Protein AF-A0AAF0T1A9-F1 (afdb_monomer)

Organism: NCBI:txid121872

InterPro domains:
  IPR001279 Metallo-beta-lactamase [PF00753] (47-97)
  IPR001279 Metallo-beta-lactamase [SM00849] (31-259)
  IPR011108 Zn-dependent metallo-hydrolase, RNA specificity domain [PF07521] (358-403)
  IPR022712 Beta-Casp domain [PF10996] (198-306)
  IPR036866 Ribonuclease Z/Hydroxyacylglutathione hydrolase-like [G3DSA:3.60.15.10] (29-253)
  IPR036866 Ribonuclease Z/Hydroxyacylglutathione hydrolase-like [G3DSA:3.60.15.10] (367-392)
  IPR036866 Ribonuclease Z/Hydroxyacylglutathione hydrolase-like [SSF56281] (34-409)
  IPR050698 RNA Processing Metallo-Beta-Lactamase [PTHR11203] (35-245)

Solvent-accessible surface area (backbone atoms only — not comparable to full-atom values): 23066 Å² total; per-residue (Å²): 129,82,89,71,55,89,92,62,56,82,66,51,98,78,63,54,100,80,63,52,66,46,64,76,66,74,54,82,69,57,94,92,66,80,90,56,73,49,38,46,76,42,36,72,53,93,61,102,68,38,72,42,75,44,34,22,30,45,77,35,74,59,93,42,52,60,58,63,80,91,66,45,70,48,48,28,58,31,34,39,42,34,38,60,49,54,62,30,47,56,27,50,30,42,37,47,58,66,37,26,42,24,98,79,30,26,39,37,26,28,54,52,16,49,60,46,36,54,61,51,49,60,50,48,51,54,52,50,54,50,54,25,63,51,72,69,56,80,73,73,49,55,71,66,26,48,51,53,56,62,73,29,56,42,72,42,69,75,49,50,49,52,47,46,80,73,32,80,82,57,88,70,75,79,39,32,38,33,33,34,40,14,21,32,52,80,46,17,20,20,40,36,44,34,42,68,84,49,30,40,33,36,36,41,65,38,23,62,75,52,92,88,50,64,66,55,46,85,61,68,71,28,48,35,32,40,34,53,14,71,32,21,63,33,80,63,62,53,62,99,78,45,64,65,66,47,54,55,50,51,63,43,24,63,90,76,66,27,85,60,83,86,83,87,56,50,36,87,33,40,68,40,71,52,28,37,31,51,51,50,53,45,50,34,72,45,97,73,66,81,45,74,46,43,53,83,50,55,68,78,17,45,38,29,55,48,47,57,34,55,80,64,71,40,73,59,37,69,52,67,41,83,54,64,53,97,62,97,57,73,63,91,32,97,46,42,44,83,40,69,57,95,88,53,82,56,69,34,33,38,40,41,41,63,30,89,30,56,45,80,42,66,52,66,42,46,61,30,30,28,59,49,50,54,48,53,52,59,54,21,62,30,58,31,33,39,34,38,70,44,54,70,68,17,33,52,45,34,38,65,46,40,61,75,73,50,93,21,58,58,42,75,47,48,93,80,96

Foldseek 3Di:
DQPDDPVDALQPPPHDLPDDSCVVVVHDFDPPDDDDDAPLQFGDDDDDAAEAEFWADDLQPPRDTGNCPPQDQQRHLEYEFQAQDRGGHVCQLLCQLRNRHHPQYAYEFAPVRLVNNLVVNVVVQVVQVVVCVQQVHDRSGHVVSSVSNNVRYDHDDAAKDFVCSRRVPPPDFGKMKGWWDLQLDDRGTWMWIDTSRAIEIESGFHFQQDPPTDHTDQDHAHAEYAFEQAQLVFPDKDDPPDPVVVVVVCCCDVVVVHPDDDDDWDDLLCSDGCVVQVVLLCQQPHQAAAAENEEDHDPNTQSVQLVVCLVVVHQKRKDKHPDDHPDPHHRDHPQWDWDDPVPRSGTIIIGMDGNVNYDYNISNRSGDHNVVSVVSCVSNLYQEYEYDNHDPVSLVSNQVVCVVPGNHRYDYRDRPD

Secondary structure (DSSP, 8-state):
-----TTS-SS-TT--TT--HHHHTT----TT-------TTT-----SS-EEE----BTTTSSB----TTPPTT-B-EEE---S-HHHHTTHHHHHHTT-B-TT--EEEEHHHHHHHHHHHHHHHHHHHHHHHHHT---SS-HHHHHHHHHTEEEE-SEEEEGGGTSTT--SS--EEEEEE-SSSTT-EEEEEEETTEEEEE--S-----TTSPPPPPPPP-SEEEEE-TTTT-S-PPPTT-HHHHHHHHHT-TTTT--PPPP--S-TTSSSTTHHHHHHHHHHH-S---EEE-S---TTSHHHHHHHHHTTT-SEEEEEE----SSSS----TTEEEE--TT-SS-EEEEEEEGGGEEE-TT--SSPPHHHHHHHHHHH--SEEEEESS-HHHHHHHHHHHHHH-SSEEEE--TT-

Radius of gyration: 23.2 Å; Cα contacts (8 Å, |Δi|>4): 799; chains: 1; bounding box: 58×44×63 Å

Sequence (417 aa):
MTGIDPETPWLPADADQNFNPLEHAGVDPSPDISMIVTPRGGDREVGRGCYLVDCGLNQGGGDNYPDFRGLGPGSVDAVFLTHAHIDHYGGLPVLEARGYLDDDAPIIATRPTIDLTKTLLEDSLKIHRRETNRHGDQQQFTQQDVMAVFDRFEPVNYGGGRVGAVAEKIDRDPLVYQLGNAAHLLGSAWLMLQTEGYRVVFSGNLGGRASHLPDITPPPQADILFLESTYGGTHSHTSFSDADRRAILEDADPAAGGKIPVIVAPSGMLTGGNSPRYLVELAARFHSATVMLTGYQALQTTGRTIQNQVDAEAEEIQFTTDAEPFGTDWPAADNVTWISPDGAAEPTTRVTMPSDWVSMVGGLSGHAAQPGLLDFARTVDPETIALIHGPDYAQEHLGNHLAKTSRASPTSLGVGD

Nearest PDB structures (foldseek):
  8t1r-assembly1_A  TM=7.342E-01  e=3.995E-20  Homo sapiens
  8t1q-assembly1_A  TM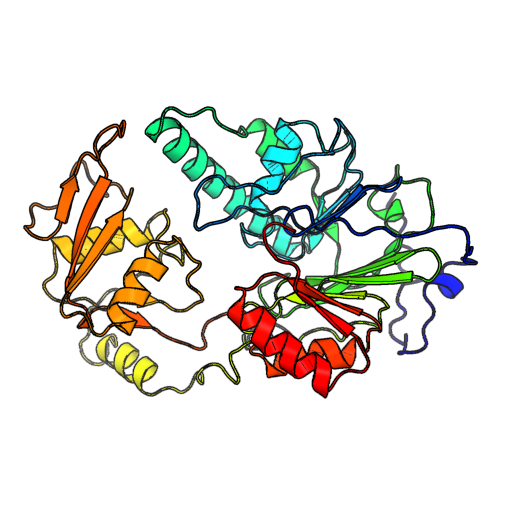=7.070E-01  e=3.012E-19  Homo sapiens
  6q5a-assembly1_A  TM=7.285E-01  e=6.233E-18  Cryptosporidium hominis
  6m8q-assembly1_A  TM=7.181E-01  e=4.915E-18  Homo sapiens
  8r2d-assembly1_B  TM=3.825E-01  e=1.921E-09  Homo sapiens

Mean predicted aligned error: 10.49 Å

Structure (mmCIF, N/CA/C/O backbone):
data_AF-A0AAF0T1A9-F1
#
_entry.id   AF-A0AAF0T1A9-F1
#
loop_
_atom_site.group_PDB
_atom_site.id
_atom_site.type_symbol
_atom_site.label_atom_id
_atom_site.label_alt_id
_atom_site.label_comp_id
_atom_site.label_asym_id
_atom_site.label_entity_id
_atom_site.label_seq_id
_atom_site.pdbx_PDB_ins_code
_atom_site.Cartn_x
_atom_site.Cartn_y
_atom_site.Cartn_z
_atom_site.occupancy
_atom_site.B_iso_or_equiv
_atom_site.auth_seq_id
_atom_site.auth_comp_id
_atom_site.auth_asym_id
_atom_site.auth_atom_id
_atom_site.pdbx_PDB_model_num
ATOM 1 N N . MET A 1 1 ? -3.126 -16.593 29.300 1.00 24.16 1 MET A N 1
ATOM 2 C CA . MET A 1 1 ? -4.247 -17.539 29.066 1.00 24.16 1 MET A CA 1
ATOM 3 C C . MET A 1 1 ? -5.179 -16.820 28.118 1.00 24.16 1 MET A C 1
ATOM 5 O O . MET A 1 1 ? -5.572 -15.718 28.463 1.00 24.16 1 MET A O 1
ATOM 9 N N . THR A 1 2 ? -5.469 -17.363 26.938 1.00 26.16 2 THR A N 1
ATOM 10 C CA . THR A 1 2 ? -6.262 -16.660 25.915 1.00 26.16 2 THR A CA 1
ATOM 11 C C . THR A 1 2 ? -7.674 -16.382 26.431 1.00 26.16 2 THR A C 1
ATOM 13 O O . THR A 1 2 ? -8.466 -17.312 26.559 1.00 26.16 2 THR A O 1
ATOM 16 N N . GLY A 1 3 ? -7.985 -15.118 26.731 1.00 28.03 3 GLY A N 1
ATOM 17 C CA . GLY A 1 3 ? -9.266 -14.672 27.300 1.00 28.03 3 GLY A CA 1
ATOM 18 C C . GLY A 1 3 ? -10.448 -14.672 26.324 1.00 28.03 3 GLY A C 1
ATOM 19 O O . GLY A 1 3 ? -11.402 -13.929 26.526 1.00 28.03 3 GLY A O 1
ATOM 20 N N . ILE A 1 4 ? -10.375 -15.471 25.259 1.00 33.34 4 ILE A N 1
ATOM 21 C CA . ILE A 1 4 ? -11.476 -15.696 24.325 1.00 33.34 4 ILE A CA 1
ATOM 22 C C . ILE A 1 4 ? -12.293 -16.854 24.894 1.00 33.34 4 ILE A C 1
ATOM 24 O O . ILE A 1 4 ? -11.829 -17.994 24.879 1.00 33.34 4 ILE A O 1
ATOM 28 N N . ASP A 1 5 ? -13.488 -16.562 25.404 1.00 40.00 5 ASP A N 1
ATOM 29 C CA . ASP A 1 5 ? -14.466 -17.589 25.755 1.00 40.00 5 ASP A CA 1
ATOM 30 C C . ASP A 1 5 ? -15.074 -18.171 24.463 1.00 40.00 5 ASP A C 1
ATOM 32 O O . ASP A 1 5 ? -15.779 -17.451 23.751 1.00 40.00 5 ASP A O 1
ATOM 36 N N . PRO A 1 6 ? -14.812 -19.446 24.115 1.00 38.84 6 PRO A N 1
ATOM 37 C CA . PRO A 1 6 ? -15.349 -20.046 22.899 1.00 38.84 6 PRO A CA 1
ATOM 38 C C . PRO A 1 6 ? -16.857 -20.335 22.982 1.00 38.84 6 PRO A C 1
ATOM 40 O O . PRO A 1 6 ? -17.462 -20.600 21.946 1.00 38.84 6 PRO A O 1
ATOM 43 N N . GLU A 1 7 ? -17.464 -20.297 24.175 1.00 38.09 7 GLU A N 1
ATOM 44 C CA . GLU A 1 7 ? -18.914 -20.471 24.355 1.00 38.09 7 GLU A CA 1
ATOM 45 C C . GLU A 1 7 ? -19.676 -19.142 24.151 1.00 38.09 7 GLU A C 1
ATOM 47 O O . GLU A 1 7 ? -20.876 -19.165 23.873 1.00 38.09 7 GLU A O 1
ATOM 52 N N . THR A 1 8 ? -18.984 -17.993 24.222 1.00 41.84 8 THR A N 1
ATOM 53 C CA . THR A 1 8 ? -19.583 -16.645 24.157 1.00 41.84 8 THR A CA 1
ATOM 54 C C . THR A 1 8 ? -18.841 -15.730 23.156 1.00 41.84 8 THR A C 1
ATOM 56 O O . THR A 1 8 ? -18.097 -14.833 23.560 1.00 41.84 8 THR A O 1
ATOM 59 N N . PRO A 1 9 ? -19.003 -15.930 21.831 1.00 41.91 9 PRO A N 1
ATOM 60 C CA . PRO A 1 9 ? -18.347 -15.100 20.818 1.00 41.91 9 PRO A CA 1
ATOM 61 C C . PRO A 1 9 ? -18.839 -13.641 20.846 1.00 41.91 9 PRO A C 1
ATOM 63 O O . PRO A 1 9 ? -20.038 -13.381 20.818 1.00 41.91 9 PRO A O 1
ATOM 66 N N . TRP A 1 10 ? -17.892 -12.694 20.829 1.00 42.97 10 TRP A N 1
ATOM 67 C CA . TRP A 1 10 ? -18.129 -11.244 20.967 1.00 42.97 10 TRP A CA 1
ATOM 68 C C . TRP A 1 10 ? -19.038 -10.626 19.897 1.00 42.97 10 TRP A C 1
ATOM 70 O O . TRP A 1 10 ? -19.745 -9.654 20.153 1.00 42.97 10 TRP A O 1
ATOM 80 N N . LEU A 1 11 ? -19.006 -11.191 18.690 1.00 42.41 11 LEU A N 1
ATOM 81 C CA . LEU A 1 11 ? -20.059 -11.010 17.702 1.00 42.41 11 LEU A CA 1
ATOM 82 C C . LEU A 1 11 ? -20.793 -12.356 17.600 1.00 42.41 11 LEU A C 1
ATOM 84 O O . LEU A 1 11 ? -20.250 -13.291 17.000 1.00 42.41 11 LEU A O 1
ATOM 88 N N . PRO A 1 12 ? -21.983 -12.494 18.209 1.00 53.44 12 PRO A N 1
ATOM 89 C CA . PRO A 1 12 ? -22.831 -13.660 18.006 1.00 53.44 12 PRO A CA 1
ATOM 90 C C . PRO A 1 12 ? -23.101 -13.894 16.513 1.00 53.44 12 PRO A C 1
ATOM 92 O O . PRO A 1 12 ? -23.184 -12.948 15.730 1.00 53.44 12 PRO A O 1
ATOM 95 N N . ALA A 1 13 ? -23.251 -15.154 16.096 1.00 41.25 13 ALA A N 1
ATOM 96 C CA . ALA A 1 13 ? -23.482 -15.496 14.684 1.00 41.25 13 ALA A CA 1
ATOM 97 C C . ALA A 1 13 ? -24.835 -14.983 14.137 1.00 41.25 13 ALA A C 1
ATOM 99 O O . ALA A 1 13 ? -25.073 -15.021 12.931 1.00 41.25 13 ALA A O 1
ATOM 100 N N . ASP A 1 14 ? -25.710 -14.524 15.030 1.00 50.09 14 ASP A N 1
ATOM 101 C CA . ASP A 1 14 ? -27.012 -13.902 14.811 1.00 50.09 14 ASP A CA 1
ATOM 102 C C . ASP A 1 14 ? -27.027 -12.384 15.098 1.00 50.09 14 ASP A C 1
ATOM 104 O O . ASP A 1 14 ? -28.097 -11.775 15.080 1.00 50.09 14 ASP A O 1
ATOM 108 N N . ALA A 1 15 ? -25.866 -11.756 15.333 1.00 45.94 15 ALA A N 1
ATOM 109 C CA . ALA A 1 15 ? -25.758 -10.309 15.514 1.00 45.94 15 ALA A CA 1
ATOM 110 C C . ALA A 1 15 ? -26.241 -9.552 14.264 1.00 45.94 15 ALA A C 1
ATOM 112 O O . ALA A 1 15 ? -25.752 -9.774 13.154 1.00 45.94 15 ALA A O 1
ATOM 113 N N . ASP A 1 16 ? -27.196 -8.640 14.454 1.00 52.19 16 ASP A N 1
ATOM 114 C CA . ASP A 1 16 ? -27.774 -7.828 13.386 1.00 52.19 16 ASP A CA 1
ATOM 115 C C . ASP A 1 16 ? -27.229 -6.387 13.388 1.00 52.19 16 ASP A C 1
ATOM 117 O O . ASP A 1 16 ? -26.399 -5.992 14.206 1.00 52.19 16 ASP A O 1
ATOM 121 N N . GLN A 1 17 ? -27.725 -5.575 12.456 1.00 35.91 17 GLN A N 1
ATOM 122 C CA . GLN A 1 17 ? -27.381 -4.155 12.313 1.00 35.91 17 GLN A CA 1
ATOM 123 C C . GLN A 1 17 ? -27.737 -3.270 13.529 1.00 35.91 17 GLN A C 1
ATOM 125 O O . GLN A 1 17 ? -27.310 -2.120 13.576 1.00 35.91 17 GLN A O 1
ATOM 130 N N . ASN A 1 18 ? -28.505 -3.779 14.500 1.00 46.81 18 ASN A N 1
ATOM 131 C CA . ASN A 1 18 ? -28.859 -3.088 15.742 1.00 46.81 18 ASN A CA 1
ATOM 132 C C . ASN A 1 18 ? -28.012 -3.563 16.939 1.00 46.81 18 ASN A C 1
ATOM 134 O O . ASN A 1 18 ? -28.202 -3.070 18.052 1.00 46.81 18 ASN A O 1
ATOM 138 N N . PHE A 1 19 ? -27.100 -4.523 16.744 1.00 49.75 19 PHE A N 1
ATOM 139 C CA . PHE A 1 19 ? -26.240 -5.045 17.803 1.00 49.75 19 PHE A CA 1
ATOM 140 C C . PHE A 1 19 ? -25.361 -3.936 18.395 1.00 49.75 19 PHE A C 1
ATOM 142 O O . PHE A 1 19 ? -24.538 -3.329 17.705 1.00 49.75 19 PHE A O 1
ATOM 149 N N . ASN A 1 20 ? -25.515 -3.694 19.698 1.00 50.41 20 ASN A N 1
ATOM 150 C CA . ASN A 1 20 ? -24.706 -2.742 20.445 1.00 50.41 20 ASN A CA 1
ATOM 151 C C . ASN A 1 20 ? -23.528 -3.471 21.127 1.00 50.41 20 ASN A C 1
ATOM 153 O O . ASN A 1 20 ? -23.715 -4.058 22.199 1.00 50.41 20 ASN A O 1
ATOM 157 N N . PRO A 1 21 ? -22.304 -3.432 20.558 1.00 47.88 21 PRO A N 1
ATOM 158 C CA . PRO A 1 21 ? -21.156 -4.122 21.139 1.00 47.88 21 PRO A CA 1
ATOM 159 C C . PRO A 1 21 ? -20.732 -3.537 22.491 1.00 47.88 21 PRO A C 1
ATOM 161 O O . PRO A 1 21 ? -20.096 -4.246 23.261 1.00 47.88 21 PRO A O 1
ATOM 164 N N . LEU A 1 22 ? -21.081 -2.283 22.810 1.00 44.50 22 LEU A N 1
ATOM 165 C CA . LEU A 1 22 ? -20.769 -1.669 24.107 1.00 44.50 22 LEU A CA 1
ATOM 166 C C . LEU A 1 22 ? -21.732 -2.147 25.202 1.00 44.50 22 LEU A C 1
ATOM 168 O O . LEU A 1 22 ? -21.299 -2.462 26.305 1.00 44.50 22 LEU A O 1
ATOM 172 N N . GLU A 1 23 ? -23.017 -2.312 24.892 1.00 56.44 23 GLU A N 1
ATOM 173 C CA . GLU A 1 23 ? -23.972 -2.924 25.827 1.00 56.44 23 GLU A CA 1
ATOM 174 C C . GLU A 1 23 ? -23.640 -4.405 26.066 1.00 56.44 23 GLU A C 1
ATOM 176 O O . GLU A 1 23 ? -23.590 -4.847 27.213 1.00 56.44 23 GLU A O 1
ATOM 181 N N . HIS A 1 24 ? -23.289 -5.147 25.007 1.00 54.69 24 HIS A N 1
ATOM 182 C CA . HIS A 1 24 ? -22.767 -6.515 25.122 1.00 54.69 24 HIS A CA 1
ATOM 183 C C . HIS A 1 24 ? -21.463 -6.579 25.947 1.00 54.69 24 HIS A C 1
ATOM 185 O O . HIS A 1 24 ? -21.246 -7.532 26.695 1.00 54.69 24 HIS A O 1
ATOM 191 N N . ALA A 1 25 ? -20.624 -5.539 25.873 1.00 45.50 25 ALA A N 1
ATOM 192 C CA . ALA A 1 25 ? -19.408 -5.384 26.671 1.00 45.50 25 ALA A CA 1
ATOM 193 C C . ALA A 1 25 ? -19.636 -5.007 28.146 1.00 45.50 25 ALA A C 1
ATOM 195 O O . ALA A 1 25 ? -18.671 -5.040 28.918 1.00 45.50 25 ALA A O 1
ATOM 196 N N . GLY A 1 26 ? -20.849 -4.590 28.526 1.00 47.50 26 GLY A N 1
ATOM 197 C CA . GLY A 1 26 ? -21.132 -3.977 29.827 1.00 47.50 26 GLY A CA 1
ATOM 198 C C . GLY A 1 26 ? -20.511 -2.582 30.003 1.00 47.50 26 GLY A C 1
ATOM 199 O O . GLY A 1 26 ? -20.001 -2.277 31.080 1.00 47.50 26 GLY A O 1
ATOM 200 N N . VAL A 1 27 ? -20.504 -1.764 28.946 1.00 44.44 27 VAL A N 1
ATOM 201 C CA . VAL A 1 27 ? -19.869 -0.435 28.875 1.00 44.44 27 VAL A CA 1
ATOM 202 C C . VAL A 1 27 ? -20.916 0.680 28.782 1.00 44.44 27 VAL A C 1
ATOM 204 O O . VAL A 1 27 ? -21.853 0.583 27.993 1.00 44.44 27 VAL A O 1
ATOM 207 N N . ASP A 1 28 ? -20.714 1.755 29.549 1.00 45.44 28 ASP A N 1
ATOM 208 C CA . ASP A 1 28 ? -21.570 2.951 29.616 1.00 45.44 28 ASP A CA 1
ATOM 209 C C . ASP A 1 28 ? -20.748 4.199 29.204 1.00 45.44 28 ASP A C 1
ATOM 211 O O . ASP A 1 28 ? -19.733 4.462 29.854 1.00 45.44 28 ASP A O 1
ATOM 215 N N . PRO A 1 29 ? -21.096 4.920 28.116 1.00 43.16 29 PRO A N 1
ATOM 216 C CA . PRO A 1 29 ? -20.230 5.945 27.515 1.00 43.16 29 PRO A CA 1
ATOM 217 C C . PRO A 1 29 ? -20.277 7.322 28.208 1.00 43.16 29 PRO A C 1
ATOM 219 O O . PRO A 1 29 ? -21.333 7.786 28.643 1.00 43.16 29 PRO A O 1
ATOM 222 N N . SER A 1 30 ? -19.137 8.027 28.238 1.00 42.88 30 SER A N 1
ATOM 223 C CA . SER A 1 30 ? -18.973 9.340 28.889 1.00 42.88 30 SER A CA 1
ATOM 224 C C . SER A 1 30 ? -18.699 10.506 27.913 1.00 42.88 30 SER A C 1
ATOM 226 O O . SER A 1 30 ? -17.838 10.390 27.041 1.00 42.88 30 SER A O 1
ATOM 228 N N . PRO A 1 31 ? -19.345 11.685 28.076 1.00 35.91 31 PRO A N 1
ATOM 229 C CA . PRO A 1 31 ? -19.207 12.821 27.154 1.00 35.91 31 PRO A CA 1
ATOM 230 C C . PRO A 1 31 ? -17.897 13.630 27.274 1.00 35.91 31 PRO A C 1
ATOM 232 O O . PRO A 1 31 ? -17.674 14.526 26.462 1.00 35.91 31 PRO A O 1
ATOM 235 N N . ASP A 1 32 ? -17.032 13.349 28.256 1.00 39.19 32 ASP A N 1
ATOM 236 C CA . ASP A 1 32 ? -15.786 14.105 28.509 1.00 39.19 32 ASP A CA 1
ATOM 237 C C . ASP A 1 32 ? -14.553 13.565 27.736 1.00 39.19 32 ASP A C 1
ATOM 239 O O . ASP A 1 32 ? -13.409 13.907 28.054 1.00 39.19 32 ASP A O 1
ATOM 243 N N . ILE A 1 33 ? -14.749 12.680 26.749 1.00 43.50 33 ILE A N 1
ATOM 244 C CA . ILE A 1 33 ? -13.673 11.935 26.074 1.00 43.50 33 ILE A CA 1
ATOM 245 C C . ILE A 1 33 ? -13.762 12.127 24.553 1.00 43.50 33 ILE A C 1
ATOM 247 O O . ILE A 1 33 ? -14.756 11.777 23.926 1.00 43.50 33 ILE A O 1
ATOM 251 N N . SER A 1 34 ? -12.697 12.662 23.948 1.00 39.34 34 SER A N 1
ATOM 252 C CA . SER A 1 34 ? -12.575 12.851 22.497 1.00 39.34 34 SER A CA 1
ATOM 253 C C . SER A 1 34 ? -11.575 11.867 21.886 1.00 39.34 34 SER A C 1
ATOM 255 O O . SER A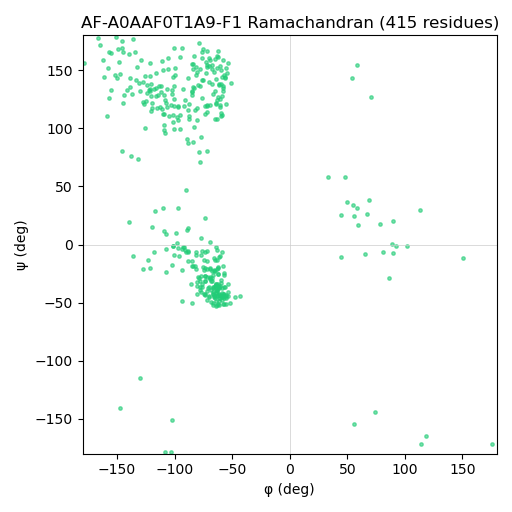 1 34 ? -10.402 11.870 22.269 1.00 39.34 34 SER A O 1
ATOM 257 N N . MET A 1 35 ? -12.001 11.092 20.888 1.00 43.50 35 MET A N 1
ATOM 258 C CA . MET A 1 35 ? -11.088 10.363 20.002 1.00 43.50 35 MET A CA 1
ATOM 259 C C . MET A 1 35 ? -10.480 11.347 18.996 1.00 43.50 35 MET A C 1
ATOM 261 O O . MET A 1 35 ? -11.213 12.047 18.302 1.00 43.50 35 MET A O 1
ATOM 265 N N . ILE A 1 36 ? -9.149 11.402 18.906 1.00 47.09 36 ILE A N 1
ATOM 266 C CA . ILE A 1 36 ? -8.446 12.196 17.889 1.00 47.09 36 ILE A CA 1
ATOM 267 C C . ILE A 1 36 ? -7.695 11.225 16.984 1.00 47.09 36 ILE A C 1
ATOM 269 O O . ILE A 1 36 ? -6.816 10.496 17.442 1.00 47.09 36 ILE A O 1
ATOM 273 N N . VAL A 1 37 ? -8.051 11.199 15.701 1.00 53.12 37 VAL A N 1
ATOM 274 C CA . VAL A 1 37 ? -7.345 10.389 14.705 1.00 53.12 37 VAL A CA 1
ATOM 275 C C . VAL A 1 37 ? -6.253 11.244 14.080 1.00 53.12 37 VAL A C 1
ATOM 277 O O . VAL A 1 37 ? -6.554 12.258 13.459 1.00 53.12 37 VAL A O 1
ATOM 280 N N . THR A 1 38 ? -4.991 10.829 14.227 1.00 50.31 38 THR A N 1
ATOM 281 C CA . THR A 1 38 ? -3.873 11.455 13.515 1.00 50.31 38 THR A CA 1
ATOM 282 C C . THR A 1 38 ? -3.489 10.680 12.244 1.00 50.31 38 THR A C 1
ATOM 284 O O . THR A 1 38 ? -2.818 9.650 12.356 1.00 50.31 38 THR A O 1
ATOM 287 N N . PRO A 1 39 ? -3.781 11.173 11.036 1.00 46.66 39 PRO A N 1
ATOM 288 C CA . PRO A 1 39 ? -3.195 10.627 9.811 1.00 46.66 39 PRO A CA 1
ATOM 289 C C . PRO A 1 39 ? -1.694 10.986 9.647 1.00 46.66 39 PRO A C 1
ATOM 291 O O . PRO A 1 39 ? -1.310 11.855 8.875 1.00 46.66 39 PRO A O 1
ATOM 294 N N . ARG A 1 40 ? -0.788 10.257 10.326 1.00 50.50 40 ARG A N 1
ATOM 295 C CA . ARG A 1 40 ? 0.690 10.473 10.280 1.00 50.50 40 ARG A CA 1
ATOM 296 C C . ARG A 1 40 ? 1.329 10.356 8.877 1.00 50.50 40 ARG A C 1
ATOM 298 O O . ARG A 1 40 ? 2.503 10.669 8.706 1.00 50.50 40 ARG A O 1
ATOM 305 N N . GLY A 1 41 ? 0.569 9.960 7.860 1.00 44.88 41 GLY A N 1
ATOM 306 C CA . GLY A 1 41 ? 0.741 10.448 6.492 1.00 44.88 41 GLY A CA 1
ATOM 307 C C . GLY A 1 41 ? -0.601 11.004 6.006 1.00 44.88 41 GLY A C 1
ATOM 308 O O . GLY A 1 41 ? -1.466 10.209 5.650 1.00 44.88 41 GLY A O 1
ATOM 309 N N . GLY A 1 42 ? -0.774 12.335 6.033 1.00 41.97 42 GLY A N 1
ATOM 310 C CA . GLY A 1 42 ? -2.035 13.018 5.687 1.00 41.97 42 GLY A CA 1
ATOM 311 C C . GLY A 1 42 ? -2.814 13.774 6.796 1.00 41.97 42 GLY A C 1
ATOM 312 O O . GLY A 1 42 ? -4.030 13.811 6.655 1.00 41.97 42 GLY A O 1
ATOM 313 N N . ASP A 1 43 ? -2.173 14.342 7.848 1.00 28.88 43 ASP A N 1
ATOM 314 C CA . ASP A 1 43 ? -2.665 15.331 8.883 1.00 28.88 43 ASP A CA 1
ATOM 315 C C . ASP A 1 43 ? -2.670 14.870 10.405 1.00 28.88 43 ASP A C 1
ATOM 317 O O . ASP A 1 43 ? -1.920 13.951 10.727 1.00 28.88 43 ASP A O 1
ATOM 321 N N . ARG A 1 44 ? -3.354 15.537 11.389 1.00 26.50 44 ARG A N 1
ATOM 322 C CA . ARG A 1 44 ? -2.980 15.694 12.856 1.00 26.50 44 ARG A CA 1
ATOM 323 C C . ARG A 1 44 ? -4.122 15.719 13.925 1.00 26.50 44 ARG A C 1
ATOM 325 O O . ARG A 1 44 ? -5.266 15.939 13.563 1.00 26.50 44 ARG A O 1
ATOM 332 N N . GLU A 1 45 ? -3.931 15.572 15.264 1.00 33.84 45 GLU A N 1
ATOM 333 C CA . GLU A 1 45 ? -2.808 15.073 16.122 1.00 33.84 45 GLU A CA 1
ATOM 334 C C . GLU A 1 45 ? -3.220 14.338 17.463 1.00 33.84 45 GLU A C 1
ATOM 336 O O . GLU A 1 45 ? -4.101 13.484 17.417 1.00 33.84 45 GLU A O 1
ATOM 341 N N . VAL A 1 46 ? -2.532 14.523 18.618 1.00 26.67 46 VAL A N 1
ATOM 342 C CA . VAL A 1 46 ? -2.372 13.532 19.734 1.00 26.67 46 VAL A CA 1
ATOM 343 C C . VAL A 1 46 ? -3.452 13.511 20.846 1.00 26.67 46 VAL A C 1
ATOM 345 O O . VAL A 1 46 ? -3.832 14.552 21.375 1.00 26.67 46 VAL A O 1
ATOM 348 N N . GLY A 1 47 ? -3.796 12.307 21.356 1.00 28.03 47 GLY A N 1
ATOM 349 C CA . GLY A 1 47 ? -4.505 12.126 22.642 1.00 28.03 47 GLY A CA 1
ATOM 350 C C . GLY A 1 47 ? -4.389 10.740 23.328 1.00 28.03 47 GLY A C 1
ATOM 351 O O . GLY A 1 47 ? -4.994 9.780 22.877 1.00 28.03 47 GLY A O 1
ATOM 352 N N . ARG A 1 48 ? -3.675 10.677 24.469 1.00 38.84 48 ARG A N 1
ATOM 353 C CA . ARG A 1 48 ? -3.593 9.651 25.560 1.00 38.84 48 ARG A CA 1
ATOM 354 C C . ARG A 1 48 ? -3.487 8.129 25.296 1.00 38.84 48 ARG A C 1
ATOM 356 O O . ARG A 1 48 ? -3.204 7.425 26.261 1.00 38.84 48 ARG A O 1
ATOM 363 N N . GLY A 1 49 ? -3.673 7.638 24.078 1.00 46.25 49 GLY A N 1
ATOM 364 C CA . GLY A 1 49 ? -3.350 6.272 23.652 1.00 46.25 49 GLY A CA 1
ATOM 365 C C . GLY A 1 49 ? -3.164 6.267 22.137 1.00 46.25 49 GLY A C 1
ATOM 366 O O . GLY A 1 49 ? -4.013 6.792 21.416 1.00 46.25 49 GLY A O 1
ATOM 367 N N . CYS A 1 50 ? -2.035 5.768 21.647 1.00 58.84 50 CYS A N 1
ATOM 368 C CA . CYS A 1 50 ? -1.629 5.896 20.254 1.00 58.84 50 CYS A CA 1
ATOM 369 C C . CYS A 1 50 ? -1.714 4.551 19.533 1.00 58.84 50 CYS A C 1
ATOM 371 O O . CYS A 1 50 ? -0.811 3.716 19.591 1.00 58.84 50 CYS A O 1
ATOM 373 N N . TYR A 1 51 ? -2.817 4.387 18.809 1.00 70.25 51 TYR A N 1
ATOM 374 C CA . TYR A 1 51 ? -3.045 3.280 17.892 1.00 70.25 51 TYR A CA 1
ATOM 375 C C . TYR A 1 51 ? -2.702 3.743 16.488 1.00 70.25 51 TYR A C 1
ATOM 377 O O . TYR A 1 51 ? -3.318 4.680 15.974 1.00 70.25 51 TYR A O 1
ATOM 385 N N . LEU A 1 52 ? -1.724 3.096 15.866 1.00 80.94 52 LEU A N 1
ATOM 386 C CA . LEU A 1 52 ? -1.383 3.365 14.477 1.00 80.94 52 LEU A CA 1
ATOM 387 C C . LEU A 1 52 ? -2.151 2.398 13.566 1.00 80.94 52 LEU A C 1
ATOM 389 O O . LEU A 1 52 ? -2.194 1.199 13.834 1.00 80.94 52 LEU A O 1
ATOM 393 N N . VAL A 1 53 ? -2.753 2.909 12.493 1.00 85.75 53 VAL A N 1
ATOM 394 C CA . VAL A 1 53 ? -3.380 2.090 11.446 1.00 85.75 53 VAL A CA 1
ATOM 395 C C . VAL A 1 53 ? -2.517 2.208 10.200 1.00 85.75 53 VAL A C 1
ATOM 397 O O . VAL A 1 53 ? -2.442 3.284 9.612 1.00 85.75 53 VAL A O 1
ATOM 400 N N . ASP A 1 54 ? -1.872 1.099 9.838 1.00 88.69 54 ASP A N 1
ATOM 401 C CA . ASP A 1 54 ? -0.826 0.988 8.820 1.00 88.69 54 ASP A CA 1
ATOM 402 C C . ASP A 1 54 ? 0.422 1.874 9.065 1.00 88.69 54 ASP A C 1
ATOM 404 O O . ASP A 1 54 ? 0.411 2.904 9.734 1.00 88.69 54 ASP A O 1
ATOM 408 N N . CYS A 1 55 ? 1.563 1.457 8.517 1.00 84.00 55 CYS A N 1
ATOM 409 C CA . CYS A 1 55 ? 2.810 2.221 8.533 1.00 84.00 55 CYS A CA 1
ATOM 410 C C . CYS A 1 55 ? 3.590 1.974 7.236 1.00 84.00 55 CYS A C 1
ATOM 412 O O . CYS A 1 55 ? 4.501 1.148 7.191 1.00 84.00 55 CYS A O 1
ATOM 414 N N . GLY A 1 56 ? 3.208 2.659 6.161 1.00 77.25 56 GLY A N 1
ATOM 415 C CA . GLY A 1 56 ? 3.711 2.416 4.807 1.00 77.25 56 GLY A CA 1
ATOM 416 C C . GLY A 1 56 ? 5.122 2.901 4.479 1.00 77.25 56 GLY A C 1
ATOM 417 O O . GLY A 1 56 ? 5.702 3.709 5.193 1.00 77.25 56 GLY A O 1
ATOM 418 N N . LEU A 1 57 ? 5.641 2.452 3.335 1.00 78.50 57 LEU A N 1
ATOM 419 C CA . LEU A 1 57 ? 6.741 3.084 2.598 1.00 78.50 57 LEU A CA 1
ATOM 420 C C . LEU A 1 57 ? 6.220 3.604 1.249 1.00 78.50 57 LEU A C 1
ATOM 422 O O . LEU A 1 57 ? 5.634 2.844 0.478 1.00 78.50 57 LEU A O 1
ATOM 426 N N . ASN A 1 58 ? 6.477 4.873 0.921 1.00 73.31 58 ASN A N 1
ATOM 427 C CA . ASN A 1 58 ? 6.139 5.424 -0.393 1.00 73.31 58 ASN A CA 1
ATOM 428 C C . ASN A 1 58 ? 7.075 4.862 -1.485 1.00 73.31 58 ASN A C 1
ATOM 430 O O . ASN A 1 58 ? 8.268 5.166 -1.518 1.00 73.31 58 ASN A O 1
ATOM 434 N N . GLN A 1 59 ? 6.510 4.083 -2.415 1.00 63.38 59 GLN A N 1
ATOM 435 C CA . GLN A 1 59 ? 7.251 3.424 -3.500 1.00 63.38 59 GLN A CA 1
ATOM 436 C C . GLN A 1 59 ? 7.813 4.378 -4.570 1.00 63.38 59 GLN A C 1
ATOM 438 O O . GLN A 1 59 ? 8.707 3.979 -5.313 1.00 63.38 59 GLN A O 1
ATOM 443 N N . GLY A 1 60 ? 7.283 5.600 -4.700 1.00 57.97 60 GLY A N 1
ATOM 444 C CA . GLY A 1 60 ? 7.658 6.535 -5.767 1.00 57.97 60 GLY A CA 1
ATOM 445 C C . GLY A 1 60 ? 8.887 7.391 -5.465 1.00 57.97 60 GLY A C 1
ATOM 446 O O . GLY A 1 60 ? 9.642 7.713 -6.377 1.00 57.97 60 GLY A O 1
ATOM 447 N N . GLY A 1 61 ? 9.088 7.763 -4.198 1.00 55.28 61 GLY A N 1
ATOM 448 C CA . GLY A 1 61 ? 10.080 8.775 -3.812 1.00 55.28 61 GLY A CA 1
ATOM 449 C C . GLY A 1 61 ? 11.408 8.248 -3.258 1.00 55.28 61 GLY A C 1
ATOM 450 O O . GLY A 1 61 ? 12.306 9.055 -3.050 1.00 55.28 61 GLY A O 1
ATOM 451 N N . GLY A 1 62 ? 11.518 6.941 -2.979 1.00 56.59 62 GLY A N 1
ATOM 452 C CA . GLY A 1 62 ? 12.651 6.327 -2.263 1.00 56.59 62 GLY A CA 1
ATOM 453 C C . GLY A 1 62 ? 12.678 6.695 -0.772 1.00 56.59 62 GLY A C 1
ATOM 454 O O . GLY A 1 62 ? 12.572 7.869 -0.438 1.00 56.59 62 GLY A O 1
ATOM 455 N N . ASP A 1 63 ? 12.749 5.704 0.126 1.00 61.25 63 ASP A N 1
ATOM 456 C CA . ASP A 1 63 ? 12.894 5.862 1.594 1.00 61.25 63 ASP A CA 1
ATOM 457 C C . ASP A 1 63 ? 12.018 6.934 2.284 1.00 61.25 63 ASP A C 1
ATOM 459 O O . ASP A 1 63 ? 12.313 7.431 3.373 1.00 61.25 63 ASP A O 1
ATOM 463 N N . ASN A 1 64 ? 10.878 7.263 1.678 1.00 68.62 64 ASN A N 1
ATOM 464 C CA . ASN A 1 64 ? 9.916 8.213 2.211 1.00 68.62 64 ASN A CA 1
ATOM 465 C C . ASN A 1 64 ? 8.930 7.469 3.122 1.00 68.62 64 ASN A C 1
ATOM 467 O O . ASN A 1 64 ? 7.881 6.980 2.690 1.00 68.62 64 ASN A O 1
ATOM 471 N N . TYR A 1 65 ? 9.333 7.355 4.386 1.00 75.19 65 TYR A N 1
ATOM 472 C CA . TYR A 1 65 ? 8.533 6.848 5.503 1.00 75.19 65 TYR A CA 1
ATOM 473 C C . TYR A 1 65 ? 7.500 7.896 5.982 1.00 75.19 65 TYR A C 1
ATOM 475 O O . TYR A 1 65 ? 7.617 9.071 5.624 1.00 75.19 65 TYR A O 1
ATOM 483 N N . PRO A 1 66 ? 6.499 7.512 6.800 1.00 68.31 66 PRO A N 1
ATOM 484 C CA . PRO A 1 66 ? 5.496 8.430 7.334 1.00 68.31 66 PRO A CA 1
ATOM 485 C C . PRO A 1 66 ? 6.105 9.509 8.238 1.00 68.31 66 PRO A C 1
ATOM 487 O O . PRO A 1 66 ? 7.222 9.381 8.750 1.00 68.31 66 PRO A O 1
ATOM 490 N N . ASP A 1 67 ? 5.349 10.580 8.472 1.00 66.56 67 ASP A N 1
ATOM 491 C CA . ASP A 1 67 ? 5.781 11.678 9.326 1.00 66.56 67 ASP A CA 1
ATOM 492 C C . ASP A 1 67 ? 5.654 11.315 10.811 1.00 66.56 67 ASP A C 1
ATOM 494 O O . ASP A 1 67 ? 4.630 11.516 11.466 1.00 66.56 67 ASP A O 1
ATOM 498 N N . PHE A 1 68 ? 6.750 10.802 11.363 1.00 65.50 68 PHE A N 1
ATOM 499 C CA . PHE A 1 68 ? 6.854 10.451 12.777 1.00 65.50 68 PHE A CA 1
ATOM 500 C C . PHE A 1 68 ? 7.055 11.659 13.717 1.00 65.50 68 PHE A C 1
ATOM 502 O O . PHE A 1 68 ? 7.272 11.469 14.916 1.00 65.50 68 PHE A O 1
ATOM 509 N N . ARG A 1 69 ? 7.000 12.912 13.230 1.00 62.81 69 ARG A N 1
ATOM 510 C CA . ARG A 1 69 ? 7.078 14.095 14.108 1.00 62.81 69 ARG A CA 1
ATOM 511 C C . ARG A 1 69 ? 5.957 14.057 15.148 1.00 62.81 69 ARG A C 1
ATOM 513 O O . ARG A 1 69 ? 4.791 13.847 14.824 1.00 62.81 69 ARG A O 1
ATOM 520 N N . GLY A 1 70 ? 6.319 14.293 16.408 1.00 58.84 70 GLY A N 1
ATOM 521 C CA . GLY A 1 70 ? 5.398 14.244 17.547 1.00 58.84 70 GLY A CA 1
ATOM 522 C C . GLY A 1 70 ? 5.269 12.871 18.213 1.00 58.84 70 GLY A C 1
ATOM 523 O O . GLY A 1 70 ? 4.680 12.807 19.287 1.00 58.84 70 GLY A O 1
ATOM 524 N N . LEU A 1 71 ? 5.850 11.803 17.650 1.00 66.25 71 LEU A N 1
ATOM 525 C CA . LEU A 1 71 ? 6.044 10.549 18.382 1.00 66.25 71 LEU A CA 1
ATOM 526 C C . LEU A 1 71 ? 7.243 10.672 19.335 1.00 66.25 71 LEU A C 1
ATOM 528 O O . LEU A 1 71 ? 8.297 11.207 18.980 1.00 66.25 71 LEU A O 1
ATOM 532 N N . GLY A 1 72 ? 7.066 10.175 20.557 1.00 69.94 72 GLY A N 1
ATOM 533 C CA . GLY A 1 72 ? 8.133 9.979 21.538 1.00 69.94 72 GLY A CA 1
ATOM 534 C C . GLY A 1 72 ? 8.583 8.513 21.598 1.00 69.94 72 GLY A C 1
ATOM 535 O O . GLY A 1 72 ? 7.912 7.644 21.036 1.00 69.94 72 GLY A O 1
ATOM 536 N N . PRO A 1 73 ? 9.696 8.208 22.286 1.00 81.94 73 PRO A N 1
ATOM 537 C CA . PRO A 1 73 ? 10.059 6.826 22.576 1.00 81.94 73 PRO A CA 1
ATOM 538 C C . PRO A 1 73 ? 8.948 6.121 23.366 1.00 81.94 73 PRO A C 1
ATOM 540 O O . PRO A 1 73 ? 8.413 6.721 24.300 1.00 81.94 73 PRO A O 1
ATOM 543 N N . GLY A 1 74 ? 8.596 4.891 22.985 1.00 81.06 74 GLY A N 1
ATOM 544 C CA . GLY A 1 74 ? 7.523 4.109 23.609 1.00 81.06 74 GLY A CA 1
ATOM 545 C C . GLY A 1 74 ? 6.144 4.778 23.579 1.00 81.06 74 GLY A C 1
ATOM 546 O O . GLY A 1 74 ? 5.380 4.637 24.525 1.00 81.06 74 GLY A O 1
ATOM 547 N N . SER A 1 75 ? 5.847 5.585 22.553 1.00 76.81 75 SER A N 1
ATOM 548 C CA . SER A 1 75 ? 4.588 6.347 22.485 1.00 76.81 75 SER A CA 1
ATOM 549 C C . SER A 1 75 ? 3.483 5.690 21.663 1.00 76.81 75 SER A C 1
ATOM 551 O O . SER A 1 75 ? 2.364 6.186 21.715 1.00 76.81 75 SER A O 1
ATOM 553 N N . VAL A 1 76 ? 3.781 4.621 20.915 1.00 83.50 76 VAL A N 1
ATOM 554 C CA . VAL A 1 76 ? 2.811 3.843 20.129 1.00 83.50 76 VAL A CA 1
ATOM 555 C C . VAL A 1 76 ? 2.470 2.559 20.883 1.00 83.50 76 VAL A C 1
ATOM 557 O O . VAL A 1 76 ? 3.316 1.673 20.994 1.00 83.50 76 VAL A O 1
ATOM 560 N N . ASP A 1 77 ? 1.233 2.463 21.376 1.00 80.31 77 ASP A N 1
ATOM 561 C CA . ASP A 1 77 ? 0.758 1.360 22.223 1.00 80.31 77 ASP A CA 1
ATOM 562 C C . ASP A 1 77 ? 0.429 0.090 21.419 1.00 80.31 77 ASP A C 1
ATOM 564 O O . ASP A 1 77 ? 0.553 -1.018 21.933 1.00 80.31 77 ASP A O 1
ATOM 568 N N . ALA A 1 78 ? -0.018 0.234 20.164 1.00 88.12 78 ALA A N 1
ATOM 569 C CA . ALA A 1 78 ? -0.274 -0.874 19.240 1.00 88.12 78 ALA A CA 1
ATOM 570 C C . ALA A 1 78 ? -0.340 -0.396 17.779 1.00 88.12 78 ALA A C 1
ATOM 572 O O . ALA A 1 78 ? -0.639 0.769 17.496 1.00 88.12 78 ALA A O 1
ATOM 573 N N . VAL A 1 79 ? -0.134 -1.321 16.838 1.00 92.00 79 VAL A N 1
ATOM 574 C CA . VAL A 1 79 ? -0.323 -1.085 15.399 1.00 92.00 79 VAL A CA 1
ATOM 575 C C . VAL A 1 79 ? -1.329 -2.082 14.833 1.00 92.00 79 VAL A C 1
ATOM 577 O O . VAL A 1 79 ? -1.199 -3.278 15.061 1.00 92.00 79 VAL A O 1
ATOM 580 N N . PHE A 1 80 ? -2.298 -1.617 14.048 1.00 94.25 80 PHE A N 1
ATOM 581 C CA . PHE A 1 80 ? -3.157 -2.465 13.222 1.00 94.25 80 PHE A CA 1
ATOM 582 C C . PHE A 1 80 ? -2.691 -2.416 11.768 1.00 94.25 80 PHE A C 1
ATOM 584 O O . PHE A 1 80 ? -2.481 -1.324 11.242 1.00 94.25 80 PHE A O 1
ATOM 591 N N . LEU A 1 81 ? -2.573 -3.571 11.103 1.00 96.12 81 LEU A N 1
ATOM 592 C CA . LEU A 1 81 ? -2.306 -3.629 9.660 1.00 96.12 81 LEU A CA 1
ATOM 593 C C . LEU A 1 81 ? -3.529 -4.109 8.884 1.00 96.12 81 LEU A C 1
ATOM 595 O O . LEU A 1 81 ? -4.072 -5.183 9.157 1.00 96.12 81 LEU A O 1
ATOM 599 N N . THR A 1 82 ? -3.909 -3.351 7.860 1.00 95.94 82 THR A N 1
ATOM 600 C CA . THR A 1 82 ? -5.016 -3.690 6.964 1.00 95.94 82 THR A CA 1
ATOM 601 C C . THR A 1 82 ? -4.632 -4.820 6.009 1.00 95.94 82 THR A C 1
ATOM 603 O O . THR A 1 82 ? -5.417 -5.747 5.806 1.00 95.94 82 THR A O 1
ATOM 606 N N . HIS A 1 83 ? -3.427 -4.790 5.423 1.00 96.62 83 HIS A N 1
ATOM 607 C CA . HIS A 1 83 ? -2.955 -5.812 4.482 1.00 96.62 83 HIS A CA 1
ATOM 608 C C . HIS A 1 83 ? -1.437 -5.777 4.223 1.00 96.62 83 HIS A C 1
ATOM 610 O O . HIS A 1 83 ? -0.725 -4.865 4.631 1.00 96.62 83 HIS A O 1
ATOM 616 N N . ALA A 1 84 ? -0.941 -6.795 3.513 1.00 95.25 84 ALA A N 1
ATOM 617 C CA . ALA A 1 84 ? 0.479 -7.014 3.234 1.00 95.25 84 ALA A CA 1
ATOM 618 C C . ALA A 1 84 ? 0.988 -6.350 1.935 1.00 95.25 84 ALA A C 1
ATOM 620 O O . ALA A 1 84 ? 1.697 -6.982 1.151 1.00 95.25 84 ALA A O 1
ATOM 621 N N . HIS A 1 85 ? 0.655 -5.079 1.700 1.00 91.00 85 HIS A N 1
ATOM 622 C CA . HIS A 1 85 ? 1.373 -4.247 0.725 1.00 91.00 85 HIS A CA 1
ATOM 623 C C . HIS A 1 85 ? 2.357 -3.309 1.444 1.00 91.00 85 HIS A C 1
ATOM 625 O O . HIS A 1 85 ? 2.104 -2.858 2.559 1.00 91.00 85 HIS A O 1
ATOM 631 N N . ILE A 1 86 ? 3.522 -3.052 0.842 1.00 87.56 86 ILE A N 1
ATOM 632 C CA . ILE A 1 86 ? 4.652 -2.365 1.502 1.00 87.56 86 ILE A CA 1
ATOM 633 C C . ILE A 1 86 ? 4.357 -0.895 1.851 1.00 87.56 86 ILE A C 1
ATOM 635 O O . ILE A 1 86 ? 4.863 -0.365 2.835 1.00 87.56 86 ILE A O 1
ATOM 639 N N . ASP A 1 87 ? 3.452 -0.268 1.115 1.00 84.06 87 ASP A N 1
ATOM 640 C CA . ASP A 1 87 ? 2.808 1.020 1.380 1.00 84.06 87 ASP A CA 1
ATOM 641 C C . ASP A 1 87 ? 1.827 0.992 2.572 1.00 84.06 87 ASP A C 1
ATOM 643 O O . ASP A 1 87 ? 1.298 2.033 2.947 1.00 84.06 87 ASP A O 1
ATOM 647 N N . HIS A 1 88 ? 1.689 -0.151 3.258 1.00 87.31 88 HIS A N 1
ATOM 648 C CA . HIS A 1 88 ? 0.937 -0.308 4.510 1.00 87.31 88 HIS A CA 1
ATOM 649 C C . HIS A 1 88 ? 1.764 -0.870 5.687 1.00 87.31 88 HIS A C 1
ATOM 651 O O . HIS A 1 88 ? 1.328 -0.758 6.828 1.00 87.31 88 HIS A O 1
ATOM 657 N N . TYR A 1 89 ? 2.970 -1.419 5.474 1.00 91.06 89 TYR A N 1
ATOM 658 C CA . TYR A 1 89 ? 3.813 -1.950 6.571 1.00 91.06 89 TYR A CA 1
ATOM 659 C C . TYR A 1 89 ? 5.313 -1.589 6.499 1.00 91.06 89 TYR A C 1
ATOM 661 O O . TYR A 1 89 ? 6.061 -1.867 7.439 1.00 91.06 89 TYR A O 1
ATOM 669 N N . GLY A 1 90 ? 5.798 -1.009 5.396 1.00 88.25 90 GLY A N 1
ATOM 670 C CA . GLY A 1 90 ? 7.230 -0.823 5.124 1.00 88.25 90 GLY A CA 1
ATOM 671 C C . GLY A 1 90 ? 7.980 0.074 6.117 1.00 88.25 90 GLY A C 1
ATOM 672 O O . GLY A 1 90 ? 9.197 -0.038 6.233 1.00 88.25 90 GLY A O 1
ATOM 673 N N . GLY A 1 91 ? 7.276 0.923 6.867 1.00 88.38 91 GLY A N 1
ATOM 674 C CA . GLY A 1 91 ? 7.841 1.765 7.921 1.00 88.38 91 GLY A CA 1
ATOM 675 C C . GLY A 1 91 ? 7.908 1.125 9.312 1.00 88.38 91 GLY A C 1
ATOM 676 O O . GLY A 1 91 ? 8.512 1.725 10.199 1.00 88.38 91 GLY A O 1
ATOM 677 N N . LEU A 1 92 ? 7.359 -0.080 9.527 1.00 93.38 92 LEU A N 1
ATOM 678 C CA . LEU A 1 92 ? 7.397 -0.746 10.842 1.00 93.38 92 LEU A CA 1
ATOM 679 C C . LEU A 1 92 ? 8.823 -0.908 11.409 1.00 93.38 92 LEU A C 1
ATOM 681 O O . LEU A 1 92 ? 9.019 -0.573 12.577 1.00 93.38 92 LEU A O 1
ATOM 685 N N . PRO A 1 93 ? 9.849 -1.327 10.635 1.00 94.50 93 PRO A N 1
ATOM 686 C CA . PRO A 1 93 ? 11.211 -1.403 11.166 1.00 94.50 93 PRO A CA 1
ATOM 687 C C . PRO A 1 93 ? 11.802 -0.041 11.532 1.00 94.50 93 PRO A C 1
ATOM 689 O O . PRO A 1 93 ? 12.723 0.018 12.337 1.00 94.50 93 PRO A O 1
ATOM 692 N N . VAL A 1 94 ? 11.301 1.051 10.945 1.00 91.19 94 VAL A N 1
ATOM 693 C CA . VAL A 1 94 ? 11.747 2.415 11.261 1.00 91.19 94 VAL A CA 1
ATOM 694 C C . VAL A 1 94 ? 11.085 2.923 12.544 1.00 91.19 94 VAL A C 1
ATOM 696 O O . VAL A 1 94 ? 11.733 3.642 13.301 1.00 91.19 94 VAL A O 1
ATOM 699 N N . LEU A 1 95 ? 9.844 2.513 12.840 1.00 89.62 95 LEU A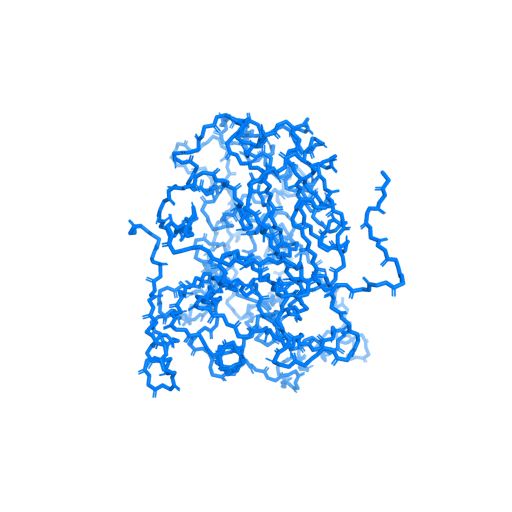 N 1
ATOM 700 C CA . LEU A 1 95 ? 9.235 2.724 14.161 1.00 89.62 95 LEU A CA 1
ATOM 701 C C . LEU A 1 95 ? 10.027 2.003 15.261 1.00 89.62 95 LEU A C 1
ATOM 703 O O . LEU A 1 95 ? 10.327 2.614 16.285 1.00 89.62 95 LEU A O 1
ATOM 707 N N . GLU A 1 96 ? 10.398 0.741 15.025 1.00 94.25 96 GLU A N 1
ATOM 708 C CA . GLU A 1 96 ? 11.208 -0.066 15.949 1.00 94.25 96 GLU A CA 1
ATOM 709 C C . GLU A 1 96 ? 12.615 0.525 16.131 1.00 94.25 96 GLU A C 1
ATOM 711 O O . GLU A 1 96 ? 13.009 0.841 17.250 1.00 94.25 96 GLU A O 1
ATOM 716 N N . ALA A 1 97 ? 13.346 0.780 15.038 1.00 93.50 97 ALA A N 1
ATOM 717 C CA . ALA A 1 97 ? 14.717 1.302 15.081 1.00 93.50 97 ALA A CA 1
ATOM 718 C C . ALA A 1 97 ? 14.827 2.695 15.734 1.00 93.50 97 ALA A C 1
ATOM 720 O O . ALA A 1 97 ? 15.883 3.068 16.250 1.00 93.50 97 ALA A O 1
ATOM 721 N N . ARG A 1 98 ? 13.742 3.484 15.713 1.00 89.81 98 ARG A N 1
ATOM 722 C CA . ARG A 1 98 ? 13.644 4.788 16.395 1.00 89.81 98 ARG A CA 1
ATOM 723 C C . ARG A 1 98 ? 13.067 4.686 17.814 1.00 89.81 98 ARG A C 1
ATOM 725 O O . ARG A 1 98 ? 12.996 5.703 18.502 1.00 89.81 98 ARG A O 1
ATOM 732 N N . GLY A 1 99 ? 12.688 3.485 18.255 1.00 90.94 99 GLY A N 1
ATOM 733 C CA . GLY A 1 99 ? 12.142 3.201 19.581 1.00 90.94 99 GLY A CA 1
ATOM 734 C C . GLY A 1 99 ? 10.766 3.815 19.834 1.00 90.94 99 GLY A C 1
ATOM 735 O O . GLY A 1 99 ? 10.461 4.133 20.977 1.00 90.94 99 GLY A O 1
ATOM 736 N N . TYR A 1 100 ? 9.961 4.063 18.793 1.00 87.25 100 TYR A N 1
ATOM 737 C CA . TYR A 1 100 ? 8.641 4.695 18.934 1.00 87.25 100 TYR A CA 1
ATOM 738 C C . TYR A 1 100 ? 7.546 3.729 19.401 1.00 87.25 100 TYR A C 1
ATOM 740 O O . TYR A 1 100 ? 6.592 4.177 20.038 1.00 87.25 100 TYR A O 1
ATOM 748 N N . LEU A 1 101 ? 7.683 2.436 19.095 1.00 89.12 101 LEU A N 1
ATOM 749 C CA . LEU A 1 101 ? 6.837 1.376 19.649 1.00 89.12 101 LEU A CA 1
ATOM 750 C C . LEU A 1 101 ? 7.116 1.227 21.151 1.00 89.12 101 LEU A C 1
ATOM 752 O O . LEU A 1 101 ? 8.274 1.293 21.562 1.00 89.12 101 LEU A O 1
ATOM 756 N N . ASP A 1 102 ? 6.070 1.044 21.960 1.00 88.44 102 ASP A N 1
ATOM 757 C CA . ASP A 1 102 ? 6.227 0.576 23.343 1.00 88.44 102 ASP A CA 1
ATOM 758 C C . ASP A 1 102 ? 6.890 -0.815 23.375 1.00 88.44 102 ASP A C 1
ATOM 760 O O . ASP A 1 102 ? 6.784 -1.591 22.418 1.00 88.44 102 ASP A O 1
ATOM 764 N N . ASP A 1 103 ? 7.578 -1.141 24.474 1.00 88.06 103 ASP A N 1
ATOM 765 C CA . ASP A 1 103 ? 8.290 -2.414 24.636 1.00 88.06 103 ASP A CA 1
ATOM 766 C C . ASP A 1 103 ? 7.372 -3.622 24.373 1.00 88.06 103 ASP A C 1
ATOM 768 O O . ASP A 1 103 ? 7.818 -4.598 23.768 1.00 88.06 103 ASP A O 1
ATOM 772 N N . ASP A 1 104 ? 6.081 -3.534 24.708 1.00 85.88 104 ASP A N 1
ATOM 773 C CA . ASP A 1 104 ? 5.094 -4.603 24.526 1.00 85.88 104 ASP A CA 1
ATOM 774 C C . ASP A 1 104 ? 4.059 -4.312 23.419 1.00 85.88 104 ASP A C 1
ATOM 776 O O . ASP A 1 104 ? 3.066 -5.035 23.313 1.00 85.88 104 ASP A O 1
ATOM 780 N N . ALA A 1 105 ? 4.272 -3.288 22.581 1.00 88.19 105 ALA A N 1
ATOM 781 C CA . ALA A 1 105 ? 3.331 -2.909 21.526 1.00 88.19 105 ALA A CA 1
ATOM 782 C C . ALA A 1 105 ? 3.116 -4.048 20.504 1.00 88.19 105 ALA A C 1
ATOM 784 O O . ALA A 1 105 ? 4.076 -4.434 19.820 1.00 88.19 105 ALA A O 1
ATOM 785 N N . PRO A 1 106 ? 1.884 -4.572 20.346 1.00 92.31 106 PRO A N 1
ATOM 786 C CA . PRO A 1 106 ? 1.584 -5.616 19.379 1.00 92.31 106 PRO A CA 1
ATOM 787 C C . PRO A 1 106 ? 1.305 -5.033 17.992 1.00 92.31 106 PRO A C 1
ATOM 789 O O . PRO A 1 106 ? 0.781 -3.925 17.836 1.00 92.31 106 PRO A O 1
ATOM 792 N N . ILE A 1 107 ? 1.603 -5.829 16.968 1.00 95.25 107 ILE A N 1
ATOM 793 C CA . ILE A 1 107 ? 1.277 -5.545 15.569 1.00 95.25 107 ILE A CA 1
ATOM 794 C C . ILE A 1 107 ? 0.163 -6.510 15.155 1.00 95.25 107 ILE A C 1
ATOM 796 O O . ILE A 1 107 ? 0.399 -7.672 14.822 1.00 95.25 107 ILE A O 1
ATOM 800 N N . ILE A 1 108 ? -1.070 -6.024 15.244 1.00 95.31 108 ILE A N 1
ATOM 801 C CA . ILE A 1 108 ? -2.311 -6.785 15.121 1.00 95.31 108 ILE A CA 1
ATOM 802 C C . ILE A 1 108 ? -2.716 -6.856 13.648 1.00 95.31 108 ILE A C 1
ATOM 804 O O . ILE A 1 108 ? -2.938 -5.833 12.995 1.00 95.31 108 ILE A O 1
ATOM 808 N N . ALA A 1 109 ? -2.824 -8.067 13.109 1.00 96.44 109 ALA A N 1
ATOM 809 C CA . ALA A 1 109 ? -3.168 -8.276 11.705 1.00 96.44 109 ALA A CA 1
ATOM 810 C C . ALA A 1 109 ? -3.769 -9.665 11.459 1.00 96.44 109 ALA A C 1
ATOM 812 O O . ALA A 1 109 ? -3.647 -10.576 12.283 1.00 96.44 109 ALA A O 1
ATOM 813 N N . THR A 1 110 ? -4.391 -9.863 10.294 1.00 97.50 110 THR A N 1
ATOM 814 C CA . THR A 1 110 ? -4.849 -11.203 9.904 1.00 97.50 110 THR A CA 1
ATOM 815 C C . THR A 1 110 ? -3.662 -12.142 9.688 1.00 97.50 110 THR A C 1
ATOM 817 O O . THR A 1 110 ? -2.589 -11.726 9.239 1.00 97.50 110 THR A O 1
ATOM 820 N N . ARG A 1 111 ? -3.841 -13.440 9.964 1.00 96.81 111 ARG A N 1
ATOM 821 C CA . ARG A 1 111 ? -2.748 -14.414 9.816 1.00 96.81 111 ARG A CA 1
ATOM 822 C C . ARG A 1 111 ? -2.078 -14.409 8.423 1.00 96.81 111 ARG A C 1
ATOM 824 O O . ARG A 1 111 ? -0.848 -14.396 8.392 1.00 96.81 111 ARG A O 1
ATOM 831 N N . PRO A 1 112 ? -2.811 -14.358 7.288 1.00 97.19 112 PRO A N 1
ATOM 832 C CA . PRO A 1 112 ? -2.176 -14.282 5.973 1.00 97.19 112 PRO A CA 1
ATOM 833 C C . PRO A 1 112 ? -1.426 -12.964 5.746 1.00 97.19 112 PRO A C 1
ATOM 835 O O . PRO A 1 112 ? -0.346 -12.991 5.162 1.00 97.19 112 PRO A O 1
ATOM 838 N N . THR A 1 113 ? -1.940 -11.836 6.258 1.00 97.88 113 THR A N 1
ATOM 839 C CA . THR A 1 113 ? -1.218 -10.553 6.244 1.00 97.88 113 THR A CA 1
ATOM 840 C C . THR A 1 113 ? 0.124 -10.675 6.965 1.00 97.88 113 THR A C 1
ATOM 842 O O . THR A 1 113 ? 1.133 -10.245 6.422 1.00 97.88 113 THR A O 1
ATOM 845 N N . ILE A 1 114 ? 0.179 -11.324 8.132 1.00 97.94 114 ILE A N 1
ATOM 846 C CA . ILE A 1 114 ? 1.435 -11.528 8.880 1.00 97.94 114 ILE A CA 1
ATOM 847 C C . ILE A 1 114 ? 2.433 -12.372 8.079 1.00 97.94 114 ILE A C 1
ATOM 849 O O . ILE A 1 114 ? 3.585 -11.970 7.918 1.00 97.94 114 ILE A O 1
ATOM 853 N N . ASP A 1 115 ? 2.011 -13.531 7.567 1.00 97.19 115 ASP A N 1
ATOM 854 C CA . ASP A 1 115 ? 2.909 -14.454 6.857 1.00 97.19 115 ASP A CA 1
ATOM 855 C C . ASP A 1 115 ? 3.441 -13.838 5.535 1.00 97.19 115 ASP A C 1
ATOM 857 O O . ASP A 1 115 ? 4.618 -14.002 5.190 1.00 97.19 115 ASP A O 1
ATOM 861 N N . LEU A 1 116 ? 2.611 -13.059 4.825 1.00 96.44 116 LEU A N 1
ATOM 862 C CA . LEU A 1 116 ? 3.020 -12.282 3.647 1.00 96.44 116 LEU A CA 1
ATOM 863 C C . LEU A 1 116 ? 3.962 -11.128 4.019 1.00 96.44 116 LEU A C 1
ATOM 865 O O . LEU A 1 116 ? 5.039 -11.016 3.434 1.00 96.44 116 LEU A O 1
ATOM 869 N N . THR A 1 117 ? 3.605 -10.311 5.014 1.00 96.31 117 THR A N 1
ATOM 870 C CA . THR A 1 117 ? 4.422 -9.179 5.475 1.00 96.31 117 THR A CA 1
ATOM 871 C C . THR A 1 117 ? 5.806 -9.638 5.922 1.00 96.31 117 THR A C 1
ATOM 873 O O . THR A 1 117 ? 6.789 -9.018 5.528 1.00 96.31 117 THR A O 1
ATOM 876 N N . LYS A 1 118 ? 5.928 -10.754 6.659 1.00 96.00 118 LYS A N 1
ATOM 877 C CA . LYS A 1 118 ? 7.241 -11.314 7.027 1.00 96.00 118 LYS A CA 1
ATOM 878 C C . LYS A 1 118 ? 8.092 -11.610 5.789 1.00 96.00 118 LYS A C 1
ATOM 880 O O . LYS A 1 118 ? 9.213 -11.121 5.675 1.00 96.00 118 LYS A O 1
ATOM 885 N N . THR A 1 119 ? 7.527 -12.325 4.819 1.00 93.69 119 THR A N 1
ATOM 886 C CA . THR A 1 119 ? 8.214 -12.685 3.566 1.00 93.69 119 THR A CA 1
ATOM 887 C C . THR A 1 119 ? 8.671 -11.452 2.774 1.00 93.69 119 THR A C 1
ATOM 889 O O . THR A 1 119 ? 9.796 -11.400 2.275 1.00 93.69 119 THR A O 1
ATOM 892 N N . LEU A 1 120 ? 7.809 -10.441 2.656 1.00 92.12 120 LEU A N 1
ATOM 893 C CA . LEU A 1 120 ? 8.082 -9.245 1.859 1.00 92.12 120 LEU A CA 1
ATOM 894 C C . LEU A 1 120 ? 8.998 -8.240 2.580 1.00 92.12 120 LEU A C 1
ATOM 896 O O . LEU A 1 120 ? 9.751 -7.523 1.922 1.00 92.12 120 LEU A O 1
ATOM 900 N N . LEU A 1 121 ? 8.989 -8.194 3.917 1.00 92.12 121 LEU A N 1
ATOM 901 C CA . LEU A 1 121 ? 9.866 -7.320 4.703 1.00 92.12 121 LEU A CA 1
ATOM 902 C C . LEU A 1 121 ? 11.320 -7.823 4.713 1.00 92.12 121 LEU A C 1
ATOM 904 O O . LEU A 1 121 ? 12.247 -7.013 4.685 1.00 92.12 121 LEU A O 1
ATOM 908 N N . GLU A 1 122 ? 11.541 -9.142 4.645 1.00 91.62 122 GLU A N 1
ATOM 909 C CA . GLU A 1 122 ? 12.875 -9.709 4.393 1.00 91.62 122 GLU A CA 1
ATOM 910 C C . GLU A 1 122 ? 13.442 -9.289 3.031 1.00 91.62 122 GLU A C 1
ATOM 912 O O . GLU A 1 122 ? 14.648 -9.063 2.908 1.00 91.62 122 GLU A O 1
ATOM 917 N N . ASP A 1 123 ? 12.601 -9.188 1.998 1.00 87.94 123 ASP A N 1
ATOM 918 C CA . ASP A 1 123 ? 13.035 -8.726 0.678 1.00 87.94 123 ASP A CA 1
ATOM 919 C C . ASP A 1 123 ? 13.267 -7.212 0.654 1.00 87.94 123 ASP A C 1
ATOM 921 O O . ASP A 1 123 ? 14.320 -6.753 0.205 1.00 87.94 123 ASP A O 1
ATOM 925 N N . SER A 1 124 ? 12.361 -6.449 1.273 1.00 86.50 124 SER A N 1
ATOM 926 C CA . SER A 1 124 ? 12.518 -5.012 1.507 1.00 86.50 124 SER A CA 1
ATOM 927 C C . SER A 1 124 ? 13.833 -4.683 2.212 1.00 86.50 124 SER A C 1
ATOM 929 O O . SER A 1 124 ? 14.500 -3.732 1.824 1.00 86.50 124 SER A O 1
ATOM 931 N N . LEU A 1 125 ? 14.260 -5.471 3.204 1.00 89.62 125 LEU A N 1
ATOM 932 C CA . LEU A 1 125 ? 15.541 -5.281 3.892 1.00 89.62 125 LEU A CA 1
ATOM 933 C C . LEU A 1 125 ? 16.754 -5.478 2.963 1.00 89.62 125 LEU A C 1
ATOM 935 O O . LEU A 1 125 ? 17.771 -4.803 3.135 1.00 89.62 125 LEU A O 1
ATOM 939 N N . LYS A 1 126 ? 16.687 -6.398 1.990 1.00 87.12 126 LYS A N 1
ATOM 940 C CA . LYS A 1 126 ? 17.769 -6.603 1.005 1.00 87.12 126 LYS A CA 1
ATOM 941 C C . LYS A 1 126 ? 17.855 -5.422 0.044 1.00 87.12 126 LYS A C 1
ATOM 943 O O . LYS A 1 126 ? 18.958 -4.945 -0.213 1.00 87.12 126 LYS A O 1
ATOM 948 N N . ILE A 1 127 ? 16.704 -4.958 -0.447 1.00 81.94 127 ILE A N 1
ATOM 949 C CA . ILE A 1 127 ? 16.600 -3.783 -1.321 1.00 81.94 127 ILE A CA 1
ATOM 950 C C . ILE A 1 127 ? 17.108 -2.550 -0.566 1.00 81.94 127 ILE A C 1
ATOM 952 O O . ILE A 1 127 ? 18.057 -1.923 -1.018 1.00 81.94 127 ILE A O 1
ATOM 956 N N . HIS A 1 128 ? 16.591 -2.293 0.638 1.00 84.12 128 HIS A N 1
ATOM 957 C CA . HIS A 1 128 ? 17.004 -1.186 1.507 1.00 84.12 128 HIS A CA 1
ATOM 958 C C . HIS A 1 128 ? 18.518 -1.136 1.731 1.00 84.12 128 HIS A C 1
ATOM 960 O O . HIS A 1 128 ? 19.159 -0.117 1.494 1.00 84.12 128 HIS A O 1
ATOM 966 N N . ARG A 1 129 ? 19.126 -2.269 2.112 1.00 85.19 129 ARG A N 1
ATOM 967 C CA . ARG A 1 129 ? 20.586 -2.386 2.276 1.00 85.19 129 ARG A CA 1
ATOM 968 C C . ARG A 1 129 ? 21.349 -2.066 0.990 1.00 85.19 129 ARG A C 1
ATOM 970 O O . ARG A 1 129 ? 22.396 -1.428 1.061 1.00 85.19 129 ARG A O 1
ATOM 977 N N . ARG A 1 130 ? 20.866 -2.526 -0.167 1.00 80.00 130 ARG A N 1
ATOM 978 C CA . ARG A 1 130 ? 21.495 -2.269 -1.470 1.00 80.00 130 ARG A CA 1
ATOM 979 C C . ARG A 1 130 ? 21.416 -0.787 -1.835 1.00 80.00 130 ARG A C 1
ATOM 981 O O . ARG A 1 130 ? 22.454 -0.201 -2.124 1.00 80.00 130 ARG A O 1
ATOM 988 N N . GLU A 1 131 ? 20.233 -0.184 -1.753 1.00 76.50 131 GLU A N 1
ATOM 989 C CA . GLU A 1 131 ? 20.033 1.229 -2.092 1.00 76.50 131 GLU A CA 1
ATOM 990 C C . GLU A 1 131 ? 20.750 2.165 -1.108 1.00 76.50 131 GLU A C 1
ATOM 992 O O . GLU A 1 131 ? 21.421 3.096 -1.544 1.00 76.50 131 GLU A O 1
ATOM 997 N N . THR A 1 132 ? 20.727 1.871 0.198 1.00 77.56 132 THR A N 1
ATOM 998 C CA . THR A 1 132 ? 21.513 2.602 1.211 1.00 77.56 132 THR A CA 1
ATOM 999 C C . THR A 1 132 ? 23.006 2.595 0.856 1.00 77.56 132 THR A C 1
ATOM 1001 O O . THR A 1 132 ? 23.644 3.645 0.800 1.00 77.56 132 THR A O 1
ATOM 1004 N N . ASN A 1 133 ? 23.577 1.412 0.585 1.00 78.75 133 ASN A N 1
ATOM 1005 C CA . ASN A 1 133 ? 25.000 1.276 0.260 1.00 78.75 133 ASN A CA 1
ATOM 1006 C C . ASN A 1 133 ? 25.372 1.979 -1.058 1.00 78.75 133 ASN A C 1
ATOM 1008 O O . ASN A 1 133 ? 26.467 2.525 -1.154 1.00 78.75 133 ASN A O 1
ATOM 1012 N N . ARG A 1 134 ? 24.472 1.965 -2.052 1.00 71.00 134 ARG A N 1
ATOM 1013 C CA . ARG A 1 134 ? 24.638 2.612 -3.365 1.00 71.00 134 ARG A CA 1
ATOM 1014 C C . ARG A 1 134 ? 24.699 4.136 -3.252 1.00 71.00 134 ARG A C 1
ATOM 1016 O O . ARG A 1 134 ? 25.543 4.759 -3.886 1.00 71.00 134 ARG A O 1
ATOM 1023 N N . HIS A 1 135 ? 23.819 4.731 -2.448 1.00 71.88 135 HIS A N 1
ATOM 1024 C CA . HIS A 1 135 ? 23.760 6.185 -2.264 1.00 71.88 135 HIS A CA 1
ATOM 1025 C C . HIS A 1 135 ? 24.749 6.701 -1.202 1.00 71.88 135 HIS A C 1
ATOM 1027 O O . HIS A 1 135 ? 25.054 7.892 -1.170 1.00 71.88 135 HIS A O 1
ATOM 1033 N N . GLY A 1 136 ? 25.311 5.809 -0.377 1.00 70.75 136 GLY A N 1
ATOM 1034 C CA . GLY A 1 136 ? 26.209 6.165 0.726 1.00 70.75 136 GLY A CA 1
ATOM 1035 C C . GLY A 1 136 ? 25.474 6.680 1.969 1.00 70.75 136 GLY A C 1
ATOM 1036 O O . GLY A 1 136 ? 26.088 7.319 2.827 1.00 70.75 136 GLY A O 1
ATOM 1037 N N . ASP A 1 137 ? 24.172 6.410 2.058 1.00 77.75 137 ASP A N 1
ATOM 1038 C CA . ASP A 1 137 ? 23.287 6.870 3.124 1.00 77.75 137 ASP A CA 1
ATOM 1039 C C . ASP A 1 137 ? 23.426 6.045 4.415 1.00 77.75 137 ASP A C 1
ATOM 1041 O O . ASP A 1 137 ? 24.114 5.023 4.486 1.00 77.75 137 ASP A O 1
ATOM 1045 N N . GLN A 1 138 ? 22.751 6.490 5.479 1.00 82.00 138 GLN A N 1
ATOM 1046 C CA . GLN A 1 138 ? 22.637 5.720 6.718 1.00 82.00 138 GLN A CA 1
ATOM 1047 C C . GLN A 1 138 ? 21.400 4.821 6.701 1.00 82.00 138 GLN A C 1
ATOM 1049 O O . GLN A 1 138 ? 20.269 5.294 6.562 1.00 82.00 138 GLN A O 1
ATOM 1054 N N . GLN A 1 139 ? 21.625 3.521 6.917 1.00 86.06 139 GLN A N 1
ATOM 1055 C CA . GLN A 1 139 ? 20.580 2.500 6.924 1.00 86.06 139 GLN A CA 1
ATOM 1056 C C . GLN A 1 139 ? 19.528 2.814 8.004 1.00 86.06 139 GLN A C 1
ATOM 1058 O O . GLN A 1 139 ? 19.822 2.744 9.194 1.00 86.06 139 GLN A O 1
ATOM 1063 N N . GLN A 1 140 ? 18.297 3.134 7.589 1.00 88.44 140 GLN A N 1
ATOM 1064 C CA . GLN A 1 140 ? 17.222 3.580 8.498 1.00 88.44 140 GLN A CA 1
ATOM 1065 C C . GLN A 1 140 ? 16.744 2.527 9.514 1.00 88.44 140 GLN A C 1
ATOM 1067 O O . GLN A 1 140 ? 16.165 2.887 10.536 1.00 88.44 140 GLN A O 1
ATOM 1072 N N . PHE A 1 141 ? 16.958 1.244 9.223 1.00 92.31 141 PHE A N 1
ATOM 1073 C CA . PHE A 1 141 ? 16.598 0.107 10.067 1.00 92.31 141 PHE A CA 1
ATOM 1074 C C . PHE A 1 141 ? 17.463 -1.095 9.692 1.00 92.31 141 PHE A C 1
ATOM 1076 O O . PHE A 1 141 ? 17.882 -1.228 8.541 1.00 92.31 141 PHE A O 1
ATOM 1083 N N . THR A 1 142 ? 17.718 -1.995 10.631 1.00 94.00 142 THR A N 1
ATOM 1084 C CA . THR A 1 142 ? 18.587 -3.165 10.476 1.00 94.00 142 THR A CA 1
ATOM 1085 C C . THR A 1 142 ? 17.793 -4.474 10.419 1.00 94.00 142 THR A C 1
ATOM 1087 O O . THR A 1 142 ? 16.567 -4.510 10.479 1.00 94.00 142 THR A O 1
ATOM 1090 N N . GLN A 1 143 ? 18.505 -5.599 10.314 1.00 95.38 143 GLN A N 1
ATOM 1091 C CA . GLN A 1 143 ? 17.888 -6.919 10.442 1.00 95.38 143 GLN A CA 1
ATOM 1092 C C . GLN A 1 143 ? 17.373 -7.199 11.855 1.00 95.38 143 GLN A C 1
ATOM 1094 O O . GLN A 1 143 ? 16.425 -7.962 11.992 1.00 95.38 143 GLN A O 1
ATOM 1099 N N . GLN A 1 144 ? 17.977 -6.605 12.887 1.00 96.38 144 GLN A N 1
ATOM 1100 C CA . GLN A 1 144 ? 17.519 -6.786 14.262 1.00 96.38 144 GLN A CA 1
ATOM 1101 C C . GLN A 1 144 ? 16.133 -6.160 14.451 1.00 96.38 144 GLN A C 1
ATOM 1103 O O . GLN A 1 144 ? 15.255 -6.812 15.004 1.00 96.38 144 GLN A O 1
ATOM 1108 N N . ASP A 1 145 ? 15.914 -4.969 13.893 1.00 96.44 145 ASP A N 1
ATOM 1109 C CA . ASP A 1 145 ? 14.633 -4.257 13.959 1.00 96.44 145 ASP A CA 1
ATOM 1110 C C . ASP A 1 145 ? 13.534 -5.007 13.184 1.00 96.44 145 ASP A C 1
ATOM 1112 O O . ASP A 1 145 ? 12.405 -5.126 13.649 1.00 96.44 145 ASP A O 1
ATOM 1116 N N . VAL A 1 146 ? 13.875 -5.620 12.040 1.00 96.75 146 VAL A N 1
ATOM 1117 C CA . VAL A 1 146 ? 12.955 -6.511 11.302 1.00 96.75 146 VAL A CA 1
ATOM 1118 C C . VAL A 1 146 ? 12.588 -7.757 12.118 1.00 96.75 146 VAL A C 1
ATOM 1120 O O . VAL A 1 146 ? 11.423 -8.146 12.124 1.00 96.75 146 VAL A O 1
ATOM 1123 N N . MET A 1 147 ? 13.539 -8.380 12.825 1.00 97.31 147 MET A N 1
ATOM 1124 C CA . MET A 1 147 ? 13.235 -9.529 13.694 1.00 97.31 147 MET A CA 1
ATOM 1125 C C . MET A 1 147 ? 12.395 -9.119 14.914 1.00 97.31 147 MET A C 1
ATOM 1127 O O . MET A 1 147 ? 11.455 -9.826 15.254 1.00 97.31 147 MET A O 1
ATOM 1131 N N . ALA A 1 148 ? 12.656 -7.958 15.519 1.00 96.62 148 ALA A N 1
ATOM 1132 C CA . ALA A 1 148 ? 11.837 -7.443 16.616 1.00 96.62 148 ALA A CA 1
ATOM 1133 C C . ALA A 1 148 ? 10.389 -7.165 16.164 1.00 96.62 148 ALA A C 1
ATOM 1135 O O . ALA A 1 148 ? 9.446 -7.634 16.798 1.00 96.62 148 ALA A O 1
ATOM 1136 N N . VAL A 1 149 ? 10.193 -6.545 14.992 1.00 96.88 149 VAL A N 1
ATOM 1137 C CA . VAL A 1 149 ? 8.870 -6.442 14.340 1.00 96.88 149 VAL A CA 1
ATOM 1138 C C . VAL A 1 149 ? 8.234 -7.824 14.124 1.00 96.88 149 VAL A C 1
ATOM 1140 O O . VAL A 1 149 ? 7.022 -7.972 14.270 1.00 96.88 149 VAL A O 1
ATOM 1143 N N . PHE A 1 150 ? 9.020 -8.861 13.806 1.00 97.19 150 PHE A N 1
ATOM 1144 C CA . PHE A 1 150 ? 8.489 -10.215 13.605 1.00 97.19 150 PHE A CA 1
ATOM 1145 C C . PHE A 1 150 ? 7.966 -10.867 14.889 1.00 97.19 150 PHE A C 1
ATOM 1147 O O . PHE A 1 150 ? 7.026 -11.667 14.800 1.00 97.19 150 PHE A O 1
ATOM 1154 N N . ASP A 1 151 ? 8.555 -10.539 16.034 1.00 96.62 151 ASP A N 1
ATOM 1155 C CA . ASP A 1 151 ? 8.187 -11.076 17.345 1.00 96.62 151 ASP A CA 1
ATOM 1156 C C . ASP A 1 151 ? 6.978 -10.343 17.964 1.00 96.62 151 ASP A C 1
ATOM 1158 O O . ASP A 1 151 ? 6.289 -10.915 18.805 1.00 96.62 151 ASP A O 1
ATOM 1162 N N . ARG A 1 152 ? 6.656 -9.129 17.488 1.00 95.62 152 ARG A N 1
ATOM 1163 C CA . ARG A 1 152 ? 5.480 -8.329 17.900 1.00 95.62 152 ARG A CA 1
ATOM 1164 C C . ARG A 1 152 ? 4.155 -8.704 17.221 1.00 95.62 152 ARG A C 1
ATOM 1166 O O . ARG A 1 152 ? 3.118 -8.151 17.579 1.00 95.62 152 ARG A O 1
ATOM 1173 N N . PHE A 1 153 ? 4.153 -9.567 16.202 1.00 96.75 153 PHE A N 1
ATOM 1174 C CA . PHE A 1 153 ? 2.933 -9.851 15.433 1.00 96.75 153 PHE A CA 1
ATOM 1175 C C . PHE A 1 153 ? 1.908 -10.685 16.212 1.00 96.75 153 PHE A C 1
ATOM 1177 O O . PHE A 1 153 ? 2.154 -11.862 16.480 1.00 96.75 153 PHE A O 1
ATOM 1184 N N . GLU A 1 154 ? 0.719 -10.117 16.428 1.00 95.56 154 GLU A N 1
ATOM 1185 C CA . GLU A 1 154 ? -0.413 -10.788 17.073 1.00 95.56 154 GLU A CA 1
ATOM 1186 C C . GLU A 1 154 ? -1.483 -11.171 16.024 1.00 95.56 154 GLU A C 1
ATOM 1188 O O . GLU A 1 154 ? -2.116 -10.291 15.425 1.00 95.56 154 GLU A O 1
ATOM 1193 N N . PRO A 1 155 ? -1.672 -12.474 15.731 1.00 95.50 155 PRO A N 1
ATOM 1194 C CA . PRO A 1 155 ? -2.568 -12.936 14.678 1.00 95.50 155 PRO A CA 1
ATOM 1195 C C . PRO A 1 155 ? -4.029 -12.957 15.127 1.00 95.50 155 PRO A C 1
ATOM 1197 O O . PRO A 1 155 ? -4.433 -13.765 15.960 1.00 95.50 155 PRO A O 1
ATOM 1200 N N . VAL A 1 156 ? -4.856 -12.155 14.464 1.00 93.19 156 VAL A N 1
ATOM 1201 C CA . VAL A 1 156 ? -6.309 -12.117 14.679 1.00 93.19 156 VAL A CA 1
ATOM 1202 C C . VAL A 1 156 ? -7.076 -12.672 13.474 1.00 93.19 156 VAL A C 1
ATOM 1204 O O . VAL A 1 156 ? -6.567 -12.741 12.354 1.00 93.19 156 VAL A O 1
ATOM 1207 N N . ASN A 1 157 ? -8.316 -13.104 13.698 1.00 92.06 157 ASN A N 1
ATOM 1208 C CA . ASN A 1 157 ? -9.242 -13.472 12.624 1.00 92.06 157 ASN A CA 1
ATOM 1209 C C . ASN A 1 157 ? -10.122 -12.271 12.243 1.00 92.06 157 ASN A C 1
ATOM 1211 O O . ASN A 1 157 ? -10.180 -11.279 12.968 1.00 92.06 157 ASN A O 1
ATOM 1215 N N . TYR A 1 158 ? -10.858 -12.385 11.134 1.00 93.19 158 TYR A N 1
ATOM 1216 C CA . TYR A 1 158 ? -12.028 -11.530 10.914 1.00 93.19 158 TYR A CA 1
ATOM 1217 C C . TYR A 1 158 ? -13.060 -11.740 12.037 1.00 93.19 158 TYR A C 1
ATOM 1219 O O . TYR A 1 158 ? -13.168 -12.834 12.595 1.00 93.19 158 TYR A O 1
ATOM 1227 N N . GLY A 1 159 ? -13.821 -10.695 12.350 1.00 89.12 159 GLY A N 1
ATOM 1228 C CA . GLY A 1 159 ? -14.582 -10.572 13.593 1.00 89.12 159 GLY A CA 1
ATOM 1229 C C . GLY A 1 159 ? -14.028 -9.437 14.454 1.00 89.12 159 GLY A C 1
ATOM 1230 O O . GLY A 1 159 ? -13.202 -8.653 13.992 1.00 89.12 159 GLY A O 1
ATOM 1231 N N . GLY A 1 160 ? -14.507 -9.315 15.691 1.00 82.75 160 GLY A N 1
ATOM 1232 C CA . GLY A 1 160 ? -14.096 -8.242 16.597 1.00 82.75 160 GLY A CA 1
ATOM 1233 C C . GLY A 1 160 ? -13.784 -8.711 18.010 1.00 82.75 160 GLY A C 1
ATOM 1234 O O . GLY A 1 160 ? -14.128 -9.825 18.402 1.00 82.75 160 GLY A O 1
ATOM 1235 N N . GLY A 1 161 ? -13.131 -7.836 18.769 1.00 81.50 161 GLY A N 1
ATOM 1236 C CA . GLY A 1 161 ? -12.726 -8.080 20.147 1.00 81.50 161 GLY A CA 1
ATOM 1237 C C . GLY A 1 161 ? -12.292 -6.800 20.860 1.00 81.50 161 GLY A C 1
ATOM 1238 O O . GLY A 1 161 ? -12.259 -5.716 20.279 1.00 81.50 161 GLY A O 1
ATOM 1239 N N . ARG A 1 162 ? -11.949 -6.919 22.144 1.00 76.25 162 ARG A N 1
ATOM 1240 C CA . ARG A 1 162 ? -11.377 -5.816 22.933 1.00 76.25 162 ARG A CA 1
ATOM 1241 C C . ARG A 1 162 ? -9.892 -5.680 22.610 1.00 76.25 162 ARG A C 1
ATOM 1243 O O . ARG A 1 162 ? -9.191 -6.689 22.584 1.00 76.25 162 ARG A O 1
ATOM 1250 N N . VAL A 1 163 ? -9.387 -4.459 22.438 1.00 72.50 163 VAL A N 1
ATOM 1251 C CA . VAL A 1 163 ? -7.954 -4.243 22.169 1.00 72.50 163 VAL A CA 1
ATOM 1252 C C . VAL A 1 163 ? -7.100 -4.711 23.349 1.00 72.50 163 VAL A C 1
ATOM 1254 O O . VAL A 1 163 ? -6.132 -5.430 23.141 1.00 72.50 163 VAL A O 1
ATOM 1257 N N . GLY A 1 164 ? -7.538 -4.484 24.592 1.00 66.06 164 GLY A N 1
ATOM 1258 C CA . GLY A 1 164 ? -6.877 -5.028 25.790 1.00 66.06 164 GLY A CA 1
ATOM 1259 C C . GLY A 1 164 ? -6.804 -6.567 25.881 1.00 66.06 164 GLY A C 1
ATOM 1260 O O . GLY A 1 164 ? -6.102 -7.082 26.742 1.00 66.06 164 GLY A O 1
ATOM 1261 N N . ALA A 1 165 ? -7.496 -7.320 25.011 1.00 69.12 165 ALA A N 1
ATOM 1262 C CA . ALA A 1 165 ? -7.361 -8.782 24.921 1.00 69.12 165 ALA A CA 1
ATOM 1263 C C . ALA A 1 165 ? -6.239 -9.240 23.964 1.00 69.12 165 ALA A C 1
ATOM 1265 O O . ALA A 1 165 ? -5.865 -10.409 23.992 1.00 69.12 165 ALA A O 1
ATOM 1266 N N . VAL A 1 166 ? -5.727 -8.331 23.127 1.00 67.44 166 VAL A N 1
ATOM 1267 C CA . VAL A 1 166 ? -4.583 -8.528 22.211 1.00 67.44 166 VAL A CA 1
ATOM 1268 C C . VAL A 1 166 ? -3.406 -7.591 22.532 1.00 67.44 166 VAL A C 1
ATOM 1270 O O . VAL A 1 166 ? -2.331 -7.738 21.966 1.00 67.44 166 VAL A O 1
ATOM 1273 N N . ALA A 1 167 ? -3.599 -6.654 23.465 1.00 64.00 167 ALA A N 1
ATOM 1274 C CA . ALA A 1 167 ? -2.620 -5.703 23.980 1.00 64.00 167 ALA A CA 1
ATOM 1275 C C . ALA A 1 167 ? -2.782 -5.589 25.513 1.00 64.00 167 ALA A C 1
ATOM 1277 O O . ALA A 1 167 ? -3.382 -4.641 26.022 1.00 64.00 167 ALA A O 1
ATOM 1278 N N . GLU A 1 168 ? -2.300 -6.592 26.262 1.00 56.00 168 GLU A N 1
ATOM 1279 C CA . GLU A 1 168 ? -2.646 -6.818 27.686 1.00 56.00 168 GLU A CA 1
ATOM 1280 C C . GLU A 1 168 ? -2.344 -5.640 28.643 1.00 56.00 168 GLU A C 1
ATOM 1282 O O . GLU A 1 168 ? -2.895 -5.595 29.743 1.00 56.00 168 GLU A O 1
ATOM 1287 N N . LYS A 1 169 ? -1.482 -4.685 28.261 1.00 55.19 169 LYS A N 1
ATOM 1288 C CA . LYS A 1 169 ? -1.080 -3.537 29.103 1.00 55.19 169 LYS A CA 1
ATOM 1289 C C . LYS A 1 169 ? -1.920 -2.268 28.899 1.00 55.19 169 LYS A C 1
ATOM 1291 O O . LYS A 1 169 ? -1.710 -1.277 29.598 1.00 55.19 169 LYS A O 1
ATOM 1296 N N . ILE A 1 170 ? -2.884 -2.293 27.979 1.00 56.47 170 ILE A N 1
ATOM 1297 C CA . ILE A 1 170 ? -3.743 -1.148 27.662 1.00 56.47 170 ILE A CA 1
ATOM 1298 C C . ILE A 1 170 ? -4.923 -1.087 28.649 1.00 56.47 170 ILE A C 1
ATOM 1300 O O . ILE A 1 170 ? -5.997 -1.640 28.421 1.00 56.47 170 ILE A O 1
ATOM 1304 N N . ASP A 1 171 ? -4.700 -0.401 29.772 1.00 45.56 171 ASP A N 1
ATOM 1305 C CA . ASP A 1 171 ? -5.608 -0.330 30.934 1.00 45.56 171 ASP A CA 1
ATOM 1306 C C . ASP A 1 171 ? -6.516 0.925 30.938 1.00 45.56 171 ASP A C 1
ATOM 1308 O O . ASP A 1 171 ? -6.799 1.505 31.990 1.00 45.56 171 ASP A O 1
ATOM 1312 N N . ARG A 1 172 ? -6.911 1.445 29.761 1.00 53.78 172 ARG A N 1
ATOM 1313 C CA . ARG A 1 172 ? -7.699 2.694 29.647 1.00 53.78 172 ARG A CA 1
ATOM 1314 C C . ARG A 1 172 ? -8.711 2.674 28.511 1.00 53.78 172 ARG A C 1
ATOM 1316 O O . ARG A 1 172 ? -8.322 2.583 27.353 1.00 53.78 172 ARG A O 1
ATOM 1323 N N . ASP A 1 173 ? -9.970 2.875 28.904 1.00 54.22 173 ASP A N 1
ATOM 1324 C CA . ASP A 1 173 ? -11.201 2.884 28.107 1.00 54.22 173 ASP A CA 1
ATOM 1325 C C . ASP A 1 173 ? -11.412 1.602 27.259 1.00 54.22 173 ASP A C 1
ATOM 1327 O O . ASP A 1 173 ? -10.468 0.980 26.770 1.00 54.22 173 ASP A O 1
ATOM 1331 N N . PRO A 1 174 ? -12.651 1.111 27.102 1.00 65.44 174 PRO A N 1
ATOM 1332 C CA . PRO A 1 174 ? -12.922 -0.133 26.388 1.00 65.44 174 PRO A CA 1
ATOM 1333 C C . PRO A 1 174 ? -12.873 0.068 24.866 1.00 65.44 174 PRO A C 1
ATOM 1335 O O . PRO A 1 174 ? -13.892 -0.019 24.184 1.00 65.44 174 PRO A O 1
ATOM 1338 N N . LEU A 1 175 ? -11.670 0.277 24.323 1.00 75.69 175 LEU A N 1
ATOM 1339 C CA . LEU A 1 175 ? -11.445 0.244 22.882 1.00 75.69 175 LEU A CA 1
ATOM 1340 C C . LEU A 1 175 ? -11.718 -1.171 22.353 1.00 75.69 175 LEU A C 1
ATOM 1342 O O . LEU A 1 175 ? -11.093 -2.155 22.770 1.00 75.69 175 LEU A O 1
ATOM 1346 N N . VAL A 1 176 ? -12.647 -1.265 21.408 1.00 82.81 176 VAL A N 1
ATOM 1347 C CA . VAL A 1 176 ? -12.936 -2.478 20.641 1.00 82.81 176 VAL A CA 1
ATOM 1348 C C . VAL A 1 176 ? -12.489 -2.295 19.199 1.00 82.81 176 VAL A C 1
ATOM 1350 O O . VAL A 1 176 ? -12.511 -1.185 18.667 1.00 82.81 176 VAL A O 1
ATOM 1353 N N . TYR A 1 177 ? -12.103 -3.397 18.567 1.00 88.56 177 TYR A N 1
ATOM 1354 C CA . TYR A 1 177 ? -11.797 -3.452 17.146 1.00 88.56 177 TYR A CA 1
ATOM 1355 C C . TYR A 1 177 ? -12.691 -4.475 16.443 1.00 88.56 177 TYR A C 1
ATOM 1357 O O . TYR A 1 177 ? -13.168 -5.427 17.065 1.00 88.56 177 TYR A O 1
ATOM 1365 N N . GLN A 1 178 ? -12.880 -4.312 15.137 1.00 92.19 178 GLN A N 1
ATOM 1366 C CA . GLN A 1 178 ? -13.415 -5.351 14.258 1.00 92.19 178 GLN A CA 1
ATOM 1367 C C . GLN A 1 178 ? -12.689 -5.317 12.917 1.00 92.19 178 GLN A C 1
ATOM 1369 O O . GLN A 1 178 ? -12.542 -4.257 12.317 1.00 92.19 178 GLN A O 1
ATOM 1374 N N . LEU A 1 179 ? -12.274 -6.486 12.437 1.00 95.38 179 LEU A N 1
ATOM 1375 C CA . LEU A 1 179 ? -11.759 -6.686 11.090 1.00 95.38 179 LEU A CA 1
ATOM 1376 C C . LEU A 1 179 ? -12.803 -7.417 10.246 1.00 95.38 179 LEU A C 1
ATOM 1378 O O . LEU A 1 179 ? -13.329 -8.452 10.660 1.00 95.38 179 LEU A O 1
ATOM 1382 N N . GLY A 1 180 ? -13.051 -6.938 9.033 1.00 96.12 180 GLY A N 1
ATOM 1383 C CA . GLY A 1 180 ? -13.803 -7.674 8.016 1.00 96.12 180 GLY A CA 1
ATOM 1384 C C . GLY A 1 180 ? -13.046 -7.709 6.697 1.00 96.12 180 GLY A C 1
ATOM 1385 O O . GLY A 1 180 ? -12.153 -6.897 6.469 1.00 96.12 180 GLY A O 1
ATOM 1386 N N . ASN A 1 181 ? -13.359 -8.673 5.834 1.00 96.62 181 ASN A N 1
ATOM 1387 C CA . ASN A 1 181 ? -12.645 -8.849 4.573 1.00 96.62 181 ASN A CA 1
ATOM 1388 C C . ASN A 1 181 ? -12.818 -7.619 3.670 1.00 96.62 181 ASN A C 1
ATOM 1390 O O . ASN A 1 181 ? -13.947 -7.245 3.362 1.00 96.62 181 ASN A O 1
ATOM 1394 N N . ALA A 1 182 ? -11.707 -7.047 3.199 1.00 96.81 182 ALA A N 1
ATOM 1395 C CA . ALA A 1 182 ? -11.697 -5.964 2.210 1.00 96.81 182 ALA A CA 1
ATOM 1396 C C . ALA A 1 182 ? -11.641 -6.461 0.749 1.00 96.81 182 ALA A C 1
ATOM 1398 O O . ALA A 1 182 ? -11.765 -5.664 -0.179 1.00 96.81 182 ALA A O 1
ATOM 1399 N N . ALA A 1 183 ? -11.477 -7.773 0.529 1.00 95.44 183 ALA A N 1
ATOM 1400 C CA . ALA A 1 183 ? -11.458 -8.431 -0.783 1.00 95.44 183 ALA A CA 1
ATOM 1401 C C . ALA A 1 183 ? -10.410 -7.889 -1.785 1.00 95.44 183 ALA A C 1
ATOM 1403 O O . ALA A 1 183 ? -10.591 -8.018 -3.000 1.00 95.44 183 ALA A O 1
ATOM 1404 N N . HIS A 1 184 ? -9.329 -7.284 -1.281 1.00 93.75 184 HIS A N 1
ATOM 1405 C CA . HIS A 1 184 ? -8.251 -6.668 -2.059 1.00 93.75 184 HIS A CA 1
ATOM 1406 C C . HIS A 1 184 ? -7.082 -7.634 -2.306 1.00 93.75 184 HIS A C 1
ATOM 1408 O O . HIS A 1 184 ? -6.653 -7.813 -3.445 1.00 93.75 184 HIS A O 1
ATOM 1414 N N . LEU A 1 185 ? -6.609 -8.309 -1.251 1.00 94.19 185 LEU A N 1
ATOM 1415 C CA . LEU A 1 185 ? -5.645 -9.413 -1.330 1.00 94.19 185 LEU A CA 1
ATOM 1416 C C . LEU A 1 185 ? -5.916 -10.470 -0.246 1.00 94.19 185 LEU A C 1
ATOM 1418 O O . LEU A 1 185 ? -6.786 -10.297 0.607 1.00 94.19 185 LEU A O 1
ATOM 1422 N N . LEU A 1 186 ? -5.180 -11.584 -0.263 1.00 95.06 186 LEU A N 1
ATOM 1423 C CA . LEU A 1 186 ? -5.335 -12.650 0.731 1.00 95.06 186 LEU A CA 1
ATOM 1424 C C . LEU A 1 186 ? -5.079 -12.132 2.160 1.00 95.06 186 LEU A C 1
ATOM 1426 O O . LEU A 1 186 ? -3.945 -11.842 2.527 1.00 95.06 186 LEU A O 1
ATOM 1430 N N . GLY A 1 187 ? -6.136 -12.068 2.973 1.00 95.06 187 GLY A N 1
ATOM 1431 C CA . GLY A 1 187 ? -6.083 -11.559 4.346 1.00 95.06 187 GLY A CA 1
ATOM 1432 C C . GLY A 1 187 ? -6.311 -10.051 4.486 1.00 95.06 187 GLY A C 1
ATOM 1433 O O . GLY A 1 187 ? -6.310 -9.568 5.616 1.00 95.06 187 GLY A O 1
ATOM 1434 N N . SER A 1 188 ? -6.553 -9.312 3.395 1.00 97.06 188 SER A N 1
ATOM 1435 C CA . SER A 1 188 ? -6.844 -7.875 3.473 1.00 97.06 188 SER A CA 1
ATOM 1436 C C . SER A 1 188 ? -8.087 -7.599 4.313 1.00 97.06 188 SER A C 1
ATOM 1438 O O . SER A 1 188 ? -9.098 -8.298 4.164 1.00 97.06 188 SER A O 1
ATOM 1440 N N . ALA A 1 189 ? -8.027 -6.573 5.151 1.00 97.81 189 ALA A N 1
ATOM 1441 C CA . ALA A 1 189 ? -9.090 -6.207 6.064 1.00 97.81 189 ALA A CA 1
ATOM 1442 C C . ALA A 1 189 ? -9.382 -4.705 6.037 1.00 97.81 189 ALA A C 1
ATOM 1444 O O . ALA A 1 189 ? -8.460 -3.892 6.001 1.00 97.81 189 ALA A O 1
ATOM 1445 N N . TRP A 1 190 ? -10.663 -4.352 6.136 1.00 97.88 190 TRP A N 1
ATOM 1446 C CA . TRP A 1 190 ? -11.051 -3.066 6.703 1.00 97.88 190 TRP A CA 1
ATOM 1447 C C . TRP A 1 190 ? -11.040 -3.192 8.229 1.00 97.88 190 TRP A C 1
ATOM 1449 O O . TRP A 1 190 ? -11.236 -4.285 8.768 1.00 97.88 190 TRP A O 1
ATOM 1459 N N . LEU A 1 191 ? -10.821 -2.077 8.922 1.00 96.88 191 LEU A N 1
ATOM 1460 C CA . LEU A 1 191 ? -10.745 -1.997 10.378 1.00 96.88 191 LEU A CA 1
ATOM 1461 C C . LEU A 1 191 ? -11.808 -1.038 10.905 1.00 96.88 191 LEU A C 1
ATOM 1463 O O . LEU A 1 191 ? -11.856 0.116 10.500 1.00 96.88 191 LEU A O 1
ATOM 1467 N N . MET A 1 192 ? -12.608 -1.487 11.862 1.00 94.00 192 MET A N 1
ATOM 1468 C CA . MET A 1 192 ? -13.387 -0.623 12.743 1.00 94.00 192 MET A CA 1
ATOM 1469 C C . MET A 1 192 ? -12.668 -0.506 14.089 1.00 94.00 192 MET A C 1
ATOM 1471 O O . MET A 1 192 ? -12.217 -1.519 14.623 1.00 94.00 192 MET A O 1
ATOM 1475 N N . LEU A 1 193 ? -12.596 0.707 14.635 1.00 88.25 193 LEU A N 1
ATOM 1476 C CA . LEU A 1 193 ? -12.224 0.995 16.021 1.00 88.25 193 LEU A CA 1
ATOM 1477 C C . LEU A 1 193 ? -13.378 1.748 16.694 1.00 88.25 193 LEU A C 1
ATOM 1479 O O . LEU A 1 193 ? -13.903 2.698 16.115 1.00 88.25 193 LEU A O 1
ATOM 1483 N N . GLN A 1 194 ? -13.768 1.348 17.905 1.00 82.19 194 GLN A N 1
ATOM 1484 C CA . GLN A 1 194 ? -14.843 2.000 18.661 1.00 82.19 194 GLN A CA 1
ATOM 1485 C C . GLN A 1 194 ? -14.495 2.141 20.143 1.00 82.19 194 GLN A C 1
ATOM 1487 O O . GLN A 1 194 ? -14.023 1.196 20.771 1.00 82.19 194 GLN A O 1
ATOM 1492 N N . THR A 1 195 ? -14.771 3.315 20.706 1.00 75.06 195 THR A N 1
ATOM 1493 C CA . THR A 1 195 ? -14.617 3.636 22.132 1.00 75.06 195 THR A CA 1
ATOM 1494 C C . THR A 1 195 ? -15.614 4.729 22.524 1.00 75.06 195 THR A C 1
ATOM 1496 O O . THR A 1 195 ? -15.921 5.589 21.705 1.00 75.06 195 THR A O 1
ATOM 1499 N N . GLU A 1 196 ? -16.148 4.697 23.749 1.00 69.56 196 GLU A N 1
ATOM 1500 C CA . GLU A 1 196 ? -17.043 5.742 24.291 1.00 69.56 196 GLU A CA 1
ATOM 1501 C C . GLU A 1 196 ? -18.221 6.145 23.375 1.00 69.56 196 GLU A C 1
ATOM 1503 O O . GLU A 1 196 ? -18.619 7.303 23.297 1.00 69.56 196 GLU A O 1
ATOM 1508 N N . GLY A 1 197 ? -18.788 5.175 22.652 1.00 69.06 197 GLY A N 1
ATOM 1509 C CA . GLY A 1 197 ? -19.876 5.390 21.690 1.00 69.06 197 GLY A CA 1
ATOM 1510 C C . GLY A 1 197 ? -19.414 5.777 20.282 1.00 69.06 197 GLY A C 1
ATOM 1511 O O . GLY A 1 197 ? -20.075 5.376 19.329 1.00 69.06 197 GLY A O 1
ATOM 1512 N N . TYR A 1 198 ? -18.260 6.434 20.144 1.00 77.31 198 TYR A N 1
ATOM 1513 C CA . TYR A 1 198 ? -17.679 6.818 18.856 1.00 77.31 198 TYR A CA 1
ATOM 1514 C C . TYR A 1 198 ? -17.058 5.635 18.122 1.00 77.31 198 TYR A C 1
ATOM 1516 O O . TYR A 1 198 ? -16.388 4.790 18.721 1.00 77.31 198 TYR A O 1
ATOM 1524 N N . ARG A 1 199 ? -17.225 5.604 16.804 1.00 84.75 199 ARG A N 1
ATOM 1525 C CA . ARG A 1 199 ? -16.764 4.546 15.915 1.00 84.75 199 ARG A CA 1
ATOM 1526 C C . ARG A 1 199 ? -16.142 5.124 14.648 1.00 84.75 199 ARG A C 1
ATOM 1528 O O . ARG A 1 199 ? -16.754 5.903 13.922 1.00 84.75 199 ARG A O 1
ATOM 1535 N N . VAL A 1 200 ? -14.940 4.654 14.338 1.00 89.19 200 VAL A N 1
ATOM 1536 C CA . VAL A 1 200 ? -14.189 5.004 13.133 1.00 89.19 200 VAL A CA 1
ATOM 1537 C C . VAL A 1 200 ? -13.966 3.748 12.302 1.00 89.19 200 VAL A C 1
ATOM 1539 O O . VAL A 1 200 ? -13.565 2.716 12.839 1.00 89.19 200 VAL A O 1
ATOM 1542 N N . VAL A 1 201 ? -14.205 3.826 10.994 1.00 95.06 201 VAL A N 1
ATOM 1543 C CA . VAL A 1 201 ? -13.873 2.763 10.035 1.00 95.06 201 VAL A CA 1
ATOM 1544 C C . VAL A 1 201 ? -12.754 3.236 9.115 1.00 95.06 201 VAL A C 1
ATOM 1546 O O . VAL A 1 201 ? -12.835 4.308 8.526 1.00 95.06 201 VAL A O 1
ATOM 1549 N N . PHE A 1 202 ? -11.729 2.408 8.960 1.00 95.75 202 PHE A N 1
ATOM 1550 C CA . PHE A 1 202 ? -10.667 2.526 7.972 1.00 95.75 202 PHE A CA 1
ATOM 1551 C C . PHE A 1 202 ? -10.893 1.445 6.921 1.00 95.75 202 PHE A C 1
ATOM 1553 O O . PHE A 1 202 ? -10.924 0.257 7.246 1.00 95.75 202 PHE A O 1
ATOM 1560 N N . SER A 1 203 ? -11.051 1.826 5.655 1.00 96.12 203 SER A N 1
ATOM 1561 C CA . SER A 1 203 ? -11.338 0.863 4.589 1.00 96.12 203 SER A CA 1
ATOM 1562 C C . SER A 1 203 ? -10.180 -0.098 4.297 1.00 96.12 203 SER A C 1
ATOM 1564 O O . SER A 1 203 ? -10.405 -1.158 3.717 1.00 96.12 203 SER A O 1
ATOM 1566 N N . GLY A 1 204 ? -8.943 0.288 4.639 1.00 92.75 204 GLY A N 1
ATOM 1567 C CA . GLY A 1 204 ? -7.758 -0.250 3.969 1.00 92.75 204 GLY A CA 1
ATOM 1568 C C . GLY A 1 204 ? -7.864 -0.018 2.458 1.00 92.75 204 GLY A C 1
ATOM 1569 O O . GLY A 1 204 ? -8.600 0.869 2.020 1.00 92.75 204 GLY A 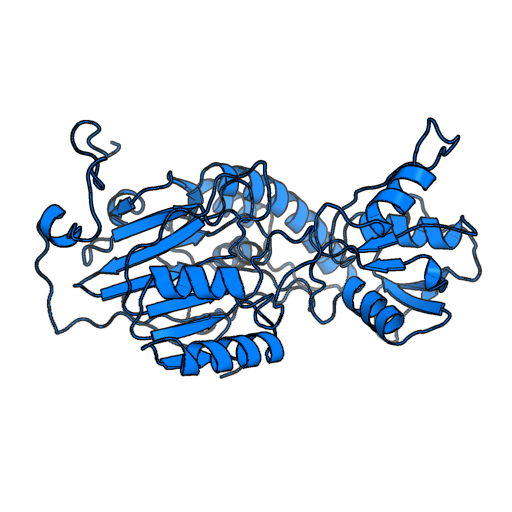O 1
ATOM 1570 N N . ASN A 1 205 ? -7.203 -0.853 1.660 1.00 94.00 205 ASN A N 1
ATOM 1571 C CA . ASN A 1 205 ? -7.501 -0.932 0.230 1.00 94.00 205 ASN A CA 1
ATOM 1572 C C . ASN A 1 205 ? -8.676 -1.892 0.007 1.00 94.00 205 ASN A C 1
ATOM 1574 O O . ASN A 1 205 ? -8.681 -3.002 0.542 1.00 94.00 205 ASN A O 1
ATOM 1578 N N . LEU A 1 206 ? -9.670 -1.465 -0.773 1.00 95.38 206 LEU A N 1
ATOM 1579 C CA . LEU A 1 206 ? -10.901 -2.219 -1.036 1.00 95.38 206 LEU A CA 1
ATOM 1580 C C . LEU A 1 206 ? -10.805 -2.918 -2.387 1.00 95.38 206 LEU A C 1
ATOM 1582 O O . LEU A 1 206 ? -10.234 -2.361 -3.315 1.00 95.38 206 LEU A O 1
ATOM 1586 N N . GLY A 1 207 ? -11.392 -4.105 -2.537 1.00 91.69 207 GLY A N 1
ATOM 1587 C CA . GLY A 1 207 ? -11.352 -4.863 -3.791 1.00 91.69 207 GLY A CA 1
ATOM 1588 C C . GLY A 1 207 ? -12.710 -5.353 -4.280 1.00 91.69 207 GLY A C 1
ATOM 1589 O O . GLY A 1 207 ? -13.548 -4.558 -4.698 1.00 91.69 207 GLY A O 1
ATOM 1590 N N . GLY A 1 208 ? -12.902 -6.676 -4.323 1.00 81.31 208 GLY A N 1
ATOM 1591 C CA . GLY A 1 208 ? -14.137 -7.301 -4.828 1.00 81.31 208 GLY A CA 1
ATOM 1592 C C . GLY A 1 208 ? -14.139 -7.612 -6.334 1.00 81.31 208 GLY A C 1
ATOM 1593 O O . GLY A 1 208 ? -15.196 -7.773 -6.938 1.00 81.31 208 GLY A O 1
ATOM 1594 N N . ARG A 1 209 ? -12.960 -7.691 -6.970 1.00 76.25 209 ARG A N 1
ATOM 1595 C CA . ARG A 1 209 ? -12.801 -8.125 -8.380 1.00 76.25 209 ARG A CA 1
ATOM 1596 C C . ARG A 1 209 ? -12.179 -9.509 -8.549 1.00 76.25 209 ARG A C 1
ATOM 1598 O O . ARG A 1 209 ? -12.336 -10.131 -9.598 1.00 76.25 209 ARG A O 1
ATOM 1605 N N . ALA A 1 210 ? -11.428 -9.972 -7.556 1.00 77.69 210 ALA A N 1
ATOM 1606 C CA . ALA A 1 210 ? -10.703 -11.230 -7.618 1.00 77.69 210 ALA A CA 1
ATOM 1607 C C . ALA A 1 210 ? -11.650 -12.402 -7.319 1.00 77.69 210 ALA A C 1
ATOM 1609 O O . ALA A 1 210 ? -11.990 -12.641 -6.169 1.00 77.69 210 ALA A O 1
ATOM 1610 N N . SER A 1 211 ? -12.020 -13.183 -8.337 1.00 75.62 211 SER A N 1
ATOM 1611 C CA . SER A 1 211 ? -12.966 -14.314 -8.218 1.00 75.62 211 SER A CA 1
ATOM 1612 C C . SER A 1 211 ? -12.511 -15.480 -7.323 1.00 75.62 211 SER A C 1
ATOM 1614 O O . SER A 1 211 ? -13.227 -16.469 -7.189 1.00 75.62 211 SER A O 1
ATOM 1616 N N . HIS A 1 212 ? -11.303 -15.398 -6.764 1.00 81.19 212 HIS A N 1
ATOM 1617 C CA . HIS A 1 212 ? -10.730 -16.354 -5.817 1.00 81.19 212 HIS A CA 1
ATOM 1618 C C . HIS A 1 212 ? -10.666 -15.812 -4.377 1.00 81.19 212 HIS A C 1
ATOM 1620 O O . HIS A 1 212 ? -10.260 -16.547 -3.478 1.00 81.19 212 HIS A O 1
ATOM 1626 N N . LEU A 1 213 ? -11.039 -14.547 -4.153 1.00 86.38 213 LEU A N 1
ATOM 1627 C CA . LEU A 1 213 ? -11.230 -13.968 -2.825 1.00 86.38 213 LEU A CA 1
ATOM 1628 C C . LEU A 1 213 ? -12.732 -13.958 -2.487 1.00 86.38 213 LEU A C 1
ATOM 1630 O O . LEU A 1 213 ? -13.553 -13.882 -3.402 1.00 86.38 213 LEU A O 1
ATOM 1634 N N . PRO A 1 214 ? -13.116 -14.025 -1.199 1.00 88.81 214 PRO A N 1
ATOM 1635 C CA . PRO A 1 214 ? -14.494 -13.766 -0.793 1.00 88.81 214 PRO A CA 1
ATOM 1636 C C . PRO A 1 214 ? -14.883 -12.307 -1.064 1.00 88.81 214 PRO A C 1
ATOM 1638 O O . PRO A 1 214 ? -14.015 -11.433 -1.127 1.00 88.81 214 PRO A O 1
ATOM 1641 N N . ASP A 1 215 ? -16.187 -12.041 -1.136 1.00 91.88 215 ASP A N 1
ATOM 1642 C CA . ASP A 1 215 ? -16.727 -10.681 -1.194 1.00 91.88 215 ASP A CA 1
ATOM 1643 C C . ASP A 1 215 ? -16.389 -9.870 0.070 1.00 91.88 215 ASP A C 1
ATOM 1645 O O . ASP A 1 215 ? -16.051 -10.420 1.128 1.00 91.88 215 ASP A O 1
ATOM 1649 N N . ILE A 1 216 ? -16.486 -8.543 -0.042 1.00 95.44 216 ILE A N 1
ATOM 1650 C CA . ILE A 1 216 ? -16.265 -7.617 1.073 1.00 95.44 216 ILE A CA 1
ATOM 1651 C C . ILE A 1 216 ? -17.257 -7.945 2.199 1.00 95.44 216 ILE A C 1
ATOM 1653 O O . ILE A 1 216 ? -18.464 -8.018 1.970 1.00 95.44 216 ILE A O 1
ATOM 1657 N N . THR A 1 217 ? -16.765 -8.134 3.426 1.00 95.69 217 THR A N 1
ATOM 1658 C CA . THR A 1 217 ? -17.649 -8.278 4.593 1.00 95.69 217 THR A CA 1
ATOM 1659 C C . THR A 1 217 ? -18.362 -6.943 4.824 1.00 95.69 217 THR A C 1
ATOM 1661 O O . THR A 1 217 ? -17.658 -5.936 4.887 1.00 95.69 217 THR A O 1
ATOM 1664 N N . PRO A 1 218 ? -19.700 -6.888 4.974 1.00 95.06 218 PRO A N 1
ATOM 1665 C CA . PRO A 1 218 ? -20.397 -5.631 5.230 1.00 95.06 218 PRO A CA 1
ATOM 1666 C C . PRO A 1 218 ? -19.831 -4.923 6.475 1.00 95.06 218 PRO A C 1
ATOM 1668 O O . PRO A 1 218 ? -19.821 -5.530 7.551 1.00 95.06 218 PRO A O 1
ATOM 1671 N N . PRO A 1 219 ? -19.321 -3.684 6.351 1.00 94.75 219 PRO A N 1
ATOM 1672 C CA . PRO A 1 219 ? -18.853 -2.917 7.497 1.00 94.75 219 PRO A CA 1
ATOM 1673 C C . PRO A 1 219 ? -20.032 -2.428 8.353 1.00 94.75 219 PRO A C 1
ATOM 1675 O O . PRO A 1 219 ? -21.137 -2.253 7.834 1.00 94.75 219 PRO A O 1
ATOM 1678 N N . PRO A 1 220 ? -19.821 -2.187 9.658 1.00 92.69 220 PRO A N 1
ATOM 1679 C CA . PRO A 1 220 ? -20.820 -1.541 10.501 1.00 92.69 220 PRO A CA 1
ATOM 1680 C C . PRO A 1 220 ? -20.976 -0.057 10.130 1.00 92.69 220 PRO A C 1
ATOM 1682 O O . PRO A 1 220 ? -20.058 0.547 9.569 1.00 92.69 220 PRO A O 1
ATOM 1685 N N . GLN A 1 221 ? -22.099 0.555 10.526 1.00 93.25 221 GLN A N 1
ATOM 1686 C CA . GLN A 1 221 ? -22.234 2.018 10.502 1.00 93.25 221 GLN A CA 1
ATOM 1687 C C . GLN A 1 221 ? -21.128 2.668 11.347 1.00 93.25 221 GLN A C 1
ATOM 1689 O O . GLN A 1 221 ? -20.786 2.080 12.370 1.00 93.25 221 GLN A O 1
ATOM 1694 N N . ALA A 1 222 ? -20.602 3.844 10.988 1.00 91.00 222 ALA A N 1
ATOM 1695 C CA . ALA A 1 222 ? -19.565 4.566 11.747 1.00 91.00 222 ALA A CA 1
ATOM 1696 C C . ALA A 1 222 ? -19.817 6.084 11.797 1.00 91.00 222 ALA A C 1
ATOM 1698 O O . ALA A 1 222 ? -20.565 6.591 10.977 1.00 91.00 222 ALA A O 1
ATOM 1699 N N . ASP A 1 223 ? -19.165 6.830 12.691 1.00 86.31 223 ASP A N 1
ATOM 1700 C CA . ASP A 1 223 ? -19.228 8.302 12.685 1.00 86.31 223 ASP A CA 1
ATOM 1701 C C . ASP A 1 223 ? -18.268 8.882 11.634 1.00 86.31 223 ASP A C 1
ATOM 1703 O O . ASP A 1 223 ? -18.614 9.791 10.874 1.00 86.31 223 ASP A O 1
ATOM 1707 N N . ILE A 1 224 ? -17.059 8.313 11.557 1.00 87.00 224 ILE A N 1
ATOM 1708 C CA . ILE A 1 224 ? -16.002 8.720 10.623 1.00 87.00 224 ILE A CA 1
ATOM 1709 C C . ILE A 1 224 ? -15.566 7.522 9.778 1.00 87.00 224 ILE A C 1
ATOM 1711 O O . ILE A 1 224 ? -15.217 6.463 10.303 1.00 87.00 224 ILE A O 1
ATOM 1715 N N . LEU A 1 225 ? -15.523 7.713 8.461 1.00 92.06 225 LEU A N 1
ATOM 1716 C CA . LEU A 1 225 ? -14.972 6.760 7.502 1.00 92.06 225 LEU A CA 1
ATOM 1717 C C . LEU A 1 225 ? -13.703 7.323 6.849 1.00 92.06 225 LEU A C 1
ATOM 1719 O O . LEU A 1 225 ? -13.774 8.303 6.114 1.00 92.06 225 LEU A O 1
ATOM 1723 N N . PHE A 1 226 ? -12.569 6.657 7.044 1.00 89.69 226 PHE A N 1
ATOM 1724 C CA . PHE A 1 226 ? -11.361 6.824 6.238 1.00 89.69 226 PHE A CA 1
ATOM 1725 C C . PHE A 1 226 ? -11.437 5.874 5.037 1.00 89.69 226 PHE A C 1
ATOM 1727 O O . PHE A 1 226 ? -11.390 4.654 5.205 1.00 89.69 226 PHE A O 1
ATOM 1734 N N . LEU A 1 227 ? -11.599 6.434 3.837 1.00 92.81 227 LEU A N 1
ATOM 1735 C CA . LEU A 1 227 ? -11.876 5.700 2.601 1.00 92.81 227 LEU A CA 1
ATOM 1736 C C . LEU A 1 227 ? -10.736 5.861 1.591 1.00 92.81 227 LEU A C 1
ATOM 1738 O O . LEU A 1 227 ? -10.361 6.985 1.251 1.00 92.81 227 LEU A O 1
ATOM 1742 N N . GLU A 1 228 ? -10.227 4.742 1.073 1.00 90.38 228 GLU A N 1
ATOM 1743 C CA . GLU A 1 228 ? -9.280 4.756 -0.044 1.00 90.38 228 GLU A CA 1
ATOM 1744 C C . GLU A 1 228 ? -9.900 5.347 -1.318 1.00 90.38 228 GLU A C 1
ATOM 1746 O O . GLU A 1 228 ? -11.110 5.299 -1.549 1.00 90.38 228 GLU A O 1
ATOM 1751 N N . SER A 1 229 ? -9.059 5.933 -2.160 1.00 88.62 229 SER A N 1
ATOM 1752 C CA . SER A 1 229 ? -9.504 6.713 -3.313 1.00 88.62 229 SER A CA 1
ATOM 1753 C C . SER A 1 229 ? -8.653 6.466 -4.555 1.00 88.62 229 SER A C 1
ATOM 1755 O O . SER A 1 229 ? -8.698 7.257 -5.498 1.00 88.62 229 SER A O 1
ATOM 1757 N N . THR A 1 230 ? -7.912 5.351 -4.610 1.00 86.69 230 THR A N 1
ATOM 1758 C CA . THR A 1 230 ? -6.914 5.079 -5.663 1.00 86.69 230 THR A CA 1
ATOM 1759 C C . THR A 1 230 ? -7.543 5.126 -7.057 1.00 86.69 230 THR A C 1
ATOM 1761 O O . THR A 1 230 ? -6.953 5.652 -8.000 1.00 86.69 230 THR A O 1
ATOM 1764 N N . TYR A 1 231 ? -8.789 4.659 -7.168 1.00 89.06 231 TYR A N 1
ATOM 1765 C CA . TYR A 1 231 ? -9.599 4.691 -8.388 1.00 89.06 231 TYR A CA 1
ATOM 1766 C C . TYR A 1 231 ? -10.865 5.556 -8.242 1.00 89.06 231 TYR A C 1
ATOM 1768 O O . TYR A 1 231 ? -11.861 5.337 -8.933 1.00 89.06 231 TYR A O 1
ATOM 1776 N N . GLY A 1 232 ? -10.822 6.588 -7.391 1.00 87.81 232 GLY A N 1
ATOM 1777 C CA . GLY A 1 232 ? -11.945 7.490 -7.103 1.00 87.81 232 GLY A CA 1
ATOM 1778 C C . GLY A 1 232 ? -12.546 8.214 -8.319 1.00 87.81 232 GLY A C 1
ATOM 1779 O O . GLY A 1 232 ? -13.731 8.541 -8.306 1.00 87.81 232 GLY A O 1
ATOM 1780 N N . GLY A 1 233 ? -11.782 8.398 -9.404 1.00 86.94 233 GLY A N 1
ATOM 1781 C CA . GLY A 1 233 ? -12.269 8.912 -10.699 1.00 86.94 233 GLY A CA 1
ATOM 1782 C C . GLY A 1 233 ? -12.673 7.845 -11.735 1.00 86.94 233 GLY A C 1
ATOM 1783 O O . GLY A 1 233 ? -13.150 8.183 -12.818 1.00 86.94 233 GLY A O 1
ATOM 1784 N N . THR A 1 234 ? -12.487 6.555 -11.442 1.00 85.62 234 THR A N 1
ATOM 1785 C CA . THR A 1 234 ? -12.665 5.460 -12.413 1.00 85.62 234 THR A CA 1
ATOM 1786 C C . THR A 1 234 ? -14.034 4.806 -12.263 1.00 85.62 234 THR A C 1
ATOM 1788 O O . THR A 1 234 ? -14.292 4.083 -11.305 1.00 85.62 234 THR A O 1
ATOM 1791 N N . HIS A 1 235 ? -14.910 5.026 -13.244 1.00 83.62 235 HIS A N 1
ATOM 1792 C CA . HIS A 1 235 ? -16.306 4.571 -13.225 1.00 83.62 235 HIS A CA 1
ATOM 1793 C C . HIS A 1 235 ? -16.460 3.041 -13.309 1.00 83.62 235 HIS A C 1
ATOM 1795 O O . HIS A 1 235 ? -17.396 2.474 -12.758 1.00 83.62 235 HIS A O 1
ATOM 1801 N N . SER A 1 236 ? -15.544 2.368 -14.001 1.00 81.81 236 SER A N 1
ATOM 1802 C CA . SER A 1 236 ? -15.384 0.913 -14.022 1.00 81.81 236 SER A CA 1
ATOM 1803 C C . SER A 1 236 ? -13.982 0.619 -14.533 1.00 81.81 236 SER A C 1
ATOM 1805 O O . SER A 1 236 ? -13.522 1.297 -15.450 1.00 81.81 236 SER A O 1
ATOM 1807 N N . HIS A 1 237 ? -13.322 -0.416 -14.012 1.00 79.56 237 HIS A N 1
ATOM 1808 C CA . HIS A 1 237 ? -12.180 -0.976 -14.739 1.00 79.56 237 HIS A CA 1
ATOM 1809 C C . HIS A 1 237 ? -12.676 -1.826 -15.912 1.00 79.56 237 HIS A C 1
ATOM 1811 O O . HIS A 1 237 ? -13.814 -2.311 -15.893 1.00 79.56 237 HIS A O 1
ATOM 1817 N N . THR A 1 238 ? -11.799 -2.058 -16.885 1.00 69.94 238 THR A N 1
ATOM 1818 C CA . THR A 1 238 ? -12.031 -2.970 -18.009 1.00 69.94 238 THR A CA 1
ATOM 1819 C C . THR A 1 238 ? -12.433 -4.377 -17.558 1.00 69.94 238 THR A C 1
ATOM 1821 O O . THR A 1 238 ? -12.200 -4.811 -16.419 1.00 69.94 238 THR A O 1
ATOM 1824 N N . SER A 1 239 ? -13.113 -5.092 -18.452 1.00 61.31 239 SER A N 1
ATOM 1825 C CA . SER A 1 239 ? -13.638 -6.422 -18.166 1.00 61.31 239 SER A CA 1
ATOM 1826 C C . SER A 1 239 ? -12.524 -7.472 -18.228 1.00 61.31 239 SER A C 1
ATOM 1828 O O . SER A 1 239 ? -11.614 -7.379 -19.045 1.00 61.31 239 SER A O 1
ATOM 1830 N N . PHE A 1 240 ? -12.639 -8.565 -17.467 1.00 56.97 240 PHE A N 1
ATOM 1831 C CA . PHE A 1 240 ? -11.743 -9.725 -17.633 1.00 56.97 240 PHE A CA 1
ATOM 1832 C C . PHE A 1 240 ? -11.858 -10.414 -19.017 1.00 56.97 240 PHE A C 1
ATOM 1834 O O . PHE A 1 240 ? -11.122 -11.365 -19.291 1.00 56.97 240 PHE A O 1
ATOM 1841 N N . SER A 1 241 ? -12.793 -9.978 -19.873 1.00 56.06 241 SER A N 1
ATOM 1842 C CA . SER A 1 241 ? -13.121 -10.600 -21.162 1.00 56.06 241 SER A CA 1
ATOM 1843 C C . SER A 1 241 ? -12.442 -9.965 -22.382 1.00 56.06 241 SER A C 1
ATOM 1845 O O . SER A 1 241 ? -12.617 -10.492 -23.489 1.00 56.06 241 SER A O 1
ATOM 1847 N N . ASP A 1 242 ? -11.682 -8.881 -22.176 1.00 56.22 242 ASP A N 1
ATOM 1848 C CA . ASP A 1 242 ? -11.143 -8.017 -23.231 1.00 56.22 242 ASP A CA 1
ATOM 1849 C C . ASP A 1 242 ? -10.402 -8.777 -24.336 1.00 56.22 242 ASP A C 1
ATOM 1851 O O . ASP A 1 242 ? -9.645 -9.727 -24.101 1.00 56.22 242 ASP A O 1
ATOM 1855 N N . ALA A 1 243 ? -10.646 -8.323 -25.568 1.00 57.81 243 ALA A N 1
ATOM 1856 C CA . ALA A 1 243 ? -10.041 -8.873 -26.771 1.00 57.81 243 ALA A CA 1
ATOM 1857 C C . ALA A 1 243 ? -8.517 -8.727 -26.751 1.00 57.81 243 ALA A C 1
ATOM 1859 O O . ALA A 1 243 ? -7.841 -9.669 -27.143 1.00 57.81 243 ALA A O 1
ATOM 1860 N N . ASP A 1 244 ? -7.987 -7.631 -26.207 1.00 56.31 244 ASP A N 1
ATOM 1861 C CA . ASP A 1 244 ? -6.547 -7.360 -26.167 1.00 56.31 244 ASP A CA 1
ATOM 1862 C C . ASP A 1 244 ? -5.811 -8.383 -25.296 1.00 56.31 244 ASP A C 1
ATOM 1864 O O . ASP A 1 244 ? -4.826 -8.978 -25.727 1.00 56.31 244 ASP A O 1
ATOM 1868 N N . ARG A 1 245 ? -6.353 -8.713 -24.111 1.00 60.59 245 ARG A N 1
ATOM 1869 C CA . ARG A 1 245 ? -5.800 -9.789 -23.270 1.00 60.59 245 ARG A CA 1
ATOM 1870 C C . ARG A 1 245 ? -5.875 -11.147 -23.968 1.00 60.59 245 ARG A C 1
ATOM 1872 O O . ARG A 1 245 ? -5.006 -11.986 -23.750 1.00 60.59 245 ARG A O 1
ATOM 1879 N N . ARG A 1 246 ? -6.913 -11.391 -24.776 1.00 64.88 246 ARG A N 1
ATOM 1880 C CA . ARG A 1 246 ? -7.041 -12.640 -25.537 1.00 64.88 246 ARG A CA 1
ATOM 1881 C C . ARG A 1 246 ? -6.030 -12.696 -26.680 1.00 64.88 246 ARG A C 1
ATOM 1883 O O . ARG A 1 246 ? -5.317 -13.682 -26.744 1.00 64.88 246 ARG A O 1
ATOM 1890 N N . ALA A 1 247 ? -5.905 -11.641 -27.482 1.00 64.81 247 ALA A N 1
ATOM 1891 C CA . ALA A 1 247 ? -4.928 -11.535 -28.563 1.00 64.81 247 ALA A CA 1
ATOM 1892 C C . ALA A 1 247 ? -3.493 -11.710 -28.039 1.00 64.81 247 ALA A C 1
ATOM 1894 O O . ALA A 1 247 ? -2.736 -12.507 -28.574 1.00 64.81 247 ALA A O 1
ATOM 1895 N N . ILE A 1 248 ? -3.160 -11.064 -26.918 1.00 62.34 248 ILE A N 1
ATOM 1896 C CA . ILE A 1 248 ? -1.880 -11.228 -26.214 1.00 62.34 248 ILE A CA 1
ATOM 1897 C C . ILE A 1 248 ? -1.635 -12.684 -25.778 1.00 62.34 248 ILE A C 1
ATOM 1899 O O . ILE A 1 248 ? -0.530 -13.201 -25.926 1.00 62.34 248 ILE A O 1
ATOM 1903 N N . LEU A 1 249 ? -2.646 -13.353 -25.210 1.00 66.50 249 LEU A N 1
ATOM 1904 C CA . LEU A 1 249 ? -2.527 -14.750 -24.778 1.00 66.50 249 LEU A CA 1
ATOM 1905 C C . LEU A 1 249 ? -2.513 -15.736 -25.958 1.00 66.50 249 LEU A C 1
ATOM 1907 O O . LEU A 1 249 ? -1.926 -16.804 -25.821 1.00 66.50 249 LEU A O 1
ATOM 1911 N N . GLU A 1 250 ? -3.132 -15.385 -27.087 1.00 68.81 250 GLU A N 1
ATOM 1912 C CA . GLU A 1 250 ? -3.114 -16.138 -28.347 1.00 68.81 250 GLU A CA 1
ATOM 1913 C C . GLU A 1 250 ? -1.746 -16.018 -29.049 1.00 68.81 250 GLU A C 1
ATOM 1915 O O . GLU A 1 250 ? -1.196 -17.035 -29.464 1.00 68.81 250 GLU A O 1
ATOM 1920 N N . ASP A 1 251 ? -1.133 -14.828 -29.088 1.00 62.94 251 ASP A N 1
ATOM 1921 C CA . ASP A 1 251 ? 0.244 -14.622 -29.582 1.00 62.94 251 ASP A CA 1
ATOM 1922 C C . ASP A 1 251 ? 1.289 -15.341 -28.706 1.00 62.94 251 ASP A C 1
ATOM 1924 O O . ASP A 1 251 ? 2.302 -15.854 -29.194 1.00 62.94 251 ASP A O 1
ATOM 1928 N N . ALA A 1 252 ? 1.031 -15.425 -27.398 1.00 60.50 252 ALA A N 1
ATOM 1929 C CA . ALA A 1 252 ? 1.853 -16.176 -26.455 1.00 60.50 252 ALA A CA 1
ATOM 1930 C C . ALA A 1 252 ? 1.562 -17.694 -26.436 1.00 60.50 252 ALA A C 1
ATOM 1932 O O . ALA A 1 252 ? 2.284 -18.421 -25.751 1.00 60.50 252 ALA A O 1
ATOM 1933 N N . ASP A 1 253 ? 0.540 -18.194 -27.148 1.00 63.69 253 ASP A N 1
ATOM 1934 C CA . ASP A 1 253 ? 0.089 -19.589 -27.045 1.00 63.69 253 ASP A CA 1
ATOM 1935 C C . ASP A 1 253 ? 1.086 -20.575 -27.698 1.00 63.69 253 ASP A C 1
ATOM 1937 O O . ASP A 1 253 ? 1.296 -20.551 -28.921 1.00 63.69 253 ASP A O 1
ATOM 1941 N N . PRO A 1 254 ? 1.648 -21.537 -26.936 1.00 59.69 254 PRO A N 1
ATOM 1942 C CA . PRO A 1 254 ? 2.456 -22.618 -27.493 1.00 59.69 254 PRO A CA 1
ATOM 1943 C C . PRO A 1 254 ? 1.745 -23.471 -28.549 1.00 59.69 254 PRO A C 1
ATOM 1945 O O . PRO A 1 254 ? 2.420 -24.039 -29.410 1.00 59.69 254 PRO A O 1
ATOM 1948 N N . ALA A 1 255 ? 0.411 -23.558 -28.524 1.00 60.09 255 ALA A N 1
ATOM 1949 C CA . ALA A 1 255 ? -0.372 -24.259 -29.540 1.00 60.09 255 ALA A CA 1
ATOM 1950 C C . ALA A 1 255 ? -0.511 -23.463 -30.853 1.00 60.09 255 ALA A C 1
ATOM 1952 O O . ALA A 1 255 ? -0.597 -24.079 -31.917 1.00 60.09 255 ALA A O 1
ATOM 1953 N N . ALA A 1 256 ? -0.444 -22.126 -30.807 1.00 61.38 256 ALA A N 1
ATOM 1954 C CA . ALA A 1 256 ? -0.326 -21.264 -31.988 1.00 61.38 256 ALA A CA 1
ATOM 1955 C C . ALA A 1 256 ? 1.106 -21.238 -32.570 1.00 61.38 256 ALA A C 1
ATOM 1957 O O . ALA A 1 256 ? 1.333 -20.735 -33.670 1.00 61.38 256 ALA A O 1
ATOM 1958 N N . GLY A 1 257 ? 2.077 -21.823 -31.856 1.00 59.47 257 GLY A N 1
ATOM 1959 C CA . GLY A 1 257 ? 3.496 -21.853 -32.218 1.00 59.47 257 GLY A CA 1
ATOM 1960 C C . GLY A 1 257 ? 4.361 -20.850 -31.446 1.00 59.47 257 GLY A C 1
ATOM 1961 O O . GLY A 1 257 ? 5.583 -20.852 -31.626 1.00 59.47 257 GLY A O 1
ATOM 1962 N N . GLY A 1 258 ? 3.761 -20.044 -30.563 1.00 58.53 258 GLY A N 1
ATOM 1963 C CA . GLY A 1 258 ? 4.457 -19.094 -29.701 1.00 58.53 258 GLY A CA 1
ATOM 1964 C C . GLY A 1 258 ? 5.388 -19.797 -28.711 1.00 58.53 258 GLY A C 1
ATOM 1965 O O . GLY A 1 258 ? 4.973 -20.612 -27.896 1.00 58.53 258 GLY A O 1
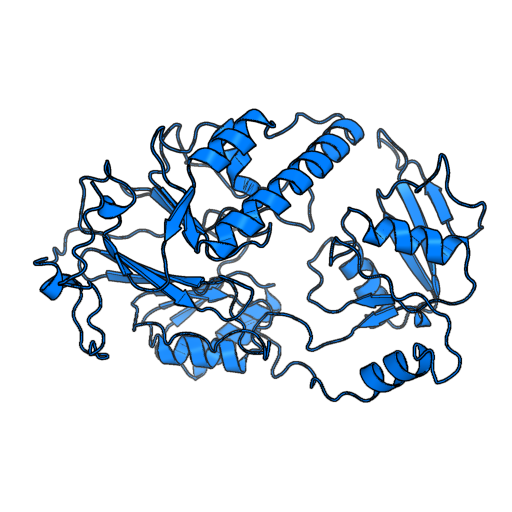ATOM 1966 N N . LYS A 1 259 ? 6.687 -19.486 -28.752 1.00 56.84 259 LYS A N 1
ATOM 1967 C CA . LYS A 1 259 ? 7.672 -19.962 -27.756 1.00 56.84 259 LYS A CA 1
ATOM 1968 C C . LYS A 1 259 ? 8.170 -18.834 -26.857 1.00 56.84 259 LYS A C 1
ATOM 1970 O O . LYS A 1 259 ? 9.327 -18.840 -26.440 1.00 56.84 259 LYS A O 1
ATOM 1975 N N . ILE A 1 260 ? 7.313 -17.851 -26.601 1.00 66.19 260 ILE A N 1
ATOM 1976 C CA . ILE A 1 260 ? 7.654 -16.674 -25.807 1.00 66.19 260 ILE A CA 1
ATOM 1977 C C . ILE A 1 260 ? 7.510 -17.047 -24.322 1.00 66.19 260 ILE A C 1
ATOM 1979 O O . ILE A 1 260 ? 6.409 -17.386 -23.888 1.00 66.19 260 ILE A O 1
ATOM 1983 N N . PRO A 1 261 ? 8.593 -17.037 -23.522 1.00 74.56 261 PRO A N 1
ATOM 1984 C CA . PRO A 1 261 ? 8.477 -17.260 -22.088 1.00 74.56 261 PRO A CA 1
ATOM 1985 C C . PRO A 1 261 ? 7.777 -16.060 -21.441 1.00 74.56 261 PRO A C 1
ATOM 1987 O O . PRO A 1 261 ? 8.275 -14.938 -21.501 1.00 74.56 261 PRO A O 1
ATOM 1990 N N . VAL A 1 262 ? 6.637 -16.295 -20.789 1.00 81.38 262 VAL A N 1
ATOM 1991 C CA . VAL A 1 262 ? 5.959 -15.263 -19.994 1.00 81.38 262 VAL A CA 1
ATOM 1992 C C . VAL A 1 262 ? 6.738 -15.044 -18.697 1.00 81.38 262 VAL A C 1
ATOM 1994 O O . VAL A 1 262 ? 6.894 -15.966 -17.896 1.00 81.38 262 VAL A O 1
ATOM 1997 N N . ILE A 1 263 ? 7.223 -13.820 -18.486 1.00 86.62 263 ILE A N 1
ATOM 1998 C CA . ILE A 1 263 ? 7.957 -13.421 -17.281 1.00 86.62 263 ILE A CA 1
ATOM 1999 C C . ILE A 1 263 ? 7.021 -12.609 -16.384 1.00 86.62 263 ILE A C 1
ATOM 2001 O O . ILE A 1 263 ? 6.556 -11.541 -16.769 1.00 86.62 263 ILE A O 1
ATOM 2005 N N . VAL A 1 264 ? 6.787 -13.095 -15.164 1.00 89.81 264 VAL A N 1
ATOM 2006 C CA . VAL A 1 264 ? 6.137 -12.332 -14.090 1.00 89.81 264 VAL A CA 1
ATOM 2007 C C . VAL A 1 264 ? 7.196 -12.059 -13.027 1.00 89.81 264 VAL A C 1
ATOM 2009 O O . VAL A 1 264 ? 7.745 -12.997 -12.450 1.00 89.81 264 VAL A O 1
ATOM 2012 N N . ALA A 1 265 ? 7.521 -10.786 -12.794 1.00 89.44 265 ALA A N 1
ATOM 2013 C CA . ALA A 1 265 ? 8.605 -10.380 -11.902 1.00 89.44 265 ALA A CA 1
ATOM 2014 C C . ALA A 1 265 ? 8.214 -9.164 -11.037 1.00 89.44 265 ALA A C 1
ATOM 2016 O O . ALA A 1 265 ? 7.543 -8.263 -11.541 1.00 89.44 265 ALA A O 1
ATOM 2017 N N . PRO A 1 266 ? 8.649 -9.101 -9.764 1.00 88.19 266 PRO A N 1
ATOM 2018 C CA . PRO A 1 266 ? 8.518 -7.914 -8.916 1.00 88.19 266 PRO A CA 1
ATOM 2019 C C . PRO A 1 266 ? 9.677 -6.917 -9.142 1.00 88.19 266 PRO A C 1
ATOM 2021 O O . PRO A 1 266 ? 10.771 -7.340 -9.524 1.00 88.19 266 PRO A O 1
ATOM 2024 N N . SER A 1 267 ? 9.516 -5.616 -8.867 1.00 87.50 267 SER A N 1
ATOM 2025 C CA . SER A 1 267 ? 8.312 -4.937 -8.349 1.00 87.50 267 SER A CA 1
ATOM 2026 C C . SER A 1 267 ? 7.299 -4.548 -9.445 1.00 87.50 267 SER A C 1
ATOM 2028 O O . SER A 1 267 ? 7.654 -4.358 -10.609 1.00 87.50 267 SER A O 1
ATOM 2030 N N . GLY A 1 268 ? 6.020 -4.407 -9.074 1.00 86.94 268 GLY A N 1
ATOM 2031 C CA . GLY A 1 268 ? 4.916 -4.123 -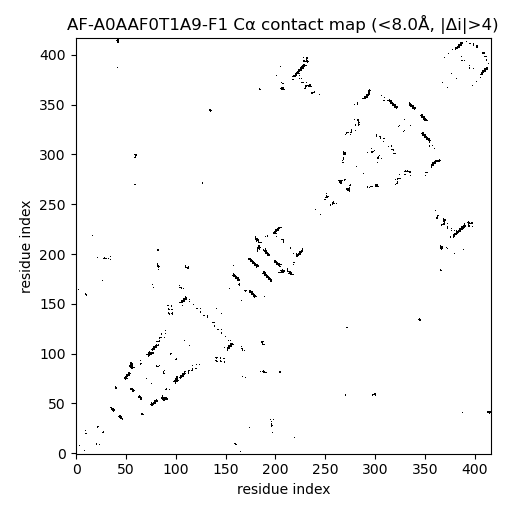10.010 1.00 86.94 268 GLY A CA 1
ATOM 2032 C C . GLY A 1 268 ? 4.874 -2.702 -10.598 1.00 86.94 268 GLY A C 1
ATOM 2033 O O . GLY A 1 268 ? 4.039 -2.436 -11.460 1.00 86.94 268 GLY A O 1
ATOM 2034 N N . MET A 1 269 ? 5.762 -1.806 -10.147 1.00 90.69 269 MET A N 1
ATOM 2035 C CA . MET A 1 269 ? 5.905 -0.433 -10.663 1.00 90.69 269 MET A CA 1
ATOM 2036 C C . MET A 1 269 ? 7.305 -0.144 -11.240 1.00 90.69 269 MET A C 1
ATOM 2038 O O . MET A 1 269 ? 7.678 1.013 -11.440 1.00 90.69 269 MET A O 1
ATOM 2042 N N . LEU A 1 270 ? 8.097 -1.198 -11.497 1.00 90.75 270 LEU A N 1
ATOM 2043 C CA . LEU A 1 270 ? 9.466 -1.141 -12.043 1.00 90.75 270 LEU A CA 1
ATOM 2044 C C . LEU A 1 270 ? 10.476 -0.341 -11.191 1.00 90.75 270 LEU A C 1
ATOM 2046 O O . LEU A 1 270 ? 11.554 -0.000 -11.667 1.00 90.75 270 LEU A O 1
ATOM 2050 N N . THR A 1 271 ? 10.149 -0.081 -9.924 1.00 83.75 271 THR A N 1
ATOM 2051 C CA . THR A 1 271 ? 10.970 0.685 -8.968 1.00 83.75 271 THR A CA 1
ATOM 2052 C C . THR A 1 271 ? 12.217 -0.059 -8.490 1.00 83.75 271 THR A C 1
ATOM 2054 O O . THR A 1 271 ? 13.157 0.564 -8.015 1.00 83.75 271 THR A O 1
ATOM 2057 N N . GLY A 1 272 ? 12.242 -1.388 -8.600 1.00 81.44 272 GLY A N 1
ATOM 2058 C CA . GLY A 1 272 ? 13.355 -2.209 -8.136 1.00 81.44 272 GLY A CA 1
ATOM 2059 C C . GLY A 1 272 ? 13.084 -3.703 -8.289 1.00 81.44 272 GLY A C 1
ATOM 2060 O O . GLY A 1 272 ? 12.092 -4.122 -8.889 1.00 81.44 272 GLY A O 1
ATOM 2061 N N . GLY A 1 273 ? 13.975 -4.526 -7.738 1.00 84.44 273 GLY A N 1
ATOM 2062 C CA . GLY A 1 273 ? 13.894 -5.981 -7.867 1.00 84.44 273 GLY A CA 1
ATOM 2063 C C . GLY A 1 273 ? 14.292 -6.473 -9.262 1.00 84.44 273 GLY A C 1
ATOM 2064 O O . GLY A 1 273 ? 15.215 -5.948 -9.882 1.00 84.44 273 GLY A O 1
ATOM 2065 N N . ASN A 1 274 ? 13.622 -7.516 -9.754 1.00 89.50 274 ASN A N 1
ATOM 2066 C CA . ASN A 1 274 ? 13.975 -8.172 -11.016 1.00 89.50 274 ASN A CA 1
ATOM 2067 C C . ASN A 1 274 ? 13.208 -7.642 -12.235 1.00 89.50 274 ASN A C 1
ATOM 2069 O O . ASN A 1 274 ? 13.702 -7.797 -13.349 1.00 89.50 274 ASN A O 1
ATOM 2073 N N . SER A 1 275 ? 12.040 -7.018 -12.070 1.00 93.00 275 SER A N 1
ATOM 2074 C CA . SER A 1 275 ? 11.247 -6.503 -13.194 1.00 93.00 275 SER A CA 1
ATOM 2075 C C . SER A 1 275 ? 11.974 -5.443 -14.039 1.00 93.00 275 SER A C 1
ATOM 2077 O O . SER A 1 275 ? 12.005 -5.636 -15.258 1.00 93.00 275 SER A O 1
ATOM 2079 N N . PRO A 1 276 ? 12.659 -4.412 -13.489 1.00 92.50 276 PRO A N 1
ATOM 2080 C CA . PRO A 1 276 ? 13.436 -3.506 -14.331 1.00 92.50 276 PRO A CA 1
ATOM 2081 C C . PRO A 1 276 ? 14.668 -4.195 -14.939 1.00 92.50 276 PRO A C 1
ATOM 2083 O O . PRO A 1 276 ? 15.044 -3.872 -16.059 1.00 92.50 276 PRO A O 1
ATOM 2086 N N . ARG A 1 277 ? 15.258 -5.203 -14.273 1.00 92.81 277 ARG A N 1
ATOM 2087 C CA . ARG A 1 277 ? 16.395 -5.975 -14.820 1.00 92.81 277 ARG A CA 1
ATOM 2088 C C . ARG A 1 277 ? 15.989 -6.758 -16.067 1.00 92.81 277 ARG A C 1
ATOM 2090 O O . ARG A 1 277 ? 16.686 -6.709 -17.075 1.00 92.81 277 ARG A O 1
ATOM 2097 N N . TYR A 1 278 ? 14.844 -7.442 -16.021 1.00 93.81 278 TYR A N 1
ATOM 2098 C CA . TYR A 1 278 ? 14.287 -8.117 -17.194 1.00 93.81 278 TYR A CA 1
ATOM 2099 C C . TYR A 1 278 ? 13.931 -7.129 -18.304 1.00 93.81 278 TYR A C 1
ATOM 2101 O O . TYR A 1 278 ? 14.194 -7.426 -19.463 1.00 93.81 278 TYR A O 1
ATOM 2109 N N . LEU A 1 279 ? 13.394 -5.952 -17.971 1.00 94.31 279 LEU A N 1
ATOM 2110 C CA . LEU A 1 279 ? 13.071 -4.925 -18.962 1.00 94.31 279 LEU A CA 1
ATOM 2111 C C . LEU A 1 279 ? 14.321 -4.403 -19.694 1.00 94.31 279 LEU A C 1
ATOM 2113 O O . LEU A 1 279 ? 14.296 -4.261 -20.915 1.00 94.31 279 LEU A O 1
ATOM 2117 N N . VAL A 1 280 ? 15.431 -4.198 -18.976 1.00 94.31 280 VAL A N 1
ATOM 2118 C CA . VAL A 1 280 ? 16.725 -3.825 -19.574 1.00 94.31 280 VAL A CA 1
ATOM 2119 C C . VAL A 1 280 ? 17.276 -4.955 -20.458 1.00 94.31 280 VAL A C 1
ATOM 2121 O O . VAL A 1 280 ? 17.697 -4.694 -21.580 1.00 94.31 280 VAL A O 1
ATOM 2124 N N . GLU A 1 281 ? 17.249 -6.215 -20.006 1.00 92.88 281 GLU A N 1
ATOM 2125 C CA . GLU A 1 281 ? 17.700 -7.363 -20.819 1.00 92.88 281 GLU A CA 1
ATOM 2126 C C . GLU A 1 281 ? 16.827 -7.579 -22.068 1.00 92.88 281 GLU A C 1
ATOM 2128 O O . GLU A 1 281 ? 17.345 -7.986 -23.110 1.00 92.88 281 GLU A O 1
ATOM 2133 N N . LEU A 1 282 ? 15.518 -7.305 -21.984 1.00 91.94 282 LEU A N 1
ATOM 2134 C CA . LEU A 1 282 ? 14.608 -7.339 -23.132 1.00 91.94 282 LEU A CA 1
ATOM 2135 C C . LEU A 1 282 ? 15.011 -6.280 -24.162 1.00 91.94 282 LEU A C 1
ATOM 2137 O O . LEU A 1 282 ? 15.250 -6.625 -25.318 1.00 91.94 282 LEU A O 1
ATOM 2141 N N . ALA A 1 283 ? 15.172 -5.028 -23.724 1.00 93.50 283 ALA A N 1
ATOM 2142 C CA . ALA A 1 283 ? 15.631 -3.934 -24.573 1.00 93.50 283 ALA A CA 1
ATOM 2143 C C . ALA A 1 283 ? 17.003 -4.233 -25.209 1.00 93.50 283 ALA A C 1
ATOM 2145 O O . ALA A 1 283 ? 17.163 -4.071 -26.415 1.00 93.50 283 ALA A O 1
ATOM 2146 N N . ALA A 1 284 ? 17.973 -4.724 -24.434 1.00 92.31 284 ALA A N 1
ATOM 2147 C CA . ALA A 1 284 ? 19.346 -4.935 -24.898 1.00 92.31 284 ALA A CA 1
ATOM 2148 C C . ALA A 1 284 ? 19.538 -6.132 -25.851 1.00 92.31 284 ALA A C 1
ATOM 2150 O O . ALA A 1 284 ? 20.568 -6.217 -26.520 1.00 92.31 284 ALA A O 1
ATOM 2151 N N . ARG A 1 285 ? 18.618 -7.110 -25.878 1.00 90.00 285 ARG A N 1
ATOM 2152 C CA . ARG A 1 285 ? 18.817 -8.379 -26.617 1.00 90.00 285 ARG A CA 1
ATOM 2153 C C . ARG A 1 285 ? 17.784 -8.688 -27.690 1.00 90.00 285 ARG A C 1
ATOM 2155 O O . ARG A 1 285 ? 18.059 -9.543 -28.533 1.00 90.00 285 ARG A O 1
ATOM 2162 N N . PHE A 1 286 ? 16.604 -8.079 -27.643 1.00 87.25 286 PHE A N 1
ATOM 2163 C CA . PHE A 1 286 ? 15.484 -8.445 -28.506 1.00 87.25 286 PHE A CA 1
ATOM 2164 C C . PHE A 1 286 ? 15.036 -7.252 -29.349 1.00 87.25 286 PHE A C 1
ATOM 2166 O O . PHE A 1 286 ? 15.056 -6.112 -28.907 1.00 87.25 286 PHE A O 1
ATOM 2173 N N . HIS A 1 287 ? 14.602 -7.525 -30.580 1.00 84.94 287 HIS A N 1
ATOM 2174 C CA . HIS A 1 287 ? 14.038 -6.506 -31.476 1.00 84.94 287 HIS A CA 1
ATOM 2175 C C . HIS A 1 287 ? 12.520 -6.328 -31.302 1.00 84.94 287 HIS A C 1
ATOM 2177 O O . HIS A 1 287 ? 11.932 -5.439 -31.907 1.00 84.94 287 HIS A O 1
ATOM 2183 N N . SER A 1 288 ? 11.889 -7.172 -30.484 1.00 84.50 288 SER A N 1
ATOM 2184 C CA . SER A 1 288 ? 10.459 -7.146 -30.175 1.00 84.50 288 SER A CA 1
ATOM 2185 C C . SER A 1 288 ? 10.216 -7.791 -28.812 1.00 84.50 288 SER A C 1
ATOM 2187 O O . SER A 1 288 ? 10.706 -8.900 -28.573 1.00 84.50 288 SER A O 1
ATOM 2189 N N . ALA A 1 289 ? 9.423 -7.152 -27.958 1.00 86.31 289 ALA A N 1
ATOM 2190 C CA . ALA A 1 289 ? 8.908 -7.732 -26.722 1.00 86.31 289 ALA A CA 1
ATOM 2191 C C . ALA A 1 289 ? 7.499 -7.193 -26.436 1.00 86.31 289 ALA A C 1
ATOM 2193 O O . ALA A 1 289 ? 7.058 -6.234 -27.062 1.00 86.31 289 ALA A O 1
ATOM 2194 N N . THR A 1 290 ? 6.806 -7.795 -25.470 1.00 86.31 290 THR A N 1
ATOM 2195 C CA . THR A 1 290 ? 5.517 -7.298 -24.970 1.00 86.31 290 THR A CA 1
ATOM 2196 C C . THR A 1 290 ? 5.613 -7.118 -23.462 1.00 86.31 290 THR A C 1
ATOM 2198 O O . THR A 1 290 ? 5.934 -8.056 -22.731 1.00 86.31 290 THR A O 1
ATOM 2201 N N . VAL A 1 291 ? 5.344 -5.904 -22.996 1.00 89.31 291 VAL A N 1
ATOM 2202 C CA . VAL A 1 291 ? 5.477 -5.459 -21.610 1.00 89.31 291 VAL A CA 1
ATOM 2203 C C . VAL A 1 291 ? 4.105 -5.001 -21.133 1.00 89.31 291 VAL A C 1
ATOM 2205 O O . VAL A 1 291 ? 3.550 -4.027 -21.635 1.00 89.31 291 VAL A O 1
ATOM 2208 N N . MET A 1 292 ? 3.542 -5.710 -20.158 1.00 87.75 292 MET A N 1
ATOM 2209 C CA . MET A 1 292 ? 2.205 -5.424 -19.636 1.00 87.75 292 MET A CA 1
ATOM 2210 C C . MET A 1 292 ? 2.293 -4.796 -18.253 1.00 87.75 292 MET A C 1
ATOM 2212 O O . MET A 1 292 ? 2.755 -5.433 -17.307 1.00 87.75 292 MET A O 1
ATOM 2216 N N . LEU A 1 293 ? 1.794 -3.569 -18.122 1.00 89.31 293 LEU A N 1
ATOM 2217 C CA . LEU A 1 293 ? 1.592 -2.925 -16.826 1.00 89.31 293 LEU A CA 1
ATOM 2218 C C . LEU A 1 293 ? 0.138 -3.160 -16.401 1.00 89.31 293 LEU A C 1
ATOM 2220 O O . LEU A 1 293 ? -0.795 -2.675 -17.039 1.00 89.31 293 LEU A O 1
ATOM 2224 N N . THR A 1 294 ? -0.058 -3.969 -15.357 1.00 85.69 294 THR A N 1
ATOM 2225 C CA . THR A 1 294 ? -1.361 -4.578 -15.012 1.00 85.69 294 THR A CA 1
ATOM 2226 C C . THR A 1 294 ? -2.108 -3.889 -13.863 1.00 85.69 294 THR A C 1
ATOM 2228 O O . THR A 1 294 ? -3.179 -4.332 -13.450 1.00 85.69 294 THR A O 1
ATOM 2231 N N . GLY A 1 295 ? -1.528 -2.842 -13.279 1.00 82.75 295 GLY A N 1
ATOM 2232 C CA . GLY A 1 295 ? -2.047 -2.174 -12.088 1.00 82.75 295 GLY A CA 1
ATOM 2233 C C . GLY A 1 295 ? -1.665 -0.700 -12.036 1.00 82.75 295 GLY A C 1
ATOM 2234 O O . GLY A 1 295 ? -0.964 -0.198 -12.917 1.00 82.75 295 GLY A O 1
ATOM 2235 N N . TYR A 1 296 ? -2.123 -0.012 -10.988 1.00 84.62 296 TYR A N 1
ATOM 2236 C CA . TYR A 1 296 ? -1.831 1.405 -10.780 1.00 84.62 296 TYR A CA 1
ATOM 2237 C C . TYR A 1 296 ? -0.318 1.646 -10.720 1.00 84.62 296 TYR A C 1
ATOM 2239 O O . TYR A 1 296 ? 0.406 0.893 -10.074 1.00 84.62 296 TYR A O 1
ATOM 2247 N N . GLN A 1 297 ? 0.143 2.702 -11.386 1.00 90.94 297 GLN A N 1
ATOM 2248 C CA . GLN A 1 297 ? 1.533 3.149 -11.352 1.00 90.94 297 GLN A CA 1
ATOM 2249 C C . GLN A 1 297 ? 1.594 4.455 -10.553 1.00 90.94 297 GLN A C 1
ATOM 2251 O O . GLN A 1 297 ? 1.036 5.470 -10.989 1.00 90.94 297 GLN A O 1
ATOM 2256 N N . ALA A 1 298 ? 2.226 4.446 -9.380 1.00 83.19 298 ALA A N 1
ATOM 2257 C CA . ALA A 1 298 ? 2.326 5.629 -8.528 1.00 83.19 298 ALA A CA 1
ATOM 2258 C C . ALA A 1 298 ? 3.205 6.718 -9.165 1.00 83.19 298 ALA A C 1
ATOM 2260 O O . ALA A 1 298 ? 4.077 6.429 -9.989 1.00 83.19 298 ALA A O 1
ATOM 2261 N N . LEU A 1 299 ? 2.982 7.982 -8.792 1.00 81.88 299 LEU A N 1
ATOM 2262 C CA . LEU A 1 299 ? 3.830 9.094 -9.234 1.00 81.88 299 LEU A CA 1
ATOM 2263 C C . LEU A 1 299 ? 5.304 8.832 -8.882 1.00 81.88 299 LEU A C 1
ATOM 2265 O O . LEU A 1 299 ? 5.600 8.104 -7.941 1.00 81.88 299 LEU A O 1
ATOM 2269 N N . GLN A 1 300 ? 6.215 9.403 -9.675 1.00 84.12 300 GLN A N 1
ATOM 2270 C CA . GLN A 1 300 ? 7.677 9.252 -9.556 1.00 84.12 300 GLN A CA 1
ATOM 2271 C C . GLN A 1 300 ? 8.240 7.834 -9.814 1.00 84.12 300 GLN A C 1
ATOM 2273 O O . GLN A 1 300 ? 9.446 7.692 -9.988 1.00 84.12 300 GLN A O 1
ATOM 2278 N N . THR A 1 301 ? 7.406 6.798 -9.964 1.00 88.69 301 THR A N 1
ATOM 2279 C CA . THR A 1 301 ? 7.878 5.453 -10.345 1.00 88.69 301 THR A CA 1
ATOM 2280 C C . THR A 1 301 ? 8.334 5.365 -11.809 1.00 88.69 301 THR A C 1
ATOM 2282 O O . THR A 1 301 ? 7.820 6.058 -12.697 1.00 88.69 301 THR A O 1
ATOM 2285 N N . THR A 1 302 ? 9.259 4.444 -12.098 1.00 91.94 302 THR A N 1
ATOM 2286 C CA . THR A 1 302 ? 9.676 4.111 -13.471 1.00 91.94 302 THR A CA 1
ATOM 2287 C C . THR A 1 302 ? 8.489 3.660 -14.325 1.00 91.94 302 THR A C 1
ATOM 2289 O O . THR A 1 302 ? 8.340 4.122 -15.455 1.00 91.94 302 THR A O 1
ATOM 2292 N N . GLY A 1 303 ? 7.590 2.834 -13.780 1.00 93.38 303 GLY A N 1
ATOM 2293 C CA . GLY A 1 303 ? 6.384 2.396 -14.482 1.00 93.38 303 GLY A CA 1
ATOM 2294 C C . GLY A 1 303 ? 5.430 3.541 -14.838 1.00 93.38 303 GLY A C 1
ATOM 2295 O O . GLY A 1 303 ? 4.893 3.560 -15.944 1.00 93.38 303 GLY A O 1
ATOM 2296 N N . ARG A 1 304 ? 5.297 4.567 -13.985 1.00 92.62 304 ARG A N 1
ATOM 2297 C CA . ARG A 1 304 ? 4.550 5.795 -14.318 1.00 92.62 304 ARG A CA 1
ATOM 2298 C C . ARG A 1 304 ? 5.258 6.645 -15.373 1.00 92.62 304 ARG A C 1
ATOM 2300 O O . ARG A 1 304 ? 4.595 7.223 -16.227 1.00 92.62 304 ARG A O 1
ATOM 2307 N N . THR A 1 305 ? 6.587 6.710 -15.345 1.00 94.38 305 THR A N 1
ATOM 2308 C CA . THR A 1 305 ? 7.384 7.432 -16.355 1.00 94.38 305 THR A CA 1
ATOM 2309 C C . THR A 1 305 ? 7.221 6.808 -17.742 1.00 94.38 305 THR A C 1
ATOM 2311 O O . THR A 1 305 ? 7.093 7.523 -18.733 1.00 94.38 305 THR A O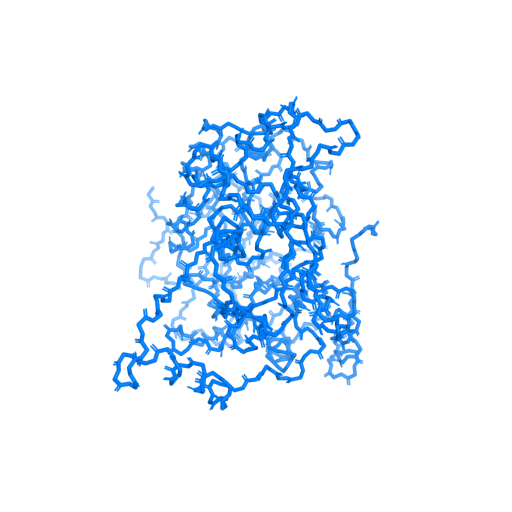 1
ATOM 2314 N N . ILE A 1 306 ? 7.168 5.477 -17.801 1.00 94.75 306 ILE A N 1
ATOM 2315 C CA . ILE A 1 306 ? 6.862 4.695 -19.003 1.00 94.75 306 ILE A CA 1
ATOM 2316 C C . ILE A 1 306 ? 5.408 4.929 -19.437 1.00 94.75 306 ILE A C 1
ATOM 2318 O O . ILE A 1 306 ? 5.173 5.322 -20.578 1.00 94.75 306 ILE A O 1
ATOM 2322 N N . GLN A 1 307 ? 4.441 4.773 -18.524 1.00 93.69 307 GLN A N 1
ATOM 2323 C CA . GLN A 1 307 ? 3.018 4.978 -18.815 1.00 93.69 307 GLN A CA 1
ATOM 2324 C C . GLN A 1 307 ? 2.742 6.373 -19.399 1.00 93.69 307 GLN A C 1
ATOM 2326 O O . GLN A 1 307 ? 2.077 6.480 -20.420 1.00 93.69 307 GLN A O 1
ATOM 2331 N N . ASN A 1 308 ? 3.298 7.435 -18.810 1.00 94.31 308 ASN A N 1
ATOM 2332 C CA . ASN A 1 308 ? 3.077 8.805 -19.281 1.00 94.31 308 ASN A CA 1
ATOM 2333 C C . ASN A 1 308 ? 3.589 9.051 -20.715 1.00 94.31 308 ASN A C 1
ATOM 2335 O O . ASN A 1 308 ? 3.095 9.959 -21.376 1.00 94.31 308 ASN A O 1
ATOM 2339 N N . GLN A 1 309 ? 4.581 8.288 -21.192 1.00 95.88 309 GLN A N 1
ATOM 2340 C CA . GLN A 1 309 ? 5.080 8.380 -22.572 1.00 95.88 309 GLN A CA 1
ATOM 2341 C C . GLN A 1 309 ? 4.182 7.618 -23.554 1.00 95.88 309 GLN A C 1
ATOM 2343 O O . GLN A 1 309 ? 3.956 8.102 -24.661 1.00 95.88 309 GLN A O 1
ATOM 2348 N N . VAL A 1 310 ? 3.616 6.481 -23.131 1.00 92.19 310 VAL A N 1
ATOM 2349 C CA . VAL A 1 310 ? 2.579 5.751 -23.884 1.00 92.19 310 VAL A CA 1
ATOM 2350 C C . VAL A 1 310 ? 1.310 6.601 -24.007 1.00 92.19 310 VAL A C 1
ATOM 2352 O O . VAL A 1 310 ? 0.816 6.805 -25.112 1.00 92.19 310 VAL A O 1
ATOM 2355 N N . ASP A 1 311 ? 0.837 7.171 -22.895 1.00 90.75 311 ASP A N 1
ATOM 2356 C CA . ASP A 1 311 ? -0.337 8.056 -22.841 1.00 90.75 311 ASP A CA 1
ATOM 2357 C C . ASP A 1 311 ? -0.139 9.355 -23.664 1.00 90.75 311 ASP A C 1
ATOM 2359 O O . ASP A 1 311 ? -1.113 10.022 -24.014 1.00 90.75 311 ASP A O 1
ATOM 2363 N N . ALA A 1 312 ? 1.112 9.717 -23.979 1.00 93.38 312 ALA A N 1
ATOM 2364 C CA . ALA A 1 312 ? 1.488 10.862 -24.813 1.00 93.38 312 ALA A CA 1
ATOM 2365 C C . ALA A 1 312 ? 1.806 10.496 -26.281 1.00 93.38 312 ALA A C 1
ATOM 2367 O O . ALA A 1 312 ? 2.312 11.348 -27.011 1.00 93.38 312 ALA A O 1
ATOM 2368 N N . GLU A 1 313 ? 1.529 9.256 -26.705 1.00 93.06 313 GLU A N 1
ATOM 2369 C CA . GLU A 1 313 ? 1.761 8.747 -28.070 1.00 93.06 313 GLU A CA 1
ATOM 2370 C C . GLU A 1 313 ? 3.221 8.903 -28.561 1.00 93.06 313 GLU A C 1
ATOM 2372 O O . GLU A 1 313 ? 3.477 9.136 -29.743 1.00 93.06 313 GLU A O 1
ATOM 2377 N N . ALA A 1 314 ? 4.207 8.780 -27.662 1.00 93.12 314 ALA A N 1
ATOM 2378 C CA . ALA A 1 314 ? 5.622 8.821 -28.040 1.00 93.12 314 ALA A CA 1
ATOM 2379 C C . ALA A 1 314 ? 6.000 7.632 -28.949 1.00 93.12 314 ALA A C 1
ATOM 2381 O O . ALA A 1 314 ? 5.543 6.515 -28.721 1.00 93.12 314 ALA A O 1
ATOM 2382 N N . GLU A 1 315 ? 6.868 7.835 -29.948 1.00 93.25 315 GLU A N 1
ATOM 2383 C CA . GLU A 1 315 ? 7.370 6.742 -30.811 1.00 93.25 315 GLU A CA 1
ATOM 2384 C C . GLU A 1 315 ? 8.340 5.809 -30.056 1.00 93.25 315 GLU A C 1
ATOM 2386 O O . GLU A 1 315 ? 8.306 4.588 -30.215 1.00 93.25 315 GLU A O 1
ATOM 2391 N N . GLU A 1 316 ? 9.172 6.381 -29.183 1.00 94.88 316 GLU A N 1
ATOM 2392 C CA . GLU A 1 316 ? 10.097 5.661 -28.307 1.00 94.88 316 GLU A CA 1
ATOM 2393 C C . GLU A 1 316 ? 9.874 6.061 -26.846 1.00 94.88 316 GLU A C 1
ATOM 2395 O O . GLU A 1 316 ? 9.600 7.219 -26.528 1.00 94.88 316 GLU A O 1
ATOM 2400 N N . ILE A 1 317 ? 10.040 5.094 -25.948 1.00 95.69 317 ILE A N 1
ATOM 2401 C CA . ILE A 1 317 ? 10.002 5.273 -24.500 1.00 95.69 317 ILE A CA 1
ATOM 2402 C C . ILE A 1 317 ? 11.436 5.323 -23.989 1.00 95.69 317 ILE A C 1
ATOM 2404 O O . ILE A 1 317 ? 12.201 4.374 -24.176 1.00 95.69 317 ILE A O 1
ATOM 2408 N N . GLN A 1 318 ? 11.777 6.392 -23.272 1.00 95.19 318 GLN A N 1
ATOM 2409 C CA . GLN A 1 318 ? 13.055 6.536 -22.586 1.00 95.19 318 GLN A CA 1
ATOM 2410 C C . GLN A 1 318 ? 12.858 6.615 -21.070 1.00 95.19 318 GLN A C 1
ATOM 2412 O O . GLN A 1 318 ? 12.008 7.347 -20.564 1.00 95.19 318 GLN A O 1
ATOM 2417 N N . PHE A 1 319 ? 13.668 5.872 -20.318 1.00 93.94 319 PHE A N 1
ATOM 2418 C CA . PHE A 1 319 ? 13.672 5.930 -18.856 1.00 93.94 319 PHE A CA 1
ATOM 2419 C C . PHE A 1 319 ? 15.061 5.629 -18.284 1.00 93.94 319 PHE A C 1
ATOM 2421 O O . PHE A 1 319 ? 15.973 5.180 -18.985 1.00 93.94 319 PHE A O 1
ATOM 2428 N N . THR A 1 320 ? 15.219 5.892 -16.990 1.00 91.69 320 THR A N 1
ATOM 2429 C CA . THR A 1 320 ? 16.398 5.522 -16.200 1.00 91.69 320 THR A CA 1
ATOM 2430 C C . THR A 1 320 ? 16.008 4.531 -15.112 1.00 91.69 320 THR A C 1
ATOM 2432 O O . THR A 1 320 ? 14.889 4.573 -14.596 1.00 91.69 320 THR A O 1
ATOM 2435 N N . THR A 1 321 ? 16.921 3.628 -14.764 1.00 88.81 321 THR A N 1
ATOM 2436 C CA . THR A 1 321 ? 16.717 2.640 -13.703 1.00 88.81 321 THR A CA 1
ATOM 2437 C C . THR A 1 321 ? 18.016 2.299 -12.977 1.00 88.81 321 THR A C 1
ATOM 2439 O O . THR A 1 321 ? 19.091 2.231 -13.576 1.00 88.81 321 THR A O 1
ATOM 2442 N N . ASP A 1 322 ? 17.887 2.024 -11.682 1.00 84.06 322 ASP A N 1
ATOM 2443 C CA . ASP A 1 322 ? 18.949 1.553 -10.791 1.00 84.06 322 ASP A CA 1
ATOM 2444 C C . ASP A 1 322 ? 19.084 0.019 -10.777 1.00 84.06 322 ASP A C 1
ATOM 2446 O O . ASP A 1 322 ? 19.750 -0.569 -9.921 1.00 84.06 322 ASP A O 1
ATOM 2450 N N . ALA A 1 323 ? 18.461 -0.660 -11.745 1.00 86.88 323 ALA A N 1
ATOM 2451 C CA . ALA A 1 323 ? 18.692 -2.071 -12.017 1.00 86.88 323 ALA A CA 1
ATOM 2452 C C . ALA A 1 323 ? 20.179 -2.369 -12.293 1.00 86.88 323 ALA A C 1
ATOM 2454 O O . ALA A 1 323 ? 20.875 -1.605 -12.960 1.00 86.88 323 ALA A O 1
ATOM 2455 N N . GLU A 1 324 ? 20.636 -3.528 -11.818 1.00 85.31 324 GLU A N 1
ATOM 2456 C CA . GLU A 1 324 ? 21.932 -4.124 -12.159 1.00 85.31 324 GLU A CA 1
ATOM 2457 C C . GLU A 1 324 ? 21.746 -5.317 -13.113 1.00 85.31 324 GLU A C 1
ATOM 2459 O O . GLU A 1 324 ? 20.726 -6.016 -13.021 1.00 85.31 324 GLU A O 1
ATOM 2464 N N . PRO A 1 325 ? 22.728 -5.620 -13.979 1.00 87.25 325 PRO A N 1
ATOM 2465 C CA . PRO A 1 325 ? 22.698 -6.797 -14.847 1.00 87.25 325 PRO A CA 1
ATOM 2466 C C . PRO A 1 325 ? 22.578 -8.111 -14.066 1.00 87.25 325 PRO A C 1
ATOM 2468 O O . PRO A 1 325 ? 22.897 -8.191 -12.879 1.00 87.25 325 PRO A O 1
ATOM 2471 N N . PHE A 1 326 ? 22.112 -9.180 -14.722 1.00 86.19 326 PHE A N 1
ATOM 2472 C CA . PHE A 1 326 ? 22.183 -10.532 -14.139 1.00 86.19 326 PHE A CA 1
ATOM 2473 C C . PHE A 1 326 ? 23.608 -11.111 -14.172 1.00 86.19 326 PHE A C 1
ATOM 2475 O O . PHE A 1 326 ? 23.917 -12.024 -13.405 1.00 86.19 326 PHE A O 1
ATOM 2482 N N . GLY A 1 327 ? 24.459 -10.593 -15.063 1.00 84.94 327 GLY A N 1
ATOM 2483 C CA . GLY A 1 327 ? 25.893 -10.875 -15.132 1.00 84.94 327 GLY A CA 1
ATOM 2484 C C . GLY A 1 327 ? 26.742 -9.747 -14.539 1.00 84.94 327 GLY A C 1
ATOM 2485 O O . GLY A 1 327 ? 26.307 -9.026 -13.650 1.00 84.94 327 GLY A O 1
ATOM 2486 N N . THR A 1 328 ? 27.965 -9.591 -15.047 1.00 82.69 328 THR A N 1
ATOM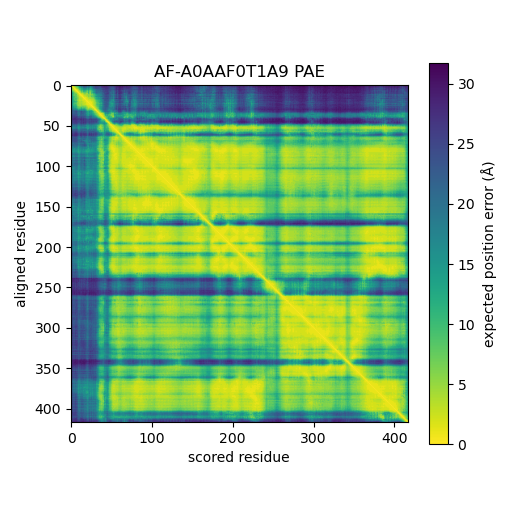 2487 C CA . THR A 1 328 ? 28.906 -8.535 -14.626 1.00 82.69 328 THR A CA 1
ATOM 2488 C C . THR A 1 328 ? 28.702 -7.195 -15.332 1.00 82.69 328 THR A C 1
ATOM 2490 O O . THR A 1 328 ? 29.235 -6.195 -14.873 1.00 82.69 328 THR A O 1
ATOM 2493 N N . ASP A 1 329 ? 28.002 -7.186 -16.466 1.00 87.00 329 ASP A N 1
ATOM 2494 C CA . ASP A 1 329 ? 27.710 -5.999 -17.276 1.00 87.00 329 ASP A CA 1
ATOM 2495 C C . ASP A 1 329 ? 26.435 -6.252 -18.103 1.00 87.00 329 ASP A C 1
ATOM 2497 O O . ASP A 1 329 ? 25.998 -7.404 -18.240 1.00 87.00 329 ASP A O 1
ATOM 2501 N N . TRP A 1 330 ? 25.843 -5.193 -18.650 1.00 90.00 330 TRP A N 1
ATOM 2502 C CA . TRP A 1 330 ? 24.752 -5.292 -19.615 1.00 90.00 330 TRP A CA 1
ATOM 2503 C C . TRP A 1 330 ? 25.238 -5.856 -20.962 1.00 90.00 330 TRP A C 1
ATOM 2505 O O . TRP A 1 330 ? 26.426 -5.785 -21.290 1.00 90.00 330 TRP A O 1
ATOM 2515 N N . PRO A 1 331 ? 24.339 -6.414 -21.792 1.00 86.94 331 PRO A N 1
ATOM 2516 C CA . PRO A 1 331 ? 24.662 -6.719 -23.181 1.00 86.94 331 PRO A CA 1
ATOM 2517 C C . PRO A 1 331 ? 25.017 -5.429 -23.927 1.00 86.94 331 PRO A C 1
ATOM 2519 O O . PRO A 1 331 ? 24.337 -4.419 -23.769 1.00 86.94 331 PRO A O 1
ATOM 2522 N N . ALA A 1 332 ? 26.054 -5.471 -24.765 1.00 87.56 332 ALA A N 1
ATOM 2523 C CA . ALA A 1 332 ? 26.419 -4.333 -25.602 1.00 87.56 332 ALA A CA 1
ATOM 2524 C C . ALA A 1 332 ? 25.304 -4.046 -26.625 1.00 87.56 332 ALA A C 1
ATOM 2526 O O . ALA A 1 332 ? 25.121 -4.818 -27.568 1.00 87.56 332 ALA A O 1
ATOM 2527 N N . ALA A 1 333 ? 24.576 -2.948 -26.421 1.00 90.38 333 ALA A N 1
ATOM 2528 C CA . ALA A 1 333 ? 23.441 -2.525 -27.233 1.00 90.38 333 ALA A CA 1
ATOM 2529 C C . ALA A 1 333 ? 23.329 -0.991 -27.236 1.00 90.38 333 ALA A C 1
ATOM 2531 O O . ALA A 1 333 ? 23.566 -0.355 -26.213 1.00 90.38 333 ALA A O 1
ATOM 2532 N N . ASP A 1 334 ? 22.943 -0.391 -28.365 1.00 89.75 334 ASP A N 1
ATOM 2533 C CA . ASP A 1 334 ? 22.884 1.076 -28.510 1.00 89.75 334 ASP A CA 1
ATOM 2534 C C . ASP A 1 334 ? 21.770 1.726 -27.666 1.00 89.75 334 ASP A C 1
ATOM 2536 O O . ASP A 1 334 ? 21.817 2.917 -27.364 1.00 89.75 334 ASP A O 1
ATOM 2540 N N . ASN A 1 335 ? 20.762 0.944 -27.276 1.00 91.00 335 ASN A N 1
ATOM 2541 C CA . ASN A 1 335 ? 19.582 1.395 -26.543 1.00 91.00 335 ASN A CA 1
ATOM 2542 C C . ASN A 1 335 ? 19.661 1.174 -25.022 1.00 91.00 335 ASN A C 1
ATOM 2544 O O . ASN A 1 335 ? 18.713 1.513 -24.311 1.00 91.00 335 ASN A O 1
ATOM 2548 N N . VAL A 1 336 ? 20.775 0.636 -24.516 1.00 92.50 336 VAL A N 1
ATOM 2549 C CA . VAL A 1 336 ? 21.060 0.497 -23.082 1.00 92.50 336 VAL A CA 1
ATOM 2550 C C . VAL A 1 336 ? 22.426 1.106 -22.795 1.00 92.50 336 VAL A C 1
ATOM 2552 O O . VAL A 1 336 ? 23.429 0.738 -23.397 1.00 92.50 336 VAL A O 1
ATOM 2555 N N . THR A 1 337 ? 22.490 2.081 -21.892 1.00 90.81 337 THR A N 1
ATOM 2556 C CA . THR A 1 337 ? 23.735 2.815 -21.628 1.00 90.81 337 THR A CA 1
ATOM 2557 C C . THR A 1 337 ? 23.872 3.160 -20.155 1.00 90.81 337 THR A C 1
ATOM 2559 O O . THR A 1 337 ? 22.985 3.781 -19.567 1.00 90.81 337 THR A O 1
ATOM 2562 N N . TRP A 1 338 ? 25.018 2.816 -19.568 1.00 88.19 338 TRP A N 1
ATOM 2563 C CA . TRP A 1 338 ? 25.423 3.330 -18.263 1.00 88.19 338 TRP A CA 1
ATOM 2564 C C . TRP A 1 338 ? 25.619 4.846 -18.331 1.00 88.19 338 TRP A C 1
ATOM 2566 O O . TRP A 1 338 ? 26.405 5.347 -19.136 1.00 88.19 338 TRP A O 1
ATOM 2576 N N . ILE A 1 339 ? 24.926 5.577 -17.464 1.00 86.56 339 ILE A N 1
ATOM 2577 C CA . ILE A 1 339 ? 25.112 7.012 -17.266 1.00 86.56 339 ILE A CA 1
ATOM 2578 C C . ILE A 1 339 ? 25.505 7.263 -15.810 1.00 86.56 339 ILE A C 1
ATOM 2580 O O . ILE A 1 339 ? 24.924 6.686 -14.896 1.00 86.56 339 ILE A O 1
ATOM 2584 N N . SER A 1 340 ? 26.467 8.151 -15.580 1.00 77.75 340 SER A N 1
ATOM 2585 C CA . SER A 1 340 ? 26.761 8.687 -14.248 1.00 77.75 340 SER A CA 1
ATOM 2586 C C . SER A 1 340 ? 26.136 10.080 -14.161 1.00 77.75 340 SER A C 1
ATOM 2588 O O . SER A 1 340 ? 26.655 10.993 -14.805 1.00 77.75 340 SER A O 1
ATOM 2590 N N . PRO A 1 341 ? 25.009 10.264 -13.446 1.00 64.75 341 PRO A N 1
ATOM 2591 C CA . PRO A 1 341 ? 24.478 11.596 -13.172 1.00 64.75 341 PRO A CA 1
ATOM 2592 C C . PRO A 1 341 ? 25.509 12.448 -12.423 1.00 64.75 341 PRO A C 1
ATOM 2594 O O . PRO A 1 341 ? 26.238 11.932 -11.573 1.00 64.75 341 PRO A O 1
ATOM 2597 N N . ASP A 1 342 ? 25.557 13.752 -12.704 1.00 53.81 342 ASP A N 1
ATOM 2598 C CA . ASP A 1 342 ? 26.474 14.671 -12.024 1.00 53.81 342 ASP A CA 1
ATOM 2599 C C . ASP A 1 342 ? 26.226 14.658 -10.504 1.00 53.81 342 ASP A C 1
ATOM 2601 O O . ASP A 1 342 ? 25.194 15.122 -10.022 1.00 53.81 342 ASP A O 1
ATOM 2605 N N . GLY A 1 343 ? 27.189 14.122 -9.746 1.00 56.28 343 GLY A N 1
ATOM 2606 C CA . GLY A 1 343 ? 27.125 14.011 -8.284 1.00 56.28 343 GLY A CA 1
ATOM 2607 C C . GLY A 1 343 ? 26.559 12.695 -7.732 1.00 56.28 343 GLY A C 1
ATOM 2608 O O . GLY A 1 343 ? 26.551 12.535 -6.514 1.00 56.28 343 GLY A O 1
ATOM 2609 N N . ALA A 1 344 ? 26.135 11.746 -8.573 1.00 58.53 344 ALA A N 1
ATOM 2610 C CA . ALA A 1 344 ? 25.755 10.405 -8.119 1.00 58.53 344 ALA A CA 1
ATOM 2611 C C . ALA A 1 344 ? 26.991 9.544 -7.798 1.00 58.53 344 ALA A C 1
ATOM 2613 O O . ALA A 1 344 ? 27.995 9.597 -8.511 1.00 58.53 344 ALA A O 1
ATOM 2614 N N . ALA A 1 345 ? 26.909 8.734 -6.737 1.00 57.94 345 ALA A N 1
ATOM 2615 C CA . ALA A 1 345 ? 28.005 7.867 -6.297 1.00 57.94 345 ALA A CA 1
ATOM 2616 C C . ALA A 1 345 ? 28.227 6.645 -7.212 1.00 57.94 345 ALA A C 1
ATOM 2618 O O . ALA A 1 345 ? 29.362 6.207 -7.376 1.00 57.94 345 ALA A O 1
ATOM 2619 N N . GLU A 1 346 ? 27.160 6.135 -7.834 1.00 66.06 346 GLU A N 1
ATOM 2620 C CA . GLU A 1 346 ? 27.157 4.944 -8.693 1.00 66.06 346 GLU A CA 1
ATOM 2621 C C . GLU A 1 346 ? 26.392 5.220 -10.006 1.00 66.06 346 GLU A C 1
ATOM 2623 O O . GLU A 1 346 ? 25.498 6.074 -10.034 1.00 66.06 346 GLU A O 1
ATOM 2628 N N . PRO A 1 347 ? 26.718 4.535 -11.120 1.00 74.00 347 PRO A N 1
ATOM 2629 C CA . PRO A 1 347 ? 26.049 4.745 -12.396 1.00 74.00 347 PRO A CA 1
ATOM 2630 C C . PRO A 1 347 ? 24.625 4.164 -12.406 1.00 74.00 347 PRO A C 1
ATOM 2632 O O . PRO A 1 347 ? 24.325 3.120 -11.820 1.00 74.00 347 PRO A O 1
ATOM 2635 N N . THR A 1 348 ? 23.743 4.827 -13.146 1.00 86.69 348 THR A N 1
ATOM 2636 C CA . THR A 1 348 ? 22.373 4.378 -13.437 1.00 86.69 348 THR A CA 1
ATOM 2637 C C . THR A 1 348 ? 22.288 3.892 -14.885 1.00 86.69 348 THR A C 1
ATOM 2639 O O . THR A 1 348 ? 23.140 4.225 -15.713 1.00 86.69 348 THR A O 1
ATOM 2642 N N . THR A 1 349 ? 21.273 3.101 -15.218 1.00 90.81 349 THR A N 1
ATOM 2643 C CA . THR A 1 349 ? 21.085 2.590 -16.580 1.00 90.81 349 THR A CA 1
ATOM 2644 C C . THR A 1 349 ? 20.025 3.412 -17.303 1.00 90.81 349 THR A C 1
ATOM 2646 O O . THR A 1 349 ? 18.870 3.439 -16.881 1.00 90.81 349 THR A O 1
ATOM 2649 N N . ARG A 1 350 ? 20.391 4.056 -18.415 1.00 94.00 350 ARG A N 1
ATOM 2650 C CA . ARG A 1 350 ? 19.438 4.610 -19.385 1.00 94.00 350 ARG A CA 1
ATOM 2651 C C . ARG A 1 350 ? 18.992 3.506 -20.335 1.00 94.00 350 ARG A C 1
ATOM 2653 O O . ARG A 1 350 ? 19.835 2.786 -20.864 1.00 94.00 350 ARG A O 1
ATOM 2660 N N . VAL A 1 351 ? 17.690 3.428 -20.586 1.00 95.75 351 VAL A N 1
ATOM 2661 C CA . VAL A 1 351 ? 17.077 2.477 -21.519 1.00 95.75 351 VAL A CA 1
ATOM 2662 C C . VAL A 1 351 ? 16.188 3.232 -22.502 1.00 95.75 351 VAL A C 1
ATOM 2664 O O . VAL A 1 351 ? 15.475 4.155 -22.107 1.00 95.75 351 VAL A O 1
ATOM 2667 N N . THR A 1 352 ? 16.229 2.823 -23.768 1.00 95.75 352 THR A N 1
ATOM 2668 C CA . THR A 1 352 ? 15.286 3.233 -24.818 1.00 95.75 352 THR A CA 1
ATOM 2669 C C . THR A 1 352 ? 14.641 1.985 -25.430 1.00 95.75 352 THR A C 1
ATOM 2671 O O . THR A 1 352 ? 15.321 0.982 -25.661 1.00 95.75 352 THR A O 1
ATOM 2674 N N . MET A 1 353 ? 13.333 2.015 -25.679 1.00 94.75 353 MET A N 1
ATOM 2675 C CA . MET A 1 353 ? 12.615 0.949 -26.390 1.00 94.75 353 MET A CA 1
ATOM 2676 C C . MET A 1 353 ? 11.433 1.515 -27.194 1.00 94.75 353 MET A C 1
ATOM 2678 O O . MET A 1 353 ? 10.933 2.583 -26.837 1.00 94.75 353 MET A O 1
ATOM 2682 N N . PRO A 1 354 ? 10.958 0.815 -28.239 1.00 93.25 354 PRO A N 1
ATOM 2683 C CA . PRO A 1 354 ? 9.731 1.180 -28.946 1.00 93.25 354 PRO A CA 1
ATOM 2684 C C . PRO A 1 354 ? 8.524 1.265 -28.005 1.00 93.25 354 PRO A C 1
ATOM 2686 O O . PRO A 1 354 ? 8.412 0.478 -27.061 1.00 93.25 354 PRO A O 1
ATOM 2689 N N . SER A 1 355 ? 7.609 2.204 -28.250 1.00 91.12 355 SER A N 1
ATOM 2690 C CA . SER A 1 355 ? 6.417 2.349 -27.405 1.00 91.12 355 SER A CA 1
ATOM 2691 C C . SER A 1 355 ? 5.372 1.254 -27.609 1.00 91.12 355 SER A C 1
ATOM 2693 O O . SER A 1 355 ? 4.679 0.894 -26.658 1.00 91.12 355 SER A O 1
ATOM 2695 N N . ASP A 1 356 ? 5.321 0.658 -28.803 1.00 88.75 356 ASP A N 1
ATOM 2696 C CA . ASP A 1 356 ? 4.424 -0.452 -29.155 1.00 88.75 356 ASP A CA 1
ATOM 2697 C C . ASP A 1 356 ? 4.706 -1.753 -28.378 1.00 88.75 356 ASP A C 1
ATOM 2699 O O . ASP A 1 356 ? 3.857 -2.644 -28.331 1.00 88.75 356 ASP A O 1
ATOM 2703 N N . TRP A 1 357 ? 5.850 -1.846 -27.691 1.00 90.50 357 TRP A N 1
ATOM 2704 C CA . TRP A 1 357 ? 6.132 -2.922 -26.741 1.00 90.50 357 TRP A CA 1
ATOM 2705 C C . TRP A 1 357 ? 5.264 -2.839 -25.483 1.00 90.50 357 TRP A C 1
ATOM 2707 O O . TRP A 1 357 ? 5.038 -3.866 -24.840 1.00 90.50 357 TRP A O 1
ATOM 2717 N N . VAL A 1 358 ? 4.824 -1.645 -25.071 1.00 90.56 358 VAL A N 1
ATOM 2718 C CA . VAL A 1 358 ? 4.191 -1.426 -23.764 1.00 90.56 358 VAL A CA 1
ATOM 2719 C C . VAL A 1 358 ? 2.675 -1.327 -23.898 1.00 90.56 358 VAL A C 1
ATOM 2721 O O . VAL A 1 358 ? 2.142 -0.547 -24.677 1.00 90.56 358 VAL A O 1
ATOM 2724 N N . SER A 1 359 ? 1.954 -2.100 -23.087 1.00 85.31 359 SER A N 1
ATOM 2725 C CA . SER A 1 359 ? 0.491 -2.082 -23.024 1.00 85.31 359 SER A CA 1
ATOM 2726 C C . SER A 1 359 ? -0.009 -1.965 -21.584 1.00 85.31 359 SER A C 1
ATOM 2728 O O . SER A 1 359 ? 0.408 -2.711 -20.693 1.00 85.31 359 SER A O 1
ATOM 2730 N N . MET A 1 360 ? -0.953 -1.049 -21.358 1.00 82.94 360 MET A N 1
ATOM 2731 C CA . MET A 1 360 ? -1.644 -0.897 -20.076 1.00 82.94 360 MET A CA 1
ATOM 2732 C C . MET A 1 360 ? -2.806 -1.895 -19.995 1.00 82.94 360 MET A C 1
ATOM 2734 O O . MET A 1 360 ? -3.874 -1.671 -20.562 1.00 82.94 360 MET A O 1
ATOM 2738 N N . VAL A 1 361 ? -2.622 -3.005 -19.277 1.00 76.56 361 VAL A N 1
ATOM 2739 C CA . VAL A 1 361 ? -3.665 -4.030 -19.113 1.00 76.56 361 VAL A CA 1
ATOM 2740 C C . VAL A 1 361 ? -4.515 -3.690 -17.892 1.00 76.56 361 VAL A C 1
ATOM 2742 O O . VAL A 1 361 ? -4.220 -4.085 -16.763 1.00 76.56 361 VAL A O 1
ATOM 2745 N N . GLY A 1 362 ? -5.585 -2.931 -18.125 1.00 69.75 362 GLY A N 1
ATOM 2746 C CA . GLY A 1 362 ? -6.543 -2.566 -17.084 1.00 69.75 362 GLY A CA 1
ATOM 2747 C C . GLY A 1 362 ? -7.261 -3.769 -16.455 1.00 69.75 362 GLY A C 1
ATOM 2748 O O . GLY A 1 362 ? -7.257 -4.888 -16.969 1.00 69.75 362 GLY A O 1
ATOM 2749 N N . GLY A 1 363 ? -7.926 -3.529 -15.323 1.00 69.94 363 GLY A N 1
ATOM 2750 C CA . GLY A 1 363 ? -8.869 -4.484 -14.736 1.00 69.94 363 GLY A CA 1
ATOM 2751 C C . GLY A 1 363 ? -8.269 -5.621 -13.904 1.00 69.94 363 GLY A C 1
ATOM 2752 O O . GLY A 1 363 ? -9.040 -6.325 -13.247 1.00 69.94 363 GLY A O 1
ATOM 2753 N N . LEU A 1 364 ? -6.941 -5.762 -13.869 1.00 79.12 364 LEU A N 1
ATOM 2754 C CA . LEU A 1 364 ? -6.216 -6.689 -12.986 1.00 79.12 364 LEU A CA 1
ATOM 2755 C C . LEU A 1 364 ? -5.805 -6.063 -11.639 1.00 79.12 364 LEU A C 1
ATOM 2757 O O . LEU A 1 364 ? -5.301 -6.767 -10.768 1.00 79.12 364 LEU A O 1
ATOM 2761 N N . SER A 1 365 ? -6.044 -4.762 -11.443 1.00 83.62 365 SER A N 1
ATOM 2762 C CA . SER A 1 365 ? -5.855 -4.111 -10.145 1.00 83.62 365 SER A CA 1
ATOM 2763 C C . SER A 1 365 ? -6.774 -4.716 -9.078 1.00 83.62 365 SER A C 1
ATOM 2765 O O . SER A 1 365 ? -7.962 -4.933 -9.325 1.00 83.62 365 SER A O 1
ATOM 2767 N N . GLY A 1 366 ? -6.225 -4.942 -7.880 1.00 85.00 366 GLY A N 1
ATOM 2768 C CA . GLY A 1 366 ? -6.978 -5.386 -6.705 1.00 85.00 366 GLY A CA 1
ATOM 2769 C C . GLY A 1 366 ? -7.858 -4.303 -6.073 1.00 85.00 366 GLY A C 1
ATOM 2770 O O . GLY A 1 366 ? -8.615 -4.618 -5.164 1.00 85.00 366 GLY A O 1
ATOM 2771 N N . HIS A 1 367 ? -7.774 -3.046 -6.528 1.00 90.19 367 HIS A N 1
ATOM 2772 C CA . HIS A 1 367 ? -8.582 -1.941 -6.005 1.00 90.19 367 HIS A CA 1
ATOM 2773 C C . HIS A 1 367 ? -10.005 -1.904 -6.587 1.00 90.19 367 HIS A C 1
ATOM 2775 O O . HIS A 1 367 ? -10.243 -2.214 -7.762 1.00 90.19 367 HIS A O 1
ATOM 2781 N N . ALA A 1 368 ? -10.956 -1.428 -5.790 1.00 90.94 368 ALA A N 1
ATOM 2782 C CA . ALA A 1 368 ? -12.321 -1.153 -6.201 1.00 90.94 368 ALA A CA 1
ATOM 2783 C C . ALA A 1 368 ? -12.383 0.067 -7.138 1.00 90.94 368 ALA A C 1
ATOM 2785 O O . ALA A 1 368 ? -11.713 1.073 -6.932 1.00 90.94 368 ALA A O 1
ATOM 2786 N N . ALA A 1 369 ? -13.223 -0.005 -8.174 1.00 91.38 369 ALA A N 1
ATOM 2787 C CA . ALA A 1 369 ? -13.603 1.180 -8.948 1.00 91.38 369 ALA A CA 1
ATOM 2788 C C . ALA A 1 369 ? -14.538 2.084 -8.121 1.00 91.38 369 ALA A C 1
ATOM 2790 O O . ALA A 1 369 ? -15.136 1.625 -7.144 1.00 91.38 369 ALA A O 1
ATOM 2791 N N . GLN A 1 370 ? -14.748 3.327 -8.568 1.00 93.31 370 GLN A N 1
ATOM 2792 C CA . GLN A 1 370 ? -15.621 4.313 -7.917 1.00 93.31 370 GLN A CA 1
ATOM 2793 C C . GLN A 1 370 ? -16.973 3.736 -7.430 1.00 93.31 370 GLN A C 1
ATOM 2795 O O . GLN A 1 370 ? -17.324 4.014 -6.285 1.00 93.31 370 GLN A O 1
ATOM 2800 N N . PRO A 1 371 ? -17.721 2.896 -8.185 1.00 92.19 371 PRO A N 1
ATOM 2801 C CA . PRO A 1 371 ? -18.982 2.338 -7.689 1.00 92.19 371 PRO A CA 1
ATOM 2802 C C . PRO A 1 371 ? -18.835 1.477 -6.429 1.00 92.19 371 PRO A C 1
ATOM 2804 O O . PRO A 1 371 ? -19.709 1.535 -5.573 1.00 92.19 371 PRO A O 1
ATOM 2807 N N . GLY A 1 372 ? -17.740 0.719 -6.293 1.00 93.00 372 GLY A N 1
ATOM 2808 C CA . GLY A 1 372 ? -17.466 -0.101 -5.108 1.00 93.00 372 GLY A CA 1
ATOM 2809 C C . GLY A 1 372 ? -17.091 0.747 -3.892 1.00 93.00 372 GLY A C 1
ATOM 2810 O O . GLY A 1 372 ? -17.603 0.510 -2.803 1.00 93.00 372 GLY A O 1
ATOM 2811 N N . LEU A 1 373 ? -16.294 1.803 -4.095 1.00 95.31 373 LEU A N 1
ATOM 2812 C CA . LEU A 1 373 ? -15.977 2.789 -3.050 1.00 95.31 373 LEU A CA 1
ATOM 2813 C C . LEU A 1 373 ? -17.251 3.497 -2.549 1.00 95.31 373 LEU A C 1
ATOM 2815 O O . LEU A 1 373 ? -17.462 3.645 -1.347 1.00 95.31 373 LEU A O 1
ATOM 2819 N N . LEU A 1 374 ? -18.146 3.873 -3.471 1.00 94.44 374 LEU A N 1
ATOM 2820 C CA . LEU A 1 374 ? -19.448 4.473 -3.162 1.00 94.44 374 LEU A CA 1
ATOM 2821 C C . LEU A 1 374 ? -20.437 3.492 -2.510 1.00 94.44 374 LEU A C 1
ATOM 2823 O O . LEU A 1 374 ? -21.344 3.934 -1.810 1.00 94.44 374 LEU A O 1
ATOM 2827 N N . ASP A 1 375 ? -20.336 2.188 -2.772 1.00 94.75 375 ASP A N 1
ATOM 2828 C CA . ASP A 1 375 ? -21.174 1.158 -2.137 1.00 94.75 375 ASP A CA 1
ATOM 2829 C C . ASP A 1 375 ? -20.705 0.851 -0.712 1.00 94.75 375 ASP A C 1
ATOM 2831 O O . ASP A 1 375 ? -21.522 0.825 0.209 1.00 94.75 375 ASP A O 1
ATOM 2835 N N . PHE A 1 376 ? -19.388 0.771 -0.501 1.00 96.25 376 PHE A N 1
A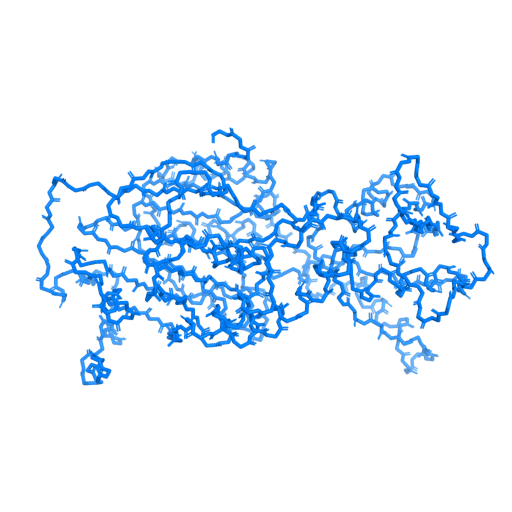TOM 2836 C CA . PHE A 1 376 ? -18.793 0.692 0.831 1.00 96.25 376 PHE A CA 1
ATOM 2837 C C . PHE A 1 376 ? -19.186 1.907 1.682 1.00 96.25 376 PHE A C 1
ATOM 2839 O O . PHE A 1 376 ? -19.756 1.744 2.757 1.00 96.25 376 PHE A O 1
ATOM 2846 N N . ALA A 1 377 ? -19.000 3.128 1.163 1.00 95.69 377 ALA A N 1
ATOM 2847 C CA . ALA A 1 377 ? -19.379 4.358 1.862 1.00 95.69 377 ALA A CA 1
ATOM 2848 C C . ALA A 1 377 ? -20.878 4.429 2.210 1.00 95.69 377 ALA A C 1
ATOM 2850 O O . ALA A 1 377 ? -21.232 4.895 3.288 1.00 95.69 377 ALA A O 1
ATOM 2851 N N . ARG A 1 378 ? -21.763 3.943 1.326 1.00 94.38 378 ARG A N 1
ATOM 2852 C CA . ARG A 1 378 ? -23.211 3.852 1.598 1.00 94.38 378 ARG A CA 1
ATOM 2853 C C . ARG A 1 378 ? -23.571 2.768 2.614 1.00 94.38 378 ARG A C 1
ATOM 2855 O O . ARG A 1 378 ? -24.578 2.916 3.291 1.00 94.38 378 ARG A O 1
ATOM 2862 N N . THR A 1 379 ? -22.777 1.704 2.718 1.00 95.06 379 THR A N 1
ATOM 2863 C CA . THR A 1 379 ? -22.981 0.636 3.711 1.00 95.06 379 THR A CA 1
ATOM 2864 C C . THR A 1 379 ? -22.539 1.080 5.110 1.00 95.06 379 THR A C 1
ATOM 2866 O O . THR A 1 379 ? -23.179 0.721 6.090 1.00 95.06 379 THR A O 1
ATOM 2869 N N . VAL A 1 380 ? -21.493 1.912 5.197 1.00 95.38 380 VAL A N 1
ATOM 2870 C CA . VAL A 1 380 ? -21.019 2.528 6.453 1.00 95.38 380 VAL A CA 1
ATOM 2871 C C . VAL A 1 380 ? -21.916 3.688 6.930 1.00 95.38 380 VAL A C 1
ATOM 2873 O O . VAL A 1 380 ? -21.833 4.057 8.094 1.00 95.38 380 VAL A O 1
ATOM 2876 N N . ASP A 1 381 ? -22.741 4.287 6.057 1.00 93.50 381 ASP A N 1
ATOM 2877 C CA . ASP A 1 381 ? -23.611 5.460 6.329 1.00 93.50 381 ASP A CA 1
ATOM 2878 C C . ASP A 1 381 ? -23.033 6.482 7.347 1.00 93.50 381 ASP A C 1
ATOM 2880 O O . ASP A 1 381 ? -23.643 6.709 8.399 1.00 93.50 381 ASP A O 1
ATOM 2884 N N . PRO A 1 382 ? -21.833 7.055 7.090 1.00 91.00 382 PRO A N 1
ATOM 2885 C CA . PRO A 1 382 ? -21.120 7.849 8.085 1.00 91.00 382 PRO A CA 1
ATOM 2886 C C . PRO A 1 382 ? -21.575 9.306 8.172 1.00 91.00 382 PRO A C 1
ATOM 2888 O O . PRO A 1 382 ? -22.138 9.856 7.224 1.00 91.00 382 PRO A O 1
ATOM 2891 N N . GLU A 1 383 ? -21.240 9.978 9.276 1.00 84.62 383 GLU A N 1
ATOM 2892 C CA . GLU A 1 383 ? -21.409 11.434 9.402 1.00 84.62 383 GLU A CA 1
ATOM 2893 C C . GLU A 1 383 ? -20.302 12.209 8.661 1.00 84.62 383 GLU A C 1
ATOM 2895 O O . GLU A 1 383 ? -20.556 13.246 8.041 1.00 84.62 383 GLU A O 1
ATOM 2900 N N . THR A 1 384 ? -19.069 11.692 8.683 1.00 84.75 384 THR A N 1
ATOM 2901 C CA . THR A 1 384 ? -17.888 12.303 8.050 1.00 84.75 384 THR A CA 1
ATOM 2902 C C . THR A 1 384 ? -17.127 11.284 7.204 1.00 84.75 384 THR A C 1
ATOM 2904 O O . THR A 1 384 ? -16.931 10.143 7.620 1.00 84.75 384 THR A O 1
ATOM 2907 N N . ILE A 1 385 ? -16.649 11.695 6.024 1.00 87.44 385 ILE A N 1
ATOM 2908 C CA . ILE A 1 385 ? -15.765 10.868 5.187 1.00 87.44 385 ILE A CA 1
ATOM 2909 C C . ILE A 1 385 ? -14.438 11.595 4.980 1.00 87.44 385 ILE A C 1
ATOM 2911 O O . ILE A 1 385 ? -14.415 12.683 4.413 1.00 87.44 385 ILE A O 1
ATOM 2915 N N . ALA A 1 386 ? -13.340 10.970 5.384 1.00 84.19 386 ALA A N 1
ATOM 2916 C CA . ALA A 1 386 ? -11.983 11.376 5.053 1.00 84.19 386 ALA A CA 1
ATOM 2917 C C . ALA A 1 386 ? -11.488 10.546 3.860 1.00 84.19 386 ALA A C 1
ATOM 2919 O O . ALA A 1 386 ? -11.407 9.319 3.939 1.00 84.19 386 ALA A O 1
ATOM 2920 N N . LEU A 1 387 ? -11.172 11.200 2.742 1.00 82.12 387 LEU A N 1
ATOM 2921 C CA . LEU A 1 387 ? -10.569 10.535 1.589 1.00 82.12 387 LEU A CA 1
ATOM 2922 C C . LEU A 1 387 ? -9.054 10.458 1.770 1.00 82.12 387 LEU A C 1
ATOM 2924 O O . LEU A 1 387 ? -8.405 11.462 2.057 1.00 82.12 387 LEU A O 1
ATOM 2928 N N . ILE A 1 388 ? -8.518 9.251 1.605 1.00 84.19 388 ILE A N 1
ATOM 2929 C CA . ILE A 1 388 ? -7.098 8.914 1.741 1.00 84.19 388 ILE A CA 1
ATOM 2930 C C . ILE A 1 388 ? -6.666 7.989 0.597 1.00 84.19 388 ILE A C 1
ATOM 2932 O O . ILE A 1 388 ? -7.488 7.578 -0.222 1.00 84.19 388 ILE A O 1
ATOM 2936 N N . HIS A 1 389 ? -5.381 7.633 0.542 1.00 81.06 389 HIS A N 1
ATOM 2937 C CA . HIS A 1 389 ? -4.843 6.586 -0.338 1.00 81.06 389 HIS A CA 1
ATOM 2938 C C . HIS A 1 389 ? -5.318 6.695 -1.804 1.00 81.06 389 HIS A C 1
ATOM 2940 O O . HIS A 1 389 ? -5.965 5.805 -2.364 1.00 81.06 389 HIS A O 1
ATOM 2946 N N . GLY A 1 390 ? -5.035 7.842 -2.419 1.00 78.38 390 GLY A N 1
ATOM 2947 C CA . GLY A 1 390 ? -5.303 8.114 -3.827 1.00 78.38 390 GLY A CA 1
ATOM 2948 C C . GLY A 1 390 ? -4.820 9.510 -4.230 1.00 78.38 390 GLY A C 1
ATOM 2949 O O . GLY A 1 390 ? -4.667 10.376 -3.365 1.00 78.38 390 GLY A O 1
ATOM 2950 N N . PRO A 1 391 ? -4.534 9.733 -5.524 1.00 79.50 391 PRO A N 1
ATOM 2951 C CA . PRO A 1 391 ? -4.049 11.019 -6.020 1.00 79.50 391 PRO A CA 1
ATOM 2952 C C . PRO A 1 391 ? -5.142 12.096 -5.966 1.00 79.50 391 PRO A C 1
ATOM 2954 O O . PRO A 1 391 ? -6.326 11.782 -6.092 1.00 79.50 391 PRO A O 1
ATOM 2957 N N . ASP A 1 392 ? -4.739 13.363 -5.864 1.00 77.19 392 ASP A N 1
ATOM 2958 C CA . ASP A 1 392 ? -5.620 14.526 -5.657 1.00 77.19 392 ASP A CA 1
ATOM 2959 C C . ASP A 1 392 ? -6.835 14.548 -6.599 1.00 77.19 392 ASP A C 1
ATOM 2961 O O . ASP A 1 392 ? -7.966 14.715 -6.150 1.00 77.19 392 ASP A O 1
ATOM 2965 N N . TYR A 1 393 ? -6.635 14.282 -7.897 1.00 83.50 393 TYR A N 1
ATOM 2966 C CA . TYR A 1 393 ? -7.730 14.244 -8.877 1.00 83.50 393 TYR A CA 1
ATOM 2967 C C . TYR A 1 393 ? -8.765 13.147 -8.568 1.00 83.50 393 TYR A C 1
ATOM 2969 O O . TYR A 1 393 ? -9.963 13.329 -8.786 1.00 83.50 393 TYR A O 1
ATOM 2977 N N . ALA A 1 394 ? -8.330 11.989 -8.065 1.00 84.75 394 ALA A N 1
ATOM 2978 C CA . ALA A 1 394 ? -9.214 10.875 -7.746 1.00 84.75 394 ALA A CA 1
ATOM 2979 C C . ALA A 1 394 ? -9.979 11.133 -6.440 1.00 84.75 394 ALA A C 1
ATOM 2981 O O . ALA A 1 394 ? -11.172 10.820 -6.372 1.00 84.75 394 ALA A O 1
ATOM 2982 N N . GLN A 1 395 ? -9.330 11.775 -5.460 1.00 85.06 395 GLN A N 1
ATOM 2983 C CA . GLN A 1 395 ? -9.984 12.304 -4.261 1.00 85.06 395 GLN A CA 1
ATOM 2984 C C . GLN A 1 395 ? -11.027 13.371 -4.621 1.00 85.06 395 GLN A C 1
ATOM 2986 O O . GLN A 1 395 ? -12.176 13.265 -4.197 1.00 85.06 395 GLN A O 1
ATOM 2991 N N . GLU A 1 396 ? -10.678 14.346 -5.466 1.00 85.19 396 GLU A N 1
ATOM 2992 C CA . GLU A 1 396 ? -11.596 15.389 -5.932 1.00 85.19 396 GLU A CA 1
ATOM 2993 C C . GLU A 1 396 ? -12.814 14.785 -6.648 1.00 85.19 396 GLU A C 1
ATOM 2995 O O . GLU A 1 396 ? -13.954 15.146 -6.347 1.00 85.19 396 GLU A O 1
ATOM 3000 N N . HIS A 1 397 ? -12.610 13.842 -7.574 1.00 88.62 397 HIS A N 1
ATOM 3001 C CA . HIS A 1 397 ? -13.708 13.188 -8.290 1.00 88.62 397 HIS A CA 1
ATOM 3002 C C . HIS A 1 397 ? -14.641 12.397 -7.361 1.00 88.62 397 HIS A C 1
ATOM 3004 O O . HIS A 1 397 ? -15.864 12.497 -7.505 1.00 88.62 397 HIS A O 1
ATOM 3010 N N . LEU A 1 398 ? -14.092 11.637 -6.408 1.00 90.06 398 LEU A N 1
ATOM 3011 C CA . LEU A 1 398 ? -14.875 10.844 -5.459 1.00 90.06 398 LEU A CA 1
ATOM 3012 C C . LEU A 1 398 ? -15.611 11.735 -4.448 1.00 90.06 398 LEU A C 1
ATOM 3014 O O . LEU A 1 398 ? -16.812 11.560 -4.241 1.00 90.06 398 LEU A O 1
ATOM 3018 N N . GLY A 1 399 ? -14.937 12.742 -3.888 1.00 87.81 399 GLY A N 1
ATOM 3019 C CA . GLY A 1 399 ? -15.519 13.716 -2.961 1.00 87.81 399 GLY A CA 1
ATOM 3020 C C . GLY A 1 399 ? -16.661 14.509 -3.597 1.00 87.81 399 GLY A C 1
ATOM 3021 O O . GLY A 1 399 ? -17.741 14.619 -3.017 1.00 87.81 399 GLY A O 1
ATOM 3022 N N . ASN A 1 400 ? -16.488 14.955 -4.846 1.00 86.88 400 ASN A N 1
ATOM 3023 C CA . ASN A 1 400 ? -17.538 15.612 -5.631 1.00 86.88 400 ASN A CA 1
ATOM 3024 C C . ASN A 1 400 ? -18.752 14.718 -5.937 1.00 86.88 400 ASN A C 1
ATOM 3026 O O . ASN A 1 400 ? -19.813 15.248 -6.292 1.00 86.88 400 ASN A O 1
ATOM 3030 N N . HIS A 1 401 ? -18.606 13.392 -5.885 1.00 87.81 401 HIS A N 1
ATOM 3031 C CA . HIS A 1 401 ? -19.723 12.455 -6.000 1.00 87.81 401 HIS A CA 1
ATOM 3032 C C . HIS A 1 401 ? -20.389 12.257 -4.634 1.00 87.81 401 HIS A C 1
ATOM 3034 O O . HIS A 1 401 ? -21.595 12.465 -4.513 1.00 87.81 401 HIS A O 1
ATOM 3040 N N . LEU A 1 402 ? -19.601 11.960 -3.595 1.00 87.88 402 LEU A N 1
ATOM 3041 C CA . LEU A 1 402 ? -20.073 11.773 -2.222 1.00 87.88 402 LEU A CA 1
ATOM 3042 C C . LEU A 1 402 ? -20.861 12.985 -1.710 1.00 87.88 402 LEU A C 1
ATOM 3044 O O . LEU A 1 402 ? -21.957 12.803 -1.193 1.00 87.88 402 LEU A O 1
ATOM 3048 N N . ALA A 1 403 ? -20.398 14.213 -1.958 1.00 83.31 403 ALA A N 1
ATOM 3049 C CA . ALA A 1 403 ? -21.097 15.445 -1.575 1.00 83.31 403 ALA A CA 1
ATOM 3050 C C . ALA A 1 403 ? -22.475 15.637 -2.253 1.00 83.31 403 ALA A C 1
ATOM 3052 O O . ALA A 1 403 ? -23.247 16.505 -1.851 1.00 83.31 403 ALA A O 1
ATOM 3053 N N . LYS A 1 404 ? -22.790 14.859 -3.299 1.00 81.38 404 LYS A N 1
ATOM 3054 C CA . LYS A 1 404 ? -24.088 14.875 -4.001 1.00 81.38 404 LYS A CA 1
ATOM 3055 C C . LYS A 1 404 ? -24.999 13.706 -3.621 1.00 81.38 404 LYS A C 1
ATOM 3057 O O . LYS A 1 404 ? -26.188 13.762 -3.927 1.00 81.38 404 LYS A O 1
ATOM 3062 N N . THR A 1 405 ? -24.453 12.641 -3.031 1.00 75.19 405 THR A N 1
ATOM 3063 C CA . THR A 1 405 ? -25.156 11.357 -2.845 1.00 75.19 405 THR A CA 1
ATOM 3064 C C . THR A 1 405 ? -25.150 10.832 -1.413 1.00 75.19 405 THR A C 1
ATOM 3066 O O . THR A 1 405 ? -25.986 9.995 -1.085 1.00 75.19 405 THR A O 1
ATOM 3069 N N . SER A 1 406 ? -24.218 11.287 -0.577 1.00 71.56 406 SER A N 1
ATOM 3070 C CA . SER A 1 406 ? -24.139 10.970 0.848 1.00 71.56 406 SER A CA 1
ATOM 3071 C C . SER A 1 406 ? -24.810 12.059 1.687 1.00 71.56 406 SER A C 1
ATOM 3073 O O . SER A 1 406 ? -25.001 13.188 1.235 1.00 71.56 406 SER A O 1
ATOM 3075 N N . ARG A 1 407 ? -25.151 11.718 2.932 1.00 68.69 407 ARG A N 1
ATOM 3076 C CA . ARG A 1 407 ? -25.464 12.698 3.985 1.00 68.69 407 ARG A CA 1
ATOM 3077 C C . ARG A 1 407 ? -24.200 13.256 4.643 1.00 68.69 407 ARG A C 1
ATOM 3079 O O . ARG A 1 407 ? -24.259 14.334 5.228 1.00 68.69 407 ARG A O 1
ATOM 3086 N N . ALA A 1 408 ? -23.089 12.529 4.525 1.00 70.56 408 ALA A N 1
ATOM 3087 C CA . ALA A 1 408 ? -21.797 12.898 5.075 1.00 70.56 408 ALA A CA 1
ATOM 3088 C C . ALA A 1 408 ? -21.200 14.131 4.389 1.00 70.56 408 ALA A C 1
ATOM 3090 O O . ALA A 1 408 ? -21.374 14.323 3.183 1.00 70.56 408 ALA A O 1
ATOM 3091 N N . SER A 1 409 ? -20.393 14.893 5.127 1.00 67.06 409 SER A N 1
ATOM 3092 C CA . SER A 1 409 ? -19.478 15.870 4.524 1.00 67.06 409 SER A CA 1
ATOM 3093 C C . SER A 1 409 ? -18.144 15.186 4.186 1.00 67.06 409 SER A C 1
ATOM 3095 O O . SER A 1 409 ? -17.476 14.711 5.107 1.00 67.06 409 SER A O 1
ATOM 3097 N N . PRO A 1 410 ? -17.747 15.080 2.900 1.00 68.62 410 PRO A N 1
ATOM 3098 C CA . PRO A 1 410 ? -16.454 14.522 2.529 1.00 68.62 410 PRO A CA 1
ATOM 3099 C C . PRO A 1 410 ? -15.347 15.583 2.596 1.00 68.62 410 PRO A C 1
ATOM 3101 O O . PRO A 1 410 ? -15.494 16.680 2.055 1.00 68.62 410 PRO A O 1
ATOM 3104 N N . THR A 1 411 ? -14.213 15.208 3.178 1.00 70.75 411 THR A N 1
ATOM 3105 C CA . THR A 1 411 ? -12.979 15.998 3.245 1.00 70.75 411 THR A CA 1
ATOM 3106 C C . THR A 1 411 ? -11.852 15.205 2.586 1.00 70.75 411 THR A C 1
ATOM 3108 O O . THR A 1 411 ? -11.677 14.020 2.862 1.00 70.75 411 THR A O 1
ATOM 3111 N N . SER A 1 412 ? -11.094 15.846 1.698 1.00 57.31 412 SER A N 1
ATOM 3112 C CA . SER A 1 412 ? -9.849 15.292 1.152 1.00 57.31 412 SER A CA 1
ATOM 3113 C C . SER A 1 412 ? -8.709 15.605 2.114 1.00 57.31 412 SER A C 1
ATOM 3115 O O . SER A 1 412 ? -8.600 16.742 2.571 1.00 57.31 412 SER A O 1
ATOM 3117 N N . LEU A 1 413 ? -7.893 14.601 2.432 1.00 54.06 413 LEU A N 1
ATOM 3118 C CA . LEU A 1 413 ? -6.693 14.773 3.243 1.00 54.06 413 LEU A CA 1
ATOM 3119 C C . LEU A 1 413 ? -5.479 14.825 2.309 1.00 54.06 413 LEU A C 1
ATOM 3121 O O . LEU A 1 413 ? -5.015 13.803 1.794 1.00 54.06 413 LEU A O 1
ATOM 3125 N N . GLY A 1 414 ? -5.014 16.045 2.037 1.00 38.00 414 GLY A N 1
ATOM 3126 C CA . GLY A 1 414 ? -3.872 16.302 1.167 1.00 38.00 414 GLY A CA 1
ATOM 3127 C C . GLY A 1 414 ? -2.541 15.912 1.812 1.00 38.00 414 GLY A C 1
ATOM 3128 O O . GLY A 1 414 ? -2.387 15.887 3.033 1.00 38.00 414 GLY A O 1
ATOM 3129 N N . VAL A 1 415 ? -1.524 15.652 0.987 1.00 33.25 415 VAL A N 1
ATOM 3130 C CA . VAL A 1 415 ? -0.150 15.449 1.475 1.00 33.25 415 VAL A CA 1
ATOM 3131 C C . VAL A 1 415 ? 0.486 16.812 1.774 1.00 33.25 415 VAL A C 1
ATOM 3133 O O . VAL A 1 415 ? 1.263 17.330 0.974 1.00 33.25 415 VAL A O 1
ATOM 3136 N N . GLY A 1 416 ? 0.158 17.403 2.926 1.00 31.95 416 GLY A N 1
ATOM 3137 C CA . GLY A 1 416 ? 0.830 18.620 3.399 1.00 31.95 416 GLY A CA 1
ATOM 3138 C C . GLY A 1 416 ? 0.021 19.576 4.271 1.00 31.95 416 GLY A C 1
ATOM 3139 O O . GLY A 1 416 ? 0.644 20.459 4.861 1.00 31.95 416 GLY A O 1
ATOM 3140 N N . ASP A 1 417 ? -1.298 19.401 4.369 1.00 26.48 417 ASP A N 1
ATOM 3141 C CA . ASP A 1 417 ? -2.129 20.120 5.344 1.00 26.48 417 ASP A CA 1
ATOM 3142 C C . ASP A 1 417 ? -1.861 19.601 6.762 1.00 26.48 417 ASP A C 1
ATOM 3144 O O . ASP A 1 417 ? -1.692 18.372 6.936 1.00 26.48 417 ASP A O 1
#

pLDDT: mean 78.56, std 18.3, range [24.16, 97.94]